Protein AF-0000000084569285 (afdb_homodimer)

InterPro domains:
  IPR000209 Peptidase S8/S53 domain [PF00082] (10-223)
  IPR002884 P domain [PF01483] (284-372)
  IPR002884 P domain [PS51829] (239-378)
  IPR008979 Galactose-binding-like domain superfamily [SSF49785] (231-376)
  IPR023828 Peptidase S8, subtilisin, Ser-active site [PS00138] (161-171)
  IPR034182 Kexin/furin catalytic domain [cd04059] (11-197)
  IPR036852 Peptidase S8/S53 domain superfamily [G3DSA:3.40.50.200] (2-234)
  IPR036852 Peptidase S8/S53 domain superfamily [SSF52743] (7-237)

pLDDT: mean 77.69, std 22.6, range [17.45, 98.81]

Structure (mmCIF, N/CA/C/O backbone):
data_AF-0000000084569285-model_v1
#
loop_
_entity.id
_entity.type
_entity.pdbx_description
1 polymer 'P/Homo B domain-containing protein'
#
loop_
_atom_site.group_PDB
_atom_site.id
_atom_site.type_symbol
_atom_site.label_atom_id
_atom_site.label_alt_id
_atom_site.label_comp_id
_atom_site.label_asym_id
_atom_site.label_entity_id
_atom_site.label_seq_id
_atom_site.pdbx_PDB_ins_code
_atom_site.Cartn_x
_atom_site.Cartn_y
_atom_site.Cartn_z
_atom_site.occupancy
_atom_site.B_iso_or_equiv
_atom_site.auth_seq_id
_atom_site.auth_comp_id
_atom_site.auth_asym_id
_atom_site.auth_atom_id
_atom_site.pdbx_PDB_model_num
ATOM 1 N N . MET A 1 1 ? -30.094 -6.852 -10.93 1 17.45 1 MET A N 1
ATOM 2 C CA . MET A 1 1 ? -29.078 -6.027 -11.594 1 17.45 1 MET A CA 1
ATOM 3 C C . MET A 1 1 ? -27.797 -5.965 -10.773 1 17.45 1 MET A C 1
ATOM 5 O O . MET A 1 1 ? -27.781 -5.363 -9.695 1 17.45 1 MET A O 1
ATOM 9 N N . ALA A 1 2 ? -27.109 -6.949 -10.633 1 23.06 2 ALA A N 1
ATOM 10 C CA . ALA A 1 2 ? -26.031 -7.461 -9.789 1 23.06 2 ALA A CA 1
ATOM 11 C C . ALA A 1 2 ? -24.859 -6.484 -9.75 1 23.06 2 ALA A C 1
ATOM 13 O O . ALA A 1 2 ? -24.359 -6.074 -10.797 1 23.06 2 ALA A O 1
ATOM 14 N N . ILE A 1 3 ? -24.828 -5.578 -8.773 1 24.23 3 ILE A N 1
ATOM 15 C CA . ILE A 1 3 ? -24.016 -4.441 -8.359 1 24.23 3 ILE A CA 1
ATOM 16 C C . ILE A 1 3 ? -22.531 -4.77 -8.555 1 24.23 3 ILE A C 1
ATOM 18 O O . ILE A 1 3 ? -22.141 -5.93 -8.445 1 24.23 3 ILE A O 1
ATOM 22 N N . THR A 1 4 ? -21.828 -3.729 -9 1 27.95 4 THR A N 1
ATOM 23 C CA . THR A 1 4 ? -20.562 -3.246 -9.516 1 27.95 4 THR A CA 1
ATOM 24 C C . THR A 1 4 ? -19.453 -3.449 -8.484 1 27.95 4 THR A C 1
ATOM 26 O O . THR A 1 4 ? -19.562 -3 -7.344 1 27.95 4 THR A O 1
ATOM 29 N N . SER A 1 5 ? -18.938 -4.508 -8.422 1 31.39 5 SER A N 1
ATOM 30 C CA . SER A 1 5 ? -17.703 -4.867 -7.742 1 31.39 5 SER A CA 1
ATOM 31 C C . SER A 1 5 ? -16.719 -3.709 -7.75 1 31.39 5 SER A C 1
ATOM 33 O O . SER A 1 5 ? -16.344 -3.209 -8.812 1 31.39 5 SER A O 1
ATOM 35 N N . GLU A 1 6 ? -17.094 -2.676 -6.887 1 30.89 6 GLU A N 1
ATOM 36 C CA . GLU A 1 6 ? -16.312 -1.453 -6.762 1 30.89 6 GLU A CA 1
ATOM 37 C C . GLU A 1 6 ? -14.828 -1.767 -6.562 1 30.89 6 GLU A C 1
ATOM 39 O O . GLU A 1 6 ? -14.477 -2.621 -5.746 1 30.89 6 GLU A O 1
ATOM 44 N N . ILE A 1 7 ? -14.227 -1.58 -7.648 1 33.78 7 ILE A N 1
ATOM 45 C CA . ILE A 1 7 ? -12.781 -1.676 -7.855 1 33.78 7 ILE A CA 1
ATOM 46 C C . ILE A 1 7 ? -12.07 -0.641 -6.992 1 33.78 7 ILE A C 1
ATOM 48 O O . ILE A 1 7 ? -12.391 0.549 -7.043 1 33.78 7 ILE A O 1
ATOM 52 N N . THR A 1 8 ? -11.797 -0.861 -5.809 1 35.22 8 THR A N 1
ATOM 53 C CA . THR A 1 8 ? -11.023 0.145 -5.094 1 35.22 8 THR A CA 1
ATOM 54 C C . THR A 1 8 ? -9.539 0.014 -5.418 1 35.22 8 THR A C 1
ATOM 56 O O . THR A 1 8 ? -8.984 -1.089 -5.391 1 35.22 8 THR A O 1
ATOM 59 N N . PHE A 1 9 ? -9.055 0.891 -6.434 1 37.53 9 PHE A N 1
ATOM 60 C CA . PHE A 1 9 ? -7.633 0.947 -6.762 1 37.53 9 PHE A CA 1
ATOM 61 C C . PHE A 1 9 ? -6.895 1.891 -5.816 1 37.53 9 PHE A C 1
ATOM 63 O O . PHE A 1 9 ? -7.469 2.873 -5.34 1 37.53 9 PHE A O 1
ATOM 70 N N . THR A 1 10 ? -5.957 1.342 -5.008 1 40.44 10 THR A N 1
ATOM 71 C CA . THR A 1 10 ? -5.055 2.264 -4.324 1 40.44 10 THR A CA 1
ATOM 72 C C . THR A 1 10 ? -3.809 2.523 -5.164 1 40.44 10 THR A C 1
ATOM 74 O O . THR A 1 10 ? -3.199 1.586 -5.688 1 40.44 10 THR A O 1
ATOM 77 N N . GLY A 1 11 ? -3.801 3.484 -6.113 1 39.31 11 GLY A N 1
ATOM 78 C CA . GLY A 1 11 ? -2.594 3.818 -6.855 1 39.31 11 GLY A CA 1
ATOM 79 C C . GLY A 1 11 ? -1.587 4.602 -6.031 1 39.31 11 GLY A C 1
ATOM 80 O O . GLY A 1 11 ? -1.965 5.457 -5.227 1 39.31 11 GLY A O 1
ATOM 81 N N . VAL A 1 12 ? -0.606 3.916 -5.582 1 37.97 12 VAL A N 1
ATOM 82 C CA . VAL A 1 12 ? 0.439 4.699 -4.93 1 37.97 12 VAL A CA 1
ATOM 83 C C . VAL A 1 12 ? 1.372 5.293 -5.98 1 37.97 12 VAL A C 1
ATOM 85 O O . VAL A 1 12 ? 1.866 4.578 -6.855 1 37.97 12 VAL A O 1
ATOM 88 N N . ARG A 1 13 ? 1.151 6.488 -6.469 1 35.88 13 ARG A N 1
ATOM 89 C CA . ARG A 1 13 ? 2.074 7.137 -7.398 1 35.88 13 ARG A CA 1
ATOM 90 C C . ARG A 1 13 ? 3.303 7.664 -6.668 1 35.88 13 ARG A C 1
ATOM 92 O O . ARG A 1 13 ? 3.18 8.367 -5.656 1 35.88 13 ARG A O 1
ATOM 99 N N . MET A 1 14 ? 4.352 6.875 -6.727 1 34.69 14 MET A N 1
ATOM 100 C CA . MET A 1 14 ? 5.539 7.543 -6.211 1 34.69 14 MET A CA 1
ATOM 101 C C . MET A 1 14 ? 6.152 8.461 -7.262 1 34.69 14 MET A C 1
ATOM 103 O O . MET A 1 14 ? 6.457 8.023 -8.375 1 34.69 14 MET A O 1
ATOM 107 N N . LEU A 1 15 ? 5.832 9.609 -7.504 1 33.97 15 LEU A N 1
ATOM 108 C CA . LEU A 1 15 ? 6.391 10.523 -8.492 1 33.97 15 LEU A CA 1
ATOM 109 C C . LEU A 1 15 ? 7.77 11.016 -8.062 1 33.97 15 LEU A C 1
ATOM 111 O O . LEU A 1 15 ? 7.949 11.461 -6.934 1 33.97 15 LEU A O 1
ATOM 115 N N . ASP A 1 16 ? 8.664 10.266 -8.57 1 35 16 ASP A N 1
ATOM 116 C CA . ASP A 1 16 ? 10.031 10.75 -8.438 1 35 16 ASP A CA 1
ATOM 117 C C . ASP A 1 16 ? 10.344 11.797 -9.5 1 35 16 ASP A C 1
ATOM 119 O O . ASP A 1 16 ? 9.836 11.727 -10.617 1 35 16 ASP A O 1
ATOM 123 N N . GLY A 1 17 ? 11 12.969 -9.133 1 37.28 17 GLY A N 1
ATOM 124 C CA . GLY A 1 17 ? 11.609 14.023 -9.922 1 37.28 17 GLY A CA 1
ATOM 125 C C . GLY A 1 17 ? 10.75 15.273 -10.008 1 37.28 17 GLY A C 1
ATOM 126 O O . GLY A 1 17 ? 9.773 15.414 -9.266 1 37.28 17 GLY A O 1
ATOM 127 N N . VAL A 1 18 ? 11.398 16.156 -10.734 1 37.72 18 VAL A N 1
ATOM 128 C CA . VAL A 1 18 ? 10.688 17.391 -11.023 1 37.72 18 VAL A CA 1
ATOM 129 C C . VAL A 1 18 ? 9.414 17.094 -11.805 1 37.72 18 VAL A C 1
ATOM 131 O O . VAL A 1 18 ? 9.469 16.562 -12.914 1 37.72 18 VAL A O 1
ATOM 134 N N . VAL A 1 19 ? 8.578 16.578 -11.109 1 44.62 19 VAL A N 1
ATOM 135 C CA . VAL A 1 19 ? 7.328 16.422 -11.844 1 44.62 19 VAL A CA 1
ATOM 136 C C . VAL A 1 19 ? 6.648 17.781 -12.016 1 44.62 19 VAL A C 1
ATOM 138 O O . VAL A 1 19 ? 6.598 18.578 -11.078 1 44.62 19 VAL A O 1
ATOM 141 N N . ASN A 1 20 ? 6.691 18.125 -13.305 1 49.38 20 ASN A N 1
ATOM 142 C CA . ASN A 1 20 ? 5.922 19.328 -13.578 1 49.38 20 ASN A CA 1
ATOM 143 C C . ASN A 1 20 ? 4.48 19.203 -13.086 1 49.38 20 ASN A C 1
ATOM 145 O O . ASN A 1 20 ? 4.012 18.094 -12.82 1 49.38 20 ASN A O 1
ATOM 149 N N . ASP A 1 21 ? 4.051 20.328 -12.789 1 54.91 21 ASP A N 1
ATOM 150 C CA . ASP A 1 21 ? 2.709 20.469 -12.234 1 54.91 21 ASP A CA 1
ATOM 151 C C . ASP A 1 21 ? 1.708 19.594 -12.992 1 54.91 21 ASP A C 1
ATOM 153 O O . ASP A 1 21 ? 0.856 18.938 -12.383 1 54.91 21 ASP A O 1
ATOM 157 N N . ALA A 1 22 ? 1.933 19.5 -14.297 1 48.84 22 ALA A N 1
ATOM 158 C CA . ALA A 1 22 ? 0.975 18.766 -15.125 1 48.84 22 ALA A CA 1
ATOM 159 C C . ALA A 1 22 ? 1.076 17.266 -14.898 1 48.84 22 ALA A C 1
ATOM 161 O O . ALA A 1 22 ? 0.06 16.562 -14.859 1 48.84 22 ALA A O 1
ATOM 162 N N . VAL A 1 23 ? 2.211 16.828 -14.695 1 49.44 23 VAL A N 1
ATOM 163 C CA . VAL A 1 23 ? 2.438 15.398 -14.484 1 49.44 23 VAL A CA 1
ATOM 164 C C . VAL A 1 23 ? 1.926 14.984 -13.109 1 49.44 23 VAL A C 1
ATOM 166 O O . VAL A 1 23 ? 1.297 13.938 -12.961 1 49.44 23 VAL A O 1
ATOM 169 N N . GLU A 1 24 ? 2.186 15.914 -12.188 1 59.25 24 GLU A N 1
ATOM 170 C CA . GLU A 1 24 ? 1.683 15.672 -10.844 1 59.25 24 GLU A CA 1
ATOM 171 C C . GLU A 1 24 ? 0.159 15.586 -10.828 1 59.25 24 GLU A C 1
ATOM 173 O O . GLU A 1 24 ? -0.409 14.672 -10.227 1 59.25 24 GLU A O 1
ATOM 178 N N . ALA A 1 25 ? -0.345 16.531 -11.578 1 57.34 25 ALA A N 1
ATOM 179 C CA . ALA A 1 25 ? -1.805 16.594 -11.602 1 57.34 25 ALA A CA 1
ATOM 180 C C . ALA A 1 25 ? -2.391 15.344 -12.266 1 57.34 25 ALA A C 1
ATOM 182 O O . ALA A 1 25 ? -3.4 14.805 -11.805 1 57.34 25 ALA A O 1
ATOM 183 N N . LYS A 1 26 ? -1.756 14.953 -13.281 1 55.88 26 LYS A N 1
ATOM 184 C CA . LYS A 1 26 ? -2.227 13.773 -13.992 1 55.88 26 LYS A CA 1
ATOM 185 C C . LYS A 1 26 ? -2.117 12.523 -13.125 1 55.88 26 LYS A C 1
ATOM 187 O O . LYS A 1 26 ? -3.018 11.68 -13.117 1 55.88 26 LYS A O 1
ATOM 192 N N . ALA A 1 27 ? -1.102 12.492 -12.414 1 57.75 27 ALA A N 1
ATOM 193 C CA . ALA A 1 27 ? -0.895 11.352 -11.531 1 57.75 27 ALA A CA 1
ATOM 194 C C . ALA A 1 27 ? -1.934 11.32 -10.414 1 57.75 27 ALA A C 1
ATOM 196 O O . ALA A 1 27 ? -2.445 10.258 -10.062 1 57.75 27 ALA A O 1
ATOM 197 N N . LEU A 1 28 ? -2.213 12.547 -9.977 1 56.16 28 LEU A N 1
ATOM 198 C CA . LEU A 1 28 ? -3.148 12.68 -8.859 1 56.16 28 LEU A CA 1
ATOM 199 C C . LEU A 1 28 ? -4.59 12.562 -9.344 1 56.16 28 LEU A C 1
ATOM 201 O O . LEU A 1 28 ? -5.492 12.266 -8.562 1 56.16 28 LEU A O 1
ATOM 205 N N . GLY A 1 29 ? -4.762 12.844 -10.656 1 52.56 29 GLY A N 1
ATOM 206 C CA . GLY A 1 29 ? -6.105 12.867 -11.211 1 52.56 29 GLY A CA 1
ATOM 207 C C . GLY A 1 29 ? -6.457 11.617 -11.992 1 52.56 29 GLY A C 1
ATOM 208 O O . GLY A 1 29 ? -7.504 11.555 -12.633 1 52.56 29 GLY A O 1
ATOM 209 N N . LEU A 1 30 ? -5.547 10.797 -11.961 1 50.25 30 LEU A N 1
ATOM 210 C CA . LEU A 1 30 ? -5.828 9.602 -12.742 1 50.25 30 LEU A CA 1
ATOM 211 C C . LEU A 1 30 ? -6.996 8.82 -12.148 1 50.25 30 LEU A C 1
ATOM 213 O O . LEU A 1 30 ? -6.918 8.359 -11.008 1 50.25 30 LEU A O 1
ATOM 217 N N . ASN A 1 31 ? -8.031 8.727 -12.852 1 53.72 31 ASN A N 1
ATOM 218 C CA . ASN A 1 31 ? -9.281 7.996 -12.734 1 53.72 31 ASN A CA 1
ATOM 219 C C . ASN A 1 31 ? -9.82 8.023 -11.305 1 53.72 31 ASN A C 1
ATOM 221 O O . ASN A 1 31 ? -9.953 6.98 -10.664 1 53.72 31 ASN A O 1
ATOM 225 N N . PRO A 1 32 ? -10.109 9.281 -10.734 1 56.19 32 PRO A N 1
ATOM 226 C CA . PRO A 1 32 ? -10.562 9.414 -9.352 1 56.19 32 PRO A CA 1
ATOM 227 C C . PRO A 1 32 ? -11.781 8.539 -9.047 1 56.19 32 PRO A C 1
ATOM 229 O O . PRO A 1 32 ? -12.062 8.25 -7.879 1 56.19 32 PRO A O 1
ATOM 232 N N . GLU A 1 33 ? -12.359 8.125 -10.086 1 59.09 33 GLU A N 1
ATOM 233 C CA . GLU A 1 33 ? -13.531 7.281 -9.867 1 59.09 33 GLU A CA 1
ATOM 234 C C . GLU A 1 33 ? -13.125 5.848 -9.531 1 59.09 33 GLU A C 1
ATOM 236 O O . GLU A 1 33 ? -13.922 5.082 -8.984 1 59.09 33 GLU A O 1
ATOM 241 N N . HIS A 1 34 ? -11.852 5.73 -9.703 1 59.81 34 HIS A N 1
ATOM 242 C CA . HIS A 1 34 ? -11.492 4.324 -9.539 1 59.81 34 HIS A CA 1
ATOM 243 C C . HIS A 1 34 ? -10.422 4.152 -8.477 1 59.81 34 HIS A C 1
ATOM 245 O O . HIS A 1 34 ? -10.18 3.037 -8 1 59.81 34 HIS A O 1
ATOM 251 N N . ILE A 1 35 ? -9.852 5.277 -8.016 1 66.25 35 ILE A N 1
ATOM 252 C CA . ILE A 1 35 ? -8.766 5.152 -7.055 1 66.25 35 ILE A CA 1
ATOM 253 C C . ILE A 1 35 ? -9.203 5.703 -5.699 1 66.25 35 ILE A C 1
ATOM 255 O O . ILE A 1 35 ? -9.609 6.859 -5.594 1 66.25 35 ILE A O 1
ATOM 259 N N . ASP A 1 36 ? -9.07 4.812 -4.742 1 77.38 36 ASP A N 1
ATOM 260 C CA . ASP A 1 36 ? -9.516 5.215 -3.414 1 77.38 36 AS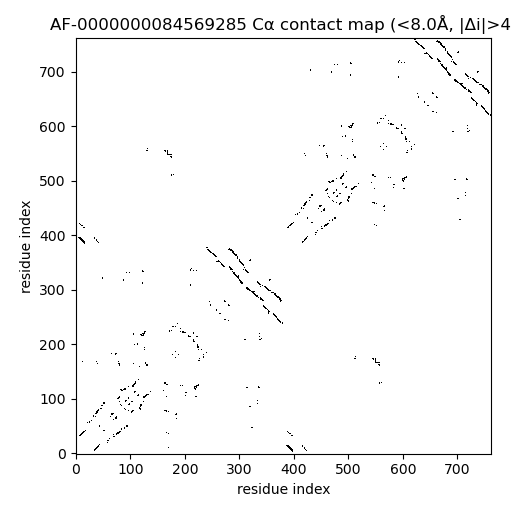P A CA 1
ATOM 261 C C . ASP A 1 36 ? -8.383 5.859 -2.625 1 77.38 36 ASP A C 1
ATOM 263 O O . ASP A 1 36 ? -8.602 6.816 -1.876 1 77.38 36 ASP A O 1
ATOM 267 N N . ILE A 1 37 ? -7.195 5.27 -2.85 1 82.19 37 ILE A N 1
ATOM 268 C CA . ILE A 1 37 ? -6.062 5.719 -2.047 1 82.19 37 ILE A CA 1
ATOM 269 C C . ILE A 1 37 ? -4.871 6.012 -2.953 1 82.19 37 ILE A C 1
ATOM 271 O O . ILE A 1 37 ? -4.516 5.195 -3.809 1 82.19 37 ILE A O 1
ATOM 275 N N . TYR A 1 38 ? -4.371 7.176 -2.766 1 76.38 38 TYR A N 1
ATOM 276 C CA . TYR A 1 38 ? -3.135 7.578 -3.422 1 76.38 38 TYR A CA 1
ATOM 277 C C . TYR A 1 38 ? -1.986 7.652 -2.422 1 76.38 38 TYR A C 1
ATOM 279 O O . TYR A 1 38 ? -2.145 8.188 -1.323 1 76.38 38 TYR A O 1
ATOM 287 N N . SER A 1 39 ? -0.919 6.945 -2.754 1 78.31 39 SER A N 1
ATOM 288 C CA . SER A 1 39 ? 0.273 7.055 -1.92 1 78.31 39 SER A CA 1
ATOM 289 C C . SER A 1 39 ? 1.439 7.652 -2.699 1 78.31 39 SER A C 1
ATOM 291 O O . SER A 1 39 ? 1.689 7.273 -3.844 1 78.31 39 SER A O 1
ATOM 293 N N . ALA A 1 40 ? 2.012 8.633 -2.027 1 69.75 40 ALA A N 1
ATOM 294 C CA . ALA A 1 40 ? 3.123 9.312 -2.691 1 69.75 40 ALA A CA 1
ATOM 295 C C . ALA A 1 40 ? 4.25 9.609 -1.707 1 69.75 40 ALA A C 1
ATOM 297 O O . ALA A 1 40 ? 4.008 9.773 -0.509 1 69.75 40 ALA A O 1
ATOM 298 N N . SER A 1 41 ? 5.484 9.539 -2.266 1 62.19 41 SER A N 1
ATOM 299 C CA . SER A 1 41 ? 6.648 9.875 -1.453 1 62.19 41 SER A CA 1
ATOM 300 C C . SER A 1 41 ? 7.434 11.031 -2.068 1 62.19 41 SER A C 1
ATOM 302 O O . SER A 1 41 ? 8.547 11.336 -1.633 1 62.19 41 SER A O 1
ATOM 304 N N . TRP A 1 42 ? 6.836 11.828 -2.941 1 53.75 42 TRP A N 1
ATOM 305 C CA . TRP A 1 42 ? 7.648 12.852 -3.594 1 53.75 42 TRP A CA 1
ATOM 306 C C . TRP A 1 42 ? 7.469 14.203 -2.916 1 53.75 42 TRP A C 1
ATOM 308 O O . TRP A 1 42 ? 6.504 14.414 -2.182 1 53.75 42 TRP A O 1
ATOM 318 N N . GLY A 1 43 ? 8.438 14.938 -2.828 1 52.5 43 GLY A N 1
ATOM 319 C CA . GLY A 1 43 ? 8.398 16.344 -2.463 1 52.5 43 GLY A CA 1
ATOM 320 C C . GLY A 1 43 ? 9.461 17.172 -3.162 1 52.5 43 GLY A C 1
ATOM 321 O O . GLY A 1 43 ? 10.227 16.656 -3.977 1 52.5 43 GLY A O 1
ATOM 322 N N . PRO A 1 44 ? 9.242 18.422 -3.197 1 45.09 44 PRO A N 1
ATOM 323 C CA . PRO A 1 44 ? 10.305 19.281 -3.729 1 45.09 44 PRO A CA 1
ATOM 324 C C . PRO A 1 44 ? 11.695 18.859 -3.262 1 45.09 44 PRO A C 1
ATOM 326 O O . PRO A 1 44 ? 11.82 18.031 -2.35 1 45.09 44 PRO A O 1
ATOM 329 N N . GLU A 1 45 ? 12.68 19.219 -4.035 1 44.72 45 GLU A N 1
ATOM 330 C CA . GLU A 1 45 ? 14.062 18.906 -3.688 1 44.72 45 GLU A CA 1
ATOM 331 C C . GLU A 1 45 ? 14.328 19.141 -2.203 1 44.72 45 GLU A C 1
ATOM 333 O O . GLU A 1 45 ? 13.945 20.188 -1.662 1 44.72 45 GLU A O 1
ATOM 338 N N . ASP A 1 46 ? 14.633 18.094 -1.543 1 51.28 46 ASP A N 1
ATOM 339 C CA . ASP A 1 46 ? 14.922 18.156 -0.114 1 51.28 46 ASP A CA 1
ATOM 340 C C . ASP A 1 46 ? 16.328 18.688 0.137 1 51.28 46 ASP A C 1
ATOM 342 O O . ASP A 1 46 ? 17.188 17.969 0.641 1 51.28 46 ASP A O 1
ATOM 346 N N . ASP A 1 47 ? 16.578 19.922 -0.36 1 44.72 47 ASP A N 1
ATOM 347 C CA . ASP A 1 47 ? 17.906 20.516 -0.266 1 44.72 47 ASP A CA 1
ATOM 348 C C . ASP A 1 47 ? 18 21.484 0.919 1 44.72 47 ASP A C 1
ATOM 350 O O . ASP A 1 47 ? 19.016 22.172 1.093 1 44.72 47 ASP A O 1
ATOM 354 N N . GLY A 1 48 ? 17.031 21.453 1.718 1 46.06 48 GLY A N 1
ATOM 355 C CA . GLY A 1 48 ? 17.047 22.328 2.881 1 46.06 48 GLY A CA 1
ATOM 356 C C . GLY A 1 48 ? 16.75 23.781 2.543 1 46.06 48 GLY A C 1
ATOM 357 O O . GLY A 1 48 ? 16.703 24.625 3.432 1 46.06 48 GLY A O 1
ATOM 358 N N . LYS A 1 49 ? 16.531 24.156 1.208 1 47.06 49 LYS A N 1
ATOM 359 C CA . LYS A 1 49 ? 16.344 25.547 0.792 1 47.06 49 LYS A CA 1
ATOM 360 C C . LYS A 1 49 ? 15 25.734 0.08 1 47.06 49 LYS A C 1
ATOM 362 O O . LYS A 1 49 ? 14.414 26.812 0.111 1 47.06 49 LYS A O 1
ATOM 367 N N . THR A 1 50 ? 14.617 24.609 -0.451 1 49.16 50 THR A N 1
ATOM 368 C CA . THR A 1 50 ? 13.477 24.719 -1.352 1 49.16 50 THR A CA 1
ATOM 369 C C . THR A 1 50 ? 12.172 24.781 -0.563 1 49.16 50 THR A C 1
ATOM 371 O O . THR A 1 50 ? 11.992 24.062 0.414 1 49.16 50 THR A O 1
ATOM 374 N N . VAL A 1 51 ? 11.422 25.906 -0.788 1 49.16 51 VAL A N 1
ATOM 375 C CA . VAL A 1 51 ? 10.047 26.047 -0.334 1 49.16 51 VAL A CA 1
ATOM 376 C C . VAL A 1 51 ? 9.102 25.984 -1.531 1 49.16 51 VAL A C 1
ATOM 378 O O . VAL A 1 51 ? 9.086 26.891 -2.367 1 49.16 51 VAL A O 1
ATOM 381 N N . ASP A 1 52 ? 8.57 24.766 -1.667 1 56.03 52 ASP A N 1
ATOM 382 C CA . ASP A 1 52 ? 7.707 24.609 -2.834 1 56.03 52 ASP A CA 1
ATOM 383 C C . ASP A 1 52 ? 6.555 23.656 -2.541 1 56.03 52 ASP A C 1
ATOM 385 O O . ASP A 1 52 ? 6.594 22.906 -1.559 1 56.03 52 ASP A O 1
ATOM 389 N N . GLY A 1 53 ? 5.453 23.953 -3.154 1 55.91 53 GLY A N 1
ATOM 390 C CA . GLY A 1 53 ? 4.258 23.125 -3.059 1 55.91 53 GLY A CA 1
ATOM 391 C C . GLY A 1 53 ? 3.615 22.844 -4.406 1 55.91 53 GLY A C 1
ATOM 392 O O . GLY A 1 53 ? 4.195 23.156 -5.449 1 55.91 53 GLY A O 1
ATOM 393 N N . PRO A 1 54 ? 2.49 22.141 -4.23 1 55.19 54 PRO A N 1
ATOM 394 C CA . PRO A 1 54 ? 1.798 21.844 -5.488 1 55.19 54 PRO A CA 1
ATOM 395 C C . PRO A 1 54 ? 1.411 23.094 -6.262 1 55.19 54 PRO A C 1
ATOM 397 O O . PRO A 1 54 ? 0.976 24.094 -5.664 1 55.19 54 PRO A O 1
ATOM 400 N N . GLY A 1 55 ? 1.759 23.016 -7.453 1 61.91 55 GLY A N 1
ATOM 401 C CA . GLY A 1 55 ? 1.261 24.078 -8.32 1 61.91 55 GLY A CA 1
ATOM 402 C C . GLY A 1 55 ? -0.253 24.109 -8.398 1 61.91 55 GLY A C 1
ATOM 403 O O . GLY A 1 55 ? -0.938 23.344 -7.715 1 61.91 55 GLY A O 1
ATOM 404 N N . PRO A 1 56 ? -0.751 25.047 -9.086 1 63.59 56 PRO A N 1
ATOM 405 C CA . PRO A 1 56 ? -2.203 25.219 -9.156 1 63.59 56 PRO A CA 1
ATOM 406 C C . PRO A 1 56 ? -2.926 23.969 -9.664 1 63.59 56 PRO A C 1
ATOM 408 O O . PRO A 1 56 ? -4.012 23.641 -9.188 1 63.59 56 PRO A O 1
ATOM 411 N N . LEU A 1 57 ? -2.338 23.297 -10.617 1 61.91 57 LEU A N 1
ATOM 412 C CA . LEU A 1 57 ? -2.998 22.125 -11.188 1 61.91 57 LEU A CA 1
ATOM 413 C C . LEU A 1 57 ? -3.01 20.984 -10.18 1 61.91 57 LEU A C 1
ATOM 415 O O . LEU A 1 57 ? -4.016 20.281 -10.047 1 61.91 57 LEU A O 1
ATOM 419 N N . ALA A 1 58 ? -1.93 20.828 -9.523 1 67 58 ALA A N 1
ATOM 420 C CA . ALA A 1 58 ? -1.864 19.766 -8.516 1 67 58 ALA A CA 1
ATOM 421 C C . ALA A 1 58 ? -2.82 20.047 -7.359 1 67 58 ALA A C 1
ATOM 423 O O . ALA A 1 58 ? -3.477 19.141 -6.852 1 67 58 ALA A O 1
ATOM 424 N N . ARG A 1 59 ? -2.875 21.297 -7.043 1 71.69 59 ARG A N 1
ATOM 425 C CA . ARG A 1 59 ? -3.787 21.688 -5.973 1 71.69 59 ARG A CA 1
ATOM 426 C C . ARG A 1 59 ? -5.234 21.406 -6.352 1 71.69 59 ARG A C 1
ATOM 428 O O . ARG A 1 59 ? -6.012 20.906 -5.535 1 71.69 59 ARG A O 1
ATOM 435 N N . ARG A 1 60 ? -5.52 21.688 -7.543 1 68.62 60 ARG A N 1
ATOM 436 C CA . ARG A 1 60 ? -6.867 21.422 -8.023 1 68.62 60 ARG A CA 1
ATOM 437 C C . ARG A 1 60 ? -7.148 19.922 -8.031 1 68.62 60 ARG A C 1
ATOM 439 O O . ARG A 1 60 ? -8.266 19.484 -7.738 1 68.62 60 ARG A O 1
ATOM 446 N N . ALA A 1 61 ? -6.207 19.219 -8.391 1 69.62 61 ALA A N 1
ATOM 447 C CA . ALA A 1 61 ? -6.375 17.766 -8.422 1 69.62 61 ALA A CA 1
ATOM 448 C C . ALA A 1 61 ? -6.648 17.219 -7.023 1 69.62 61 ALA A C 1
ATOM 450 O O . ALA A 1 61 ? -7.461 16.312 -6.859 1 69.62 61 ALA A O 1
ATOM 451 N N . PHE A 1 62 ? -5.984 17.797 -6.086 1 74.19 62 PHE A N 1
ATOM 452 C CA . PHE A 1 62 ? -6.25 17.391 -4.707 1 74.19 62 PHE A CA 1
ATOM 453 C C . PHE A 1 62 ? -7.691 17.703 -4.32 1 74.19 62 PHE A C 1
ATOM 455 O O . PHE A 1 62 ? -8.398 16.828 -3.805 1 74.19 62 PHE A O 1
ATOM 462 N N . ILE A 1 63 ? -7.996 18.922 -4.609 1 76.44 63 ILE A N 1
ATOM 463 C CA . ILE A 1 63 ? -9.328 19.375 -4.219 1 76.44 63 ILE A CA 1
ATOM 464 C C . ILE A 1 63 ? -10.383 18.516 -4.914 1 76.44 63 ILE A C 1
ATOM 466 O O . ILE A 1 63 ? -11.336 18.047 -4.273 1 76.44 63 ILE A O 1
ATOM 470 N N . TYR A 1 64 ? -10.188 18.281 -6.133 1 76 64 TYR A N 1
ATOM 471 C CA . TYR A 1 64 ? -11.133 17.438 -6.867 1 76 64 TYR A CA 1
ATOM 472 C C . TYR A 1 64 ? -11.156 16.031 -6.305 1 76 64 TYR A C 1
ATOM 474 O O . TYR A 1 64 ? -12.219 15.422 -6.18 1 76 64 TYR A O 1
ATOM 482 N N . GLY A 1 65 ? -10.07 15.523 -5.977 1 77.56 65 GLY A N 1
ATOM 483 C CA . GLY A 1 65 ? -9.984 14.18 -5.422 1 77.56 65 GLY A CA 1
ATOM 484 C C . GLY A 1 65 ? -10.711 14.039 -4.098 1 77.56 65 GLY A C 1
ATOM 485 O O . GLY A 1 65 ? -11.43 13.062 -3.879 1 77.56 65 GLY A O 1
ATOM 486 N N . VAL A 1 66 ? -10.57 15.016 -3.266 1 79.19 66 VAL A N 1
ATOM 487 C CA . VAL A 1 66 ? -11.141 14.898 -1.93 1 79.19 66 VAL A CA 1
ATOM 488 C C . VAL A 1 66 ? -12.633 15.242 -1.972 1 79.19 66 VAL A C 1
ATOM 490 O O . VAL A 1 66 ? -13.391 14.844 -1.088 1 79.19 66 VAL A O 1
ATOM 493 N N . THR A 1 67 ? -13.016 16 -2.957 1 80.75 67 THR A N 1
ATOM 494 C CA . THR A 1 67 ? -14.422 16.406 -2.996 1 80.75 67 THR A CA 1
ATOM 495 C C . THR A 1 67 ? -15.234 15.453 -3.863 1 80.75 67 THR A C 1
ATOM 497 O O . THR A 1 67 ? -16.406 15.188 -3.576 1 80.75 67 THR A O 1
ATOM 500 N N . SER A 1 68 ? -14.609 14.914 -4.836 1 78.81 68 SER A N 1
ATOM 501 C CA . SER A 1 68 ? -15.391 14.164 -5.809 1 78.81 68 SER A CA 1
ATOM 502 C C . SER A 1 68 ? -14.945 12.703 -5.867 1 78.81 68 SER A C 1
ATOM 504 O O . SER A 1 68 ? -15.672 11.852 -6.383 1 78.81 68 SER A O 1
ATOM 506 N N . GLY A 1 69 ? -13.867 12.539 -5.387 1 80.38 69 GLY A N 1
ATOM 507 C CA . GLY A 1 69 ? -13.383 11.164 -5.41 1 80.38 69 GLY A CA 1
ATOM 508 C C . GLY A 1 69 ? -14.234 10.219 -4.586 1 80.38 69 GLY A C 1
ATOM 509 O O . GLY A 1 69 ? -14.875 10.633 -3.619 1 80.38 69 GLY A O 1
ATOM 510 N N . ARG A 1 70 ? -14.234 8.938 -5.004 1 82.44 70 ARG A N 1
ATOM 511 C CA . ARG A 1 70 ? -14.938 7.871 -4.293 1 82.44 70 ARG A CA 1
ATOM 512 C C . ARG A 1 70 ? -16.406 8.234 -4.074 1 82.44 70 ARG A C 1
ATOM 514 O O . ARG A 1 70 ? -16.922 8.109 -2.961 1 82.44 70 ARG A O 1
ATOM 521 N N . LYS A 1 71 ? -16.953 8.742 -5.094 1 81.69 71 LYS A N 1
ATOM 522 C CA . LYS A 1 71 ? -18.359 9.086 -5.105 1 81.69 71 LYS A CA 1
ATOM 523 C C . LYS A 1 71 ? -18.688 10.117 -4.031 1 81.69 71 LYS A C 1
ATOM 525 O O . LYS A 1 71 ? -19.656 9.961 -3.291 1 81.69 71 LYS A O 1
ATOM 530 N N . GLY A 1 72 ? -17.812 11.07 -3.818 1 86.44 72 GLY A N 1
ATOM 531 C CA . GLY A 1 72 ? -18.062 12.18 -2.914 1 86.44 72 GLY A CA 1
ATOM 532 C C . GLY A 1 72 ? -17.484 11.969 -1.53 1 86.44 72 GLY A C 1
ATOM 533 O O . GLY A 1 72 ? -17.484 12.891 -0.709 1 86.44 72 GLY A O 1
ATOM 534 N N . LYS A 1 73 ? -16.984 10.75 -1.237 1 90.62 73 LYS A N 1
ATOM 535 C CA . LYS A 1 73 ? -16.375 10.469 0.063 1 90.62 73 LYS A CA 1
ATOM 536 C C . LYS A 1 73 ? -14.945 10.992 0.126 1 90.62 73 LYS A C 1
ATOM 538 O O . LYS A 1 73 ? -14.391 11.172 1.213 1 90.62 73 LYS A O 1
ATOM 543 N N . GLY A 1 74 ? -14.391 11.25 -1.095 1 88.62 74 GLY A N 1
ATOM 544 C CA . GLY A 1 74 ? -13.055 11.812 -1.2 1 88.62 74 GLY A CA 1
ATOM 545 C C . GLY A 1 74 ? -11.961 10.758 -1.232 1 88.62 74 GLY A C 1
ATOM 546 O O . GLY A 1 74 ? -11.938 9.852 -0.398 1 88.62 74 GLY A O 1
ATOM 547 N N . SER A 1 75 ? -11.062 10.914 -2.162 1 83.94 75 SER A N 1
ATOM 548 C CA . SER A 1 75 ? -9.891 10.047 -2.23 1 83.94 75 SER A CA 1
ATOM 549 C C . SER A 1 75 ? -8.969 10.266 -1.041 1 83.94 75 SER A C 1
ATOM 551 O O . SER A 1 75 ? -8.906 11.375 -0.495 1 83.94 75 SER A O 1
ATOM 553 N N . ILE A 1 76 ? -8.312 9.195 -0.655 1 88.5 76 ILE A N 1
ATOM 554 C CA . ILE A 1 76 ? -7.34 9.273 0.432 1 88.5 76 ILE A CA 1
ATOM 555 C C . ILE A 1 76 ? -5.945 9.516 -0.139 1 88.5 76 ILE A C 1
ATOM 557 O O . ILE A 1 76 ? -5.449 8.719 -0.942 1 88.5 76 ILE A O 1
ATOM 561 N N . PHE A 1 77 ? -5.379 10.625 0.231 1 84.5 77 PHE A N 1
ATOM 562 C CA . PHE A 1 77 ? -4.027 10.953 -0.208 1 84.5 77 PHE A CA 1
ATOM 563 C C . PHE A 1 77 ? -3.027 10.75 0.925 1 84.5 77 PHE A C 1
ATOM 565 O O . PHE A 1 77 ? -3.061 11.469 1.925 1 84.5 77 PHE A O 1
ATOM 572 N N . VAL A 1 78 ? -2.16 9.734 0.752 1 86.88 78 VAL A N 1
ATOM 573 C CA . VAL A 1 78 ? -1.134 9.445 1.747 1 86.88 78 VAL A CA 1
ATOM 574 C C . VAL A 1 78 ? 0.223 9.938 1.247 1 86.88 78 VAL A C 1
ATOM 576 O O . VAL A 1 78 ? 0.67 9.555 0.164 1 86.88 78 VAL A O 1
ATOM 579 N N . TRP A 1 79 ? 0.823 10.766 2.072 1 82.44 79 TRP A N 1
ATOM 580 C CA . TRP A 1 79 ? 2.094 11.367 1.672 1 82.44 79 TRP A CA 1
ATOM 581 C C . TRP A 1 79 ? 3.164 11.125 2.732 1 82.44 79 TRP A C 1
ATOM 583 O O . TRP A 1 79 ? 2.922 11.336 3.924 1 82.44 79 TRP A O 1
ATOM 593 N N . ALA A 1 80 ? 4.344 10.609 2.229 1 81.25 80 ALA A N 1
ATOM 594 C CA . ALA A 1 80 ? 5.457 10.461 3.16 1 81.25 80 ALA A CA 1
ATOM 595 C C . ALA A 1 80 ? 6.066 11.812 3.51 1 81.25 80 ALA A C 1
ATOM 597 O O . ALA A 1 80 ? 6.215 12.68 2.643 1 81.25 80 ALA A O 1
ATOM 598 N N . SER A 1 81 ? 6.273 11.898 4.801 1 73.5 81 SER A N 1
ATOM 599 C CA . SER A 1 81 ? 6.961 13.117 5.23 1 73.5 81 SER A CA 1
ATOM 600 C C . SER A 1 81 ? 8.414 13.125 4.762 1 73.5 81 SER A C 1
ATOM 602 O O . SER A 1 81 ? 9.031 12.07 4.625 1 73.5 81 SER A O 1
ATOM 604 N N . GLY A 1 82 ? 8.875 14.055 4.137 1 59.84 82 GLY A N 1
ATOM 605 C CA . GLY A 1 82 ? 10.07 14.32 3.344 1 59.84 82 GLY A CA 1
ATOM 606 C C . GLY A 1 82 ? 11.32 13.695 3.93 1 59.84 82 GLY A C 1
ATOM 607 O O . GLY A 1 82 ? 11.391 13.445 5.133 1 59.84 82 GLY A O 1
ATOM 608 N N . ASN A 1 83 ? 12.195 13.102 3.115 1 52.81 83 ASN A N 1
ATOM 609 C CA . ASN A 1 83 ? 13.492 12.484 3.365 1 52.81 83 ASN A CA 1
ATOM 610 C C . ASN A 1 83 ? 14.602 13.531 3.459 1 52.81 83 ASN A C 1
ATOM 612 O O . ASN A 1 83 ? 15.781 13.188 3.395 1 52.81 83 ASN A O 1
ATOM 616 N N . GLY A 1 84 ? 14.289 14.664 3.535 1 46.75 84 GLY A N 1
ATOM 617 C CA . GLY A 1 84 ? 15.344 15.664 3.496 1 46.75 84 GLY A CA 1
ATOM 618 C C . GLY A 1 84 ? 16.016 15.883 4.84 1 46.75 84 GLY A C 1
ATOM 619 O O . GLY A 1 84 ? 16.625 16.922 5.074 1 46.75 84 GLY A O 1
ATOM 620 N N . GLY A 1 85 ? 15.789 15.016 5.723 1 47 85 GLY A N 1
ATOM 621 C CA . GLY A 1 85 ? 16.297 15.195 7.074 1 47 85 GLY A CA 1
ATOM 622 C C . GLY A 1 85 ? 17.812 15.367 7.121 1 47 85 GLY A C 1
ATOM 623 O O . GLY A 1 85 ? 18.328 16.062 8 1 47 85 GLY A O 1
ATOM 624 N N . ARG A 1 86 ? 18.422 14.812 6.07 1 45.97 86 ARG A N 1
ATOM 625 C CA . ARG A 1 86 ? 19.859 14.992 6.062 1 45.97 86 ARG A CA 1
ATOM 626 C C . ARG A 1 86 ? 20.234 16.469 5.949 1 45.97 86 ARG A C 1
ATOM 628 O O . ARG A 1 86 ? 21.281 16.891 6.457 1 45.97 86 ARG A O 1
ATOM 635 N N . HIS A 1 87 ? 19.359 17.172 5.387 1 46.72 87 HIS A N 1
ATOM 636 C CA . HIS A 1 87 ? 19.656 18.578 5.176 1 46.72 87 HIS A CA 1
ATOM 637 C C . HIS A 1 87 ? 18.875 19.453 6.148 1 46.72 87 HIS A C 1
ATOM 639 O O . HIS A 1 87 ? 18.797 20.672 5.969 1 46.72 87 HIS A O 1
ATOM 645 N N . ILE A 1 88 ? 18.406 18.906 7.203 1 48.94 88 ILE A N 1
ATOM 646 C CA . ILE A 1 88 ? 17.609 19.578 8.227 1 48.94 88 ILE A CA 1
ATOM 647 C C . ILE A 1 88 ? 16.5 20.391 7.566 1 48.94 88 ILE A C 1
ATOM 649 O O . ILE A 1 88 ? 16.312 21.578 7.883 1 48.94 88 ILE A O 1
ATOM 653 N N . ASP A 1 89 ? 15.961 19.828 6.59 1 56.28 89 ASP A N 1
ATOM 654 C CA . ASP A 1 89 ? 14.812 20.438 5.922 1 56.28 89 ASP A CA 1
ATOM 655 C C . ASP A 1 89 ? 13.539 20.266 6.746 1 56.28 89 ASP A C 1
ATOM 657 O O . ASP A 1 89 ? 13.523 19.516 7.727 1 56.28 89 ASP A O 1
ATOM 661 N N . SER A 1 90 ? 12.656 21.297 6.625 1 58.72 90 SER A N 1
ATOM 662 C CA . SER A 1 90 ? 11.359 21.219 7.277 1 58.72 90 SER A CA 1
ATOM 663 C C . SER A 1 90 ? 10.258 20.859 6.281 1 58.72 90 SER A C 1
ATOM 665 O O . SER A 1 90 ? 10.062 21.562 5.285 1 58.72 90 SER A O 1
ATOM 667 N N . CYS A 1 91 ? 9.539 19.812 6.617 1 62.94 91 CYS A N 1
ATOM 668 C CA . CYS A 1 91 ? 8.484 19.328 5.73 1 62.94 91 CYS A CA 1
ATOM 669 C C . CYS A 1 91 ? 7.34 20.344 5.652 1 62.94 91 CYS A C 1
ATOM 671 O O . CYS A 1 91 ? 6.484 20.25 4.77 1 62.94 91 CYS A O 1
ATOM 673 N N . ASN A 1 92 ? 7.371 21.297 6.504 1 71.19 92 ASN A N 1
ATOM 674 C CA . ASN A 1 92 ? 6.336 22.312 6.422 1 71.19 92 ASN A CA 1
ATOM 675 C C . ASN A 1 92 ? 6.617 23.312 5.297 1 71.19 92 ASN A C 1
ATOM 677 O O . ASN A 1 92 ? 5.773 24.156 4.984 1 71.19 92 ASN A O 1
ATOM 681 N N . CYS A 1 93 ? 7.742 23.125 4.723 1 61.12 93 CYS A N 1
ATOM 682 C CA . CYS A 1 93 ? 8.062 23.953 3.561 1 61.12 93 CYS A CA 1
ATOM 683 C C . CYS A 1 93 ? 7.762 23.203 2.268 1 61.12 93 CYS A C 1
ATOM 685 O O . CYS A 1 93 ? 8.023 23.719 1.176 1 61.12 93 CYS A O 1
ATOM 687 N N . ASP A 1 94 ? 7.266 22.031 2.531 1 64.62 94 ASP A N 1
ATOM 688 C CA . ASP A 1 94 ? 6.762 21.234 1.422 1 64.62 94 ASP A CA 1
ATOM 689 C C . ASP A 1 94 ? 5.242 21.344 1.306 1 64.62 94 ASP A C 1
ATOM 691 O O . ASP A 1 94 ? 4.512 20.828 2.154 1 64.62 94 ASP A O 1
ATOM 695 N N . GLY A 1 95 ? 4.816 21.922 0.264 1 61.25 95 GLY A N 1
ATOM 696 C CA . GLY A 1 95 ? 3.404 22.203 0.08 1 61.25 95 GLY A CA 1
ATOM 697 C C . GLY A 1 95 ? 2.551 20.969 -0.081 1 61.25 95 GLY A C 1
ATOM 698 O O . GLY A 1 95 ? 1.327 21.031 0.054 1 61.25 95 GLY A O 1
ATOM 699 N N . TYR A 1 96 ? 3.139 19.859 -0.261 1 65.12 96 TYR A N 1
ATOM 700 C CA . TYR A 1 96 ? 2.361 18.641 -0.392 1 65.12 96 TYR A CA 1
ATOM 701 C C . TYR A 1 96 ? 2.006 18.062 0.977 1 65.12 96 TYR A C 1
ATOM 703 O O . TYR A 1 96 ? 0.946 17.453 1.147 1 65.12 96 TYR A O 1
ATOM 711 N N . THR A 1 97 ? 2.857 18.25 1.85 1 67.94 97 THR A N 1
ATOM 712 C CA . THR A 1 97 ? 2.625 17.766 3.207 1 67.94 97 THR A CA 1
ATOM 713 C C . THR A 1 97 ? 1.867 18.797 4.027 1 67.94 97 THR A C 1
ATOM 715 O O . THR A 1 97 ? 1.287 18.484 5.066 1 67.94 97 THR A O 1
ATOM 718 N N . ASN A 1 98 ? 1.901 19.969 3.492 1 76.81 98 ASN A N 1
ATOM 719 C CA . ASN A 1 98 ? 1.218 21.047 4.191 1 76.81 98 ASN A CA 1
ATOM 720 C C . ASN A 1 98 ? -0.202 21.25 3.668 1 76.81 98 ASN A C 1
ATOM 722 O O . ASN A 1 98 ? -0.599 22.359 3.342 1 76.81 98 ASN A O 1
ATOM 726 N N . SER A 1 99 ? -0.805 20.219 3.465 1 82.62 99 SER A N 1
ATOM 727 C CA . SER A 1 99 ? -2.184 20.234 2.984 1 82.62 99 SER A CA 1
ATOM 728 C C . SER A 1 99 ? -3.119 19.531 3.953 1 82.62 99 SER A C 1
ATOM 730 O O . SER A 1 99 ? -2.77 18.469 4.5 1 82.62 99 SER A O 1
ATOM 732 N N . ILE A 1 100 ? -4.305 20.172 4.129 1 89.56 100 ILE A N 1
ATOM 733 C CA . ILE A 1 100 ? -5.27 19.562 5.031 1 89.56 100 ILE A CA 1
ATOM 734 C C . ILE A 1 100 ? -5.812 18.266 4.41 1 89.56 100 ILE A C 1
ATOM 736 O O . ILE A 1 100 ? -6.414 17.438 5.102 1 89.56 100 ILE A O 1
ATOM 740 N N . PHE A 1 101 ? -5.527 18.109 3.104 1 86.88 101 PHE A N 1
ATOM 741 C CA . PHE A 1 101 ? -6.148 17.016 2.357 1 86.88 101 PHE A CA 1
ATOM 742 C C . PHE A 1 101 ? -5.258 15.781 2.369 1 86.88 101 PHE A C 1
ATOM 744 O O . PHE A 1 101 ? -5.691 14.695 1.978 1 86.88 101 PHE A O 1
ATOM 751 N N . THR A 1 102 ? -4.113 15.914 2.855 1 86.19 102 THR A N 1
ATOM 752 C CA . THR A 1 102 ? -3.168 14.805 2.771 1 86.19 102 THR A CA 1
ATOM 753 C C . THR A 1 102 ? -2.9 14.219 4.152 1 86.19 102 THR A C 1
ATOM 755 O O . THR A 1 102 ? -2.836 14.953 5.145 1 86.19 102 THR A O 1
ATOM 758 N N . LEU A 1 103 ? -2.842 12.891 4.102 1 91.5 103 LEU A N 1
ATOM 759 C CA . LEU A 1 103 ? -2.307 12.18 5.262 1 91.5 103 LEU A CA 1
ATOM 760 C C . LEU A 1 103 ? -0.783 12.148 5.223 1 91.5 103 LEU A C 1
ATOM 762 O O . LEU A 1 103 ? -0.195 11.297 4.555 1 91.5 103 LEU A O 1
ATOM 766 N N . SER A 1 104 ? -0.212 13.062 5.941 1 89.88 104 SER A N 1
ATOM 767 C CA . SER A 1 104 ? 1.245 13.102 6.004 1 89.88 104 SER A CA 1
ATOM 768 C C . SER A 1 104 ? 1.785 12.055 6.973 1 89.88 104 SER A C 1
ATOM 770 O O . SER A 1 104 ? 1.483 12.094 8.172 1 89.88 104 SER A O 1
ATOM 772 N N . ILE A 1 105 ? 2.598 11.148 6.445 1 91.38 105 ILE A N 1
ATOM 773 C CA . ILE A 1 105 ? 3.049 10 7.219 1 91.38 105 ILE A CA 1
ATOM 774 C C . ILE A 1 105 ? 4.57 10.031 7.352 1 91.38 105 ILE A C 1
ATOM 776 O O . ILE A 1 105 ? 5.285 10.102 6.348 1 91.38 105 ILE A O 1
ATOM 780 N N . SER A 1 106 ? 4.969 10 8.625 1 91.25 106 SER A N 1
ATOM 781 C CA . SER A 1 106 ? 6.395 9.906 8.922 1 91.25 106 SER A CA 1
ATOM 782 C C . SER A 1 106 ? 6.852 8.453 8.984 1 91.25 106 SER A C 1
ATOM 784 O O . SER A 1 106 ? 6.078 7.539 8.68 1 91.25 106 SER A O 1
ATOM 786 N N . SER A 1 107 ? 8.211 8.32 9.266 1 86.81 107 SER A N 1
ATOM 787 C CA . SER A 1 107 ? 8.805 6.988 9.312 1 86.81 107 SER A CA 1
ATOM 788 C C . SER A 1 107 ? 9.555 6.762 10.617 1 86.81 107 SER A C 1
ATOM 790 O O . SER A 1 107 ? 10.125 7.695 11.18 1 86.81 107 SER A O 1
ATOM 792 N N . ALA A 1 108 ? 9.484 5.504 11.086 1 88.75 108 ALA A N 1
ATOM 793 C CA . ALA A 1 108 ? 10.297 5.051 12.211 1 88.75 108 ALA A CA 1
ATOM 794 C C . ALA A 1 108 ? 11.016 3.744 11.883 1 88.75 108 ALA A C 1
ATOM 796 O O . ALA A 1 108 ? 10.531 2.953 11.07 1 88.75 108 ALA A O 1
ATOM 797 N N . THR A 1 109 ? 12.164 3.627 12.484 1 82.94 109 THR A N 1
ATOM 798 C CA . THR A 1 109 ? 12.812 2.326 12.391 1 82.94 109 THR A CA 1
ATOM 799 C C . THR A 1 109 ? 12.047 1.278 13.195 1 82.94 109 THR A C 1
ATOM 801 O O . THR A 1 109 ? 11.219 1.62 14.039 1 82.94 109 THR A O 1
ATOM 804 N N . GLN A 1 110 ? 12.383 0.052 12.906 1 77.56 110 GLN A N 1
ATOM 805 C CA . GLN A 1 110 ? 11.727 -1.022 13.648 1 77.56 110 GLN A CA 1
ATOM 806 C C . GLN A 1 110 ? 12.047 -0.933 15.141 1 77.56 110 GLN A C 1
ATOM 808 O O . GLN A 1 110 ? 11.266 -1.404 15.969 1 77.56 110 GLN A O 1
ATOM 813 N N . GLY A 1 111 ? 13.125 -0.3 15.5 1 82 111 GLY A N 1
ATOM 814 C CA . GLY A 1 111 ? 13.508 -0.107 16.891 1 82 111 GLY A CA 1
ATOM 815 C C . GLY A 1 111 ? 12.812 1.073 17.547 1 82 111 GLY A C 1
ATOM 816 O O . GLY A 1 111 ? 12.977 1.316 18.734 1 82 111 GLY A O 1
ATOM 817 N N . GLY A 1 112 ? 12.094 1.791 16.734 1 88.44 112 GLY A N 1
ATOM 818 C CA . GLY A 1 112 ? 11.328 2.896 17.281 1 88.44 112 GLY A CA 1
ATOM 819 C C . GLY A 1 112 ? 12.094 4.203 17.312 1 88.44 112 GLY A C 1
ATOM 820 O O . GLY A 1 112 ? 11.836 5.07 18.141 1 88.44 112 GLY A O 1
ATOM 821 N N . PHE A 1 113 ? 12.992 4.293 16.422 1 88.69 113 PHE A N 1
ATOM 822 C CA . PHE A 1 113 ? 13.82 5.492 16.391 1 88.69 113 PHE A CA 1
ATOM 823 C C . PHE A 1 113 ? 13.578 6.293 15.125 1 88.69 113 PHE A C 1
ATOM 825 O O . PHE A 1 113 ? 13.039 5.77 14.148 1 88.69 113 PHE A O 1
ATOM 832 N N . LYS A 1 114 ? 13.961 7.555 15.203 1 87.56 114 LYS A N 1
ATOM 833 C CA . LYS A 1 114 ? 13.922 8.422 14.023 1 87.56 114 LYS A CA 1
ATOM 834 C C . LYS A 1 114 ? 15.016 8.047 13.031 1 87.56 114 LYS A C 1
ATOM 836 O O . LYS A 1 114 ? 16.188 8.008 13.383 1 87.56 114 LYS A O 1
ATOM 841 N N . PRO A 1 115 ? 14.609 7.762 11.859 1 80.19 115 PRO A N 1
ATOM 842 C CA . PRO A 1 115 ? 15.648 7.566 10.852 1 80.19 115 PRO A CA 1
ATOM 843 C C . PRO A 1 115 ? 16.438 8.844 10.555 1 80.19 115 PRO A C 1
ATOM 845 O O . PRO A 1 115 ? 15.914 9.945 10.742 1 80.19 115 PRO A O 1
ATOM 848 N N . TRP A 1 116 ? 17.609 8.789 10.047 1 71.38 116 TRP A N 1
ATOM 849 C CA . TRP A 1 116 ? 18.484 9.93 9.828 1 71.38 116 TRP A CA 1
ATOM 850 C C . TRP A 1 116 ? 17.922 10.859 8.758 1 71.38 116 TRP A C 1
ATOM 852 O O . TRP A 1 116 ? 18.188 12.062 8.773 1 71.38 116 TRP A O 1
ATOM 862 N N . TYR A 1 117 ? 17.141 10.359 7.863 1 69.62 117 TYR A N 1
ATOM 863 C CA . TYR A 1 117 ? 16.688 11.133 6.719 1 69.62 117 TYR A CA 1
ATOM 864 C C . TYR A 1 117 ? 15.375 11.852 7.035 1 69.62 117 TYR A C 1
ATOM 866 O O . TYR A 1 117 ? 14.906 12.68 6.25 1 69.62 117 TYR A O 1
ATOM 874 N N . LEU A 1 118 ? 14.812 11.531 8.125 1 77.75 118 LEU A N 1
ATOM 875 C CA . LEU A 1 118 ? 13.453 11.992 8.414 1 77.75 118 LEU A CA 1
ATOM 876 C C . LEU A 1 118 ? 13.445 13.484 8.727 1 77.75 118 LEU A C 1
ATOM 878 O O . LEU A 1 118 ? 14.305 13.977 9.469 1 77.75 118 LEU A O 1
ATOM 882 N N . GLU A 1 119 ? 12.445 14.164 8.109 1 77.25 119 GLU A N 1
ATOM 883 C CA . GLU A 1 119 ? 12.172 15.562 8.414 1 77.25 119 GLU A CA 1
ATOM 884 C C . GLU A 1 119 ? 11.062 15.695 9.461 1 77.25 119 GLU A C 1
ATOM 886 O O . GLU A 1 119 ? 10.039 15.023 9.367 1 77.25 119 GLU A O 1
ATOM 891 N N . GLU A 1 120 ? 11.367 16.594 10.43 1 84.62 120 GLU A N 1
ATOM 892 C CA . GLU A 1 120 ? 10.375 16.844 11.469 1 84.62 120 GLU A CA 1
ATOM 893 C C . GLU A 1 120 ? 9.438 17.984 11.07 1 84.62 120 GLU A C 1
ATOM 895 O O . GLU A 1 120 ? 9.891 19.031 10.609 1 84.62 120 GLU A O 1
ATOM 900 N N . CYS A 1 121 ? 8.141 17.641 11.195 1 86.31 121 CYS A N 1
ATOM 901 C CA . CYS A 1 121 ? 7.199 18.672 10.805 1 86.31 121 CYS A CA 1
ATOM 902 C C . CYS A 1 121 ? 5.938 18.609 11.656 1 86.31 121 CYS A C 1
ATOM 904 O O . CYS A 1 121 ? 5.543 17.547 12.117 1 86.31 121 CYS A O 1
ATOM 906 N N . SER A 1 122 ? 5.371 19.812 11.781 1 94.5 122 SER A N 1
ATOM 907 C CA . SER A 1 122 ? 4.137 19.906 12.547 1 94.5 122 SER A CA 1
ATOM 908 C C . SER A 1 122 ? 2.945 19.391 11.75 1 94.5 122 SER A C 1
ATOM 910 O O . SER A 1 122 ? 1.859 19.188 12.305 1 94.5 122 SER A O 1
ATOM 912 N N . SER A 1 123 ? 3.172 19.094 10.477 1 92.38 123 SER A N 1
ATOM 913 C CA . SER A 1 123 ? 2.096 18.594 9.625 1 92.38 123 SER A CA 1
ATOM 914 C C . SER A 1 123 ? 2.02 17.078 9.656 1 92.38 123 SER A C 1
ATOM 916 O O . SER A 1 123 ? 1.07 16.484 9.141 1 92.38 123 SER A O 1
ATOM 918 N N . THR A 1 124 ? 2.943 16.422 10.258 1 93.25 124 THR A N 1
ATOM 919 C CA . THR A 1 124 ? 2.961 14.961 10.336 1 93.25 124 THR A CA 1
ATOM 920 C C . THR A 1 124 ? 1.797 14.453 11.18 1 93.25 124 THR A C 1
ATOM 922 O O . THR A 1 124 ? 1.643 14.844 12.336 1 93.25 124 THR A O 1
ATOM 925 N N . LEU A 1 125 ? 1.035 13.586 10.586 1 96.06 125 LEU A N 1
ATOM 926 C CA . LEU A 1 125 ? -0.139 13.086 11.297 1 96.06 125 LEU A CA 1
ATOM 927 C C . LEU A 1 125 ? 0.193 11.812 12.07 1 96.06 125 LEU A C 1
ATOM 929 O O . LEU A 1 125 ? -0.229 11.656 13.211 1 96.06 125 LEU A O 1
ATOM 933 N N . ALA A 1 126 ? 0.877 10.953 11.453 1 96.62 126 ALA A N 1
ATOM 934 C CA . ALA A 1 126 ? 1.217 9.664 12.047 1 96.62 126 ALA A CA 1
ATOM 935 C C . ALA A 1 126 ? 2.48 9.086 11.422 1 96.62 126 ALA A C 1
ATOM 937 O O . ALA A 1 126 ? 3.199 9.781 10.703 1 96.62 126 ALA A O 1
ATOM 938 N N . THR A 1 127 ? 2.803 7.859 11.891 1 94.5 127 THR A N 1
ATOM 939 C CA . THR A 1 127 ? 4.062 7.23 11.508 1 94.5 127 THR A CA 1
ATOM 940 C C . THR A 1 127 ? 3.854 5.754 11.188 1 94.5 127 THR A C 1
ATOM 942 O O . THR A 1 127 ? 3.018 5.094 11.812 1 94.5 127 THR A O 1
ATOM 945 N N . THR A 1 128 ? 4.559 5.309 10.18 1 91.38 128 THR A N 1
ATOM 946 C CA . THR A 1 128 ? 4.711 3.871 9.969 1 91.38 128 THR A CA 1
ATOM 947 C C . THR A 1 128 ? 6.188 3.484 9.953 1 91.38 128 THR A C 1
ATOM 949 O O . THR A 1 128 ? 7.062 4.352 9.961 1 91.38 128 THR A O 1
ATOM 952 N N . TYR A 1 129 ? 6.41 2.162 9.961 1 84.69 129 TYR A N 1
ATOM 953 C CA . TYR A 1 129 ? 7.789 1.682 9.953 1 84.69 129 TYR A CA 1
ATOM 954 C C . TYR A 1 129 ? 8.414 1.848 8.578 1 84.69 129 TYR A C 1
ATOM 956 O O . TYR A 1 129 ? 7.715 1.812 7.559 1 84.69 129 TYR A O 1
ATOM 964 N N . SER A 1 130 ? 9.719 2.135 8.578 1 77.12 130 SER A N 1
ATOM 965 C CA . SER A 1 130 ? 10.555 2.123 7.383 1 77.12 130 SER A CA 1
ATOM 966 C C . SER A 1 130 ? 11.664 1.086 7.492 1 77.12 130 SER A C 1
ATOM 968 O O . SER A 1 130 ? 11.859 0.491 8.555 1 77.12 130 SER A O 1
ATOM 970 N N . SER A 1 131 ? 12.32 0.62 6.309 1 60.72 131 SER A N 1
ATOM 971 C CA . SER A 1 131 ? 13.398 -0.367 6.316 1 60.72 131 SER A CA 1
ATOM 972 C C . SER A 1 131 ? 14.664 0.197 6.953 1 60.72 131 SER A C 1
ATOM 974 O O . SER A 1 131 ? 15.672 -0.496 7.051 1 60.72 131 SER A O 1
ATOM 976 N N . GLY A 1 132 ? 14.969 1.334 7.41 1 53.28 132 GLY A N 1
ATOM 977 C CA . GLY A 1 132 ? 16.219 1.925 7.855 1 53.28 132 GLY A CA 1
ATOM 978 C C . GLY A 1 132 ? 16.953 1.065 8.867 1 53.28 132 GLY A C 1
ATOM 979 O O . GLY A 1 132 ? 16.375 0.608 9.844 1 53.28 132 GLY A O 1
ATOM 980 N N . THR A 1 133 ? 17.922 0.176 8.484 1 44.59 133 THR A N 1
ATOM 981 C CA . THR A 1 133 ? 18.828 -0.591 9.336 1 44.59 133 THR A CA 1
ATOM 982 C C . THR A 1 133 ? 19.469 0.307 10.383 1 44.59 133 THR A C 1
ATOM 984 O O . THR A 1 133 ? 20.047 1.344 10.055 1 44.59 133 THR A O 1
ATOM 987 N N . PRO A 1 134 ? 19.406 0.174 11.578 1 40.84 134 PRO A N 1
ATOM 988 C CA . PRO A 1 134 ? 20.188 0.912 12.57 1 40.84 134 PRO A CA 1
ATOM 989 C C . PRO A 1 134 ? 21.641 1.126 12.141 1 40.84 134 PRO A C 1
ATOM 991 O O . PRO A 1 134 ? 22.219 2.18 12.414 1 40.84 134 PRO A O 1
ATOM 994 N N . GLY A 1 135 ? 22.484 0.084 11.805 1 38.19 135 GLY A N 1
ATOM 995 C CA . GLY A 1 135 ? 23.938 0.115 11.688 1 38.19 135 GLY A CA 1
ATOM 996 C C . GLY A 1 135 ? 24.422 1.014 10.57 1 38.19 135 GLY A C 1
ATOM 997 O O . GLY A 1 135 ? 25.609 1.363 10.516 1 38.19 135 GLY A O 1
ATOM 998 N N . HIS A 1 136 ? 23.938 1.025 9.453 1 38.41 136 HIS A N 1
ATOM 999 C CA . HIS A 1 136 ? 24.453 1.984 8.484 1 38.41 136 HIS A CA 1
ATOM 1000 C C . HIS A 1 136 ? 23.953 3.393 8.773 1 38.41 136 HIS A C 1
ATOM 1002 O O . HIS A 1 136 ? 24.188 4.316 7.992 1 38.41 136 HIS A O 1
ATOM 1008 N N . ASP A 1 137 ? 23.234 3.545 9.68 1 35.28 137 ASP A N 1
ATOM 1009 C CA . ASP A 1 137 ? 22.844 4.879 10.117 1 35.28 137 ASP A CA 1
ATOM 1010 C C . ASP A 1 137 ? 24.031 5.637 10.703 1 35.28 137 ASP A C 1
ATOM 1012 O O . ASP A 1 137 ? 23.859 6.633 11.406 1 35.28 137 ASP A O 1
ATOM 1016 N N . LYS A 1 138 ? 25.328 5.059 10.922 1 30.89 138 LYS A N 1
ATOM 1017 C CA . LYS A 1 138 ? 26.406 5.957 11.312 1 30.89 138 LYS A CA 1
ATOM 1018 C C . LYS A 1 138 ? 26.734 6.957 10.203 1 30.89 138 LYS A C 1
ATOM 1020 O O . LYS A 1 138 ? 26.875 6.574 9.039 1 30.89 138 LYS A O 1
ATOM 1025 N N . SER A 1 139 ? 26.656 8.164 10.492 1 29.95 139 SER A N 1
ATOM 1026 C CA . SER A 1 139 ? 27.344 9.344 9.992 1 29.95 139 SER A CA 1
ATOM 1027 C C . SER A 1 139 ? 28.844 9.102 9.883 1 29.95 139 SER A C 1
ATOM 1029 O O . SER A 1 139 ? 29.625 9.602 10.703 1 29.95 139 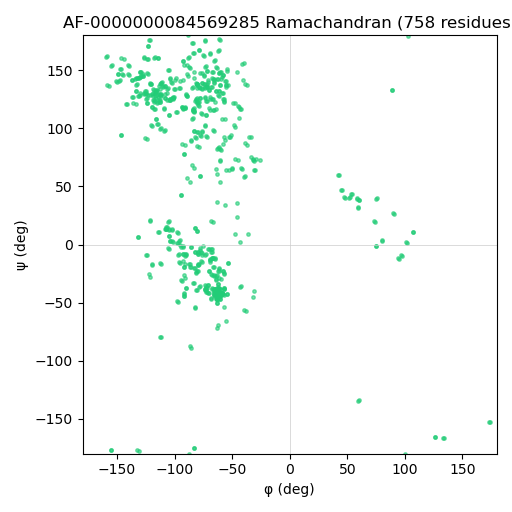SER A O 1
ATOM 1031 N N . VAL A 1 140 ? 29.594 8.031 9.758 1 26.62 140 VAL A N 1
ATOM 1032 C CA . VAL A 1 140 ? 31 8.383 9.656 1 26.62 140 VAL A CA 1
ATOM 1033 C C . VAL A 1 140 ? 31.219 9.344 8.484 1 26.62 140 VAL A C 1
ATOM 1035 O O . VAL A 1 140 ? 31.016 8.969 7.328 1 26.62 140 VAL A O 1
ATOM 1038 N N . ALA A 1 141 ? 31.125 10.547 8.758 1 27.45 141 ALA A N 1
ATOM 1039 C CA . ALA A 1 141 ? 31.844 11.664 8.133 1 27.45 141 ALA A CA 1
ATOM 1040 C C . ALA A 1 141 ? 33.312 11.32 7.922 1 27.45 141 ALA A C 1
ATOM 1042 O O . ALA A 1 141 ? 34.125 12.211 7.719 1 27.45 141 ALA A O 1
ATOM 1043 N N . THR A 1 142 ? 33.969 10.266 8.148 1 26.11 142 THR A N 1
ATOM 1044 C CA . THR A 1 142 ? 35.375 10.586 7.922 1 26.11 142 THR A CA 1
ATOM 1045 C C . THR A 1 142 ? 35.625 10.984 6.465 1 26.11 142 THR A C 1
ATOM 1047 O O . THR A 1 142 ? 35.906 10.133 5.625 1 26.11 142 THR A O 1
ATOM 1050 N N . VAL A 1 143 ? 34.875 11.641 5.688 1 27.36 143 VAL A N 1
ATOM 1051 C CA . VAL A 1 143 ? 35.562 12.109 4.496 1 27.36 143 VAL A CA 1
ATOM 1052 C C . VAL A 1 143 ? 36.656 13.109 4.891 1 27.36 143 VAL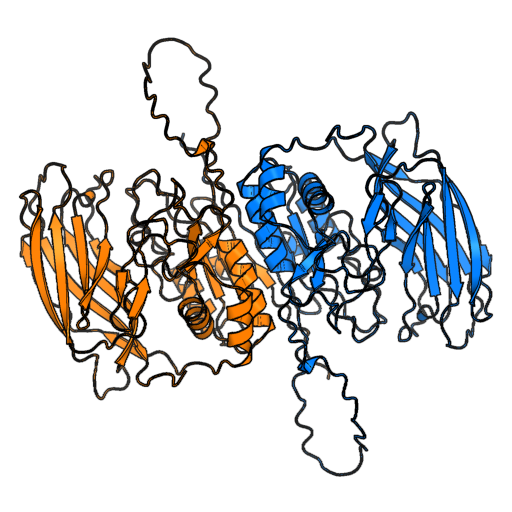 A C 1
ATOM 1054 O O . VAL A 1 143 ? 36.344 14.172 5.434 1 27.36 143 VAL A O 1
ATOM 1057 N N . ASP A 1 144 ? 37.688 12.766 5.594 1 25.31 144 ASP A N 1
ATOM 1058 C CA . ASP A 1 144 ? 38.844 13.57 5.164 1 25.31 144 ASP A CA 1
ATOM 1059 C C . ASP A 1 144 ? 39.094 13.406 3.666 1 25.31 144 ASP A C 1
ATOM 1061 O O . ASP A 1 144 ? 39.688 12.422 3.238 1 25.31 144 ASP A O 1
ATOM 1065 N N . MET A 1 145 ? 38.094 13.234 2.75 1 24.75 145 MET A N 1
ATOM 1066 C CA . MET A 1 145 ? 38.625 13.359 1.388 1 24.75 145 MET A CA 1
ATOM 1067 C C . MET A 1 145 ? 39.281 14.719 1.182 1 24.75 145 MET A C 1
ATOM 1069 O O . MET A 1 145 ? 38.625 15.758 1.339 1 24.75 145 MET A O 1
ATOM 1073 N N . ASP A 1 146 ? 40.469 14.797 1.516 1 24.22 146 ASP A N 1
ATOM 1074 C CA . ASP A 1 146 ? 41.375 15.609 0.713 1 24.22 146 ASP A CA 1
ATOM 1075 C C . ASP A 1 146 ? 41.156 15.375 -0.779 1 24.22 146 ASP A C 1
ATOM 1077 O O . ASP A 1 146 ? 41.062 14.234 -1.229 1 24.22 146 ASP A O 1
ATOM 1081 N N . ALA A 1 147 ? 40.625 16.234 -1.589 1 26.78 147 ALA A N 1
ATOM 1082 C CA . ALA A 1 147 ? 40.594 16.453 -3.033 1 26.78 147 ALA A CA 1
ATOM 1083 C C . ALA A 1 147 ? 41.906 15.969 -3.676 1 26.78 147 ALA A C 1
ATOM 1085 O O . ALA A 1 147 ? 42 15.906 -4.902 1 26.78 147 ALA A O 1
ATOM 1086 N N . ARG A 1 148 ? 42.906 16.188 -3.109 1 28.38 148 ARG A N 1
ATOM 1087 C CA . ARG A 1 148 ? 43.969 16.203 -4.078 1 28.38 148 ARG A CA 1
ATOM 1088 C C . ARG A 1 148 ? 44.125 14.844 -4.758 1 28.38 148 ARG A C 1
ATOM 1090 O O . ARG A 1 148 ? 44.5 14.773 -5.934 1 28.38 148 ARG A O 1
ATOM 1097 N N . LEU A 1 149 ? 44.562 13.766 -4.176 1 24.47 149 LEU A N 1
ATOM 1098 C CA . LEU A 1 149 ? 45.375 12.828 -4.961 1 24.47 149 LEU A CA 1
ATOM 1099 C C . LEU A 1 149 ? 44.469 11.844 -5.703 1 24.47 149 LEU A C 1
ATOM 1101 O O . LEU A 1 149 ? 44.656 11.586 -6.895 1 24.47 149 LEU A O 1
ATOM 1105 N N . ARG A 1 150 ? 43.906 10.531 -5.219 1 26.12 150 ARG A N 1
ATOM 1106 C CA . ARG A 1 150 ? 43.781 9.562 -6.305 1 26.12 150 ARG A CA 1
ATOM 1107 C C . ARG A 1 150 ? 42.5 9.75 -7.09 1 26.12 150 ARG A C 1
ATOM 1109 O O . ARG A 1 150 ? 41.5 10.195 -6.539 1 26.12 150 ARG A O 1
ATOM 1116 N N . PRO A 1 151 ? 42.219 9.617 -8.484 1 25.95 151 PRO A N 1
ATOM 1117 C CA . PRO A 1 151 ? 41.281 9.836 -9.578 1 25.95 151 PRO A CA 1
ATOM 1118 C C . PRO A 1 151 ? 39.938 9.172 -9.328 1 25.95 151 PRO A C 1
ATOM 1120 O O . PRO A 1 151 ? 38.875 9.727 -9.695 1 25.95 151 PRO A O 1
ATOM 1123 N N . ASP A 1 152 ? 39.719 7.789 -9.008 1 24.83 152 ASP A N 1
ATOM 1124 C CA . ASP A 1 152 ? 38.625 6.941 -9.453 1 24.83 152 ASP A CA 1
ATOM 1125 C C . ASP A 1 152 ? 37.438 7.012 -8.484 1 24.83 152 ASP A C 1
ATOM 1127 O O . ASP A 1 152 ? 37.531 6.527 -7.352 1 24.83 152 ASP A O 1
ATOM 1131 N N . HIS A 1 153 ? 36.812 8.062 -8.141 1 27.59 153 HIS A N 1
ATOM 1132 C CA . HIS A 1 153 ? 35.781 8.5 -7.203 1 27.59 153 HIS A CA 1
ATOM 1133 C C . HIS A 1 153 ? 34.531 7.645 -7.332 1 27.59 153 HIS A C 1
ATOM 1135 O O . HIS A 1 153 ? 33.719 7.836 -8.258 1 27.59 153 HIS A O 1
ATOM 1141 N N . ILE A 1 154 ? 34.531 6.312 -7.039 1 27.34 154 ILE A N 1
ATOM 1142 C CA . ILE A 1 154 ? 33.406 5.395 -7.008 1 27.34 154 ILE A CA 1
ATOM 1143 C C . ILE A 1 154 ? 32.25 6.02 -6.227 1 27.34 154 ILE A C 1
ATOM 1145 O O . ILE A 1 154 ? 32.375 6.293 -5.027 1 27.34 154 ILE A O 1
ATOM 1149 N N . CYS A 1 155 ? 31.531 6.984 -6.734 1 27.97 155 CYS A N 1
ATOM 1150 C CA . CYS A 1 155 ? 30.266 7.562 -6.301 1 27.97 155 CYS A CA 1
ATOM 1151 C C . CYS A 1 155 ? 29.375 6.508 -5.656 1 27.97 155 CYS A C 1
ATOM 1153 O O . CYS A 1 155 ? 28.984 5.539 -6.309 1 27.97 155 CYS A O 1
ATOM 1155 N N . THR A 1 156 ? 29.594 6.078 -4.492 1 29.25 156 THR A N 1
ATOM 1156 C CA . THR A 1 156 ? 28.641 5.293 -3.721 1 29.25 156 THR A CA 1
ATOM 1157 C C . THR A 1 156 ? 27.219 5.816 -3.93 1 29.25 156 THR A C 1
ATOM 1159 O O . THR A 1 156 ? 26.984 7.027 -3.916 1 29.25 156 THR A O 1
ATOM 1162 N N . VAL A 1 157 ? 26.453 5.418 -4.906 1 31.94 157 VAL A N 1
ATOM 1163 C CA . VAL A 1 157 ? 25.031 5.641 -5.117 1 31.94 157 VAL A CA 1
ATOM 1164 C C . VAL A 1 157 ? 24.328 5.789 -3.773 1 31.94 157 VAL A C 1
ATOM 1166 O O . VAL A 1 157 ? 24.344 4.867 -2.951 1 31.94 157 VAL A O 1
ATOM 1169 N N . GLU A 1 158 ? 24.484 6.906 -3.074 1 31.58 158 GLU A N 1
ATOM 1170 C CA . GLU A 1 158 ? 23.734 7.328 -1.891 1 31.58 158 GLU A CA 1
ATOM 1171 C C . GLU A 1 158 ? 22.281 6.891 -1.97 1 31.58 158 GLU A C 1
ATOM 1173 O O . GLU A 1 158 ? 21.641 7.055 -3.006 1 31.58 158 GLU A O 1
ATOM 1178 N N . HIS A 1 159 ? 21.891 5.812 -1.483 1 35.88 159 HIS A N 1
ATOM 1179 C CA . HIS A 1 159 ? 20.531 5.324 -1.264 1 35.88 159 HIS A CA 1
ATOM 1180 C C . HIS A 1 159 ? 19.578 6.477 -0.98 1 35.88 159 HIS A C 1
ATOM 1182 O O . HIS A 1 159 ? 19.734 7.207 -0.002 1 35.88 159 HIS A O 1
ATOM 1188 N N . THR A 1 160 ? 19.297 7.395 -1.813 1 38.59 160 THR A N 1
ATOM 1189 C CA . THR A 1 160 ? 18.203 8.344 -1.598 1 38.59 160 THR A CA 1
ATOM 1190 C C . THR A 1 160 ? 16.969 7.633 -1.048 1 38.59 160 THR A C 1
ATOM 1192 O O . THR A 1 160 ? 16.438 6.723 -1.686 1 38.59 160 THR A O 1
ATOM 1195 N N . GLY A 1 161 ? 16.969 7.047 0.205 1 43.91 161 GLY A N 1
ATOM 1196 C CA . GLY A 1 161 ? 16.078 6.238 1.015 1 43.91 161 GLY A CA 1
ATOM 1197 C C . GLY A 1 161 ? 14.625 6.66 0.899 1 43.91 161 GLY A C 1
ATOM 1198 O O . GLY A 1 161 ? 14.164 7.543 1.629 1 43.91 161 GLY A O 1
ATOM 1199 N N . THR A 1 162 ? 13.969 6.695 -0.25 1 49.44 162 THR A N 1
ATOM 1200 C CA . THR A 1 162 ? 12.523 6.895 -0.286 1 49.44 162 THR A CA 1
ATOM 1201 C C . THR A 1 162 ? 11.836 6.016 0.756 1 49.44 162 THR A C 1
ATOM 1203 O O . THR A 1 162 ? 12.094 4.816 0.835 1 49.44 162 THR A O 1
ATOM 1206 N N . SER A 1 163 ? 11.117 6.758 1.726 1 64.19 163 SER A N 1
ATOM 1207 C CA . SER A 1 163 ? 10.484 6.059 2.84 1 64.19 163 SER A CA 1
ATOM 1208 C C . SER A 1 163 ? 9.297 5.227 2.369 1 64.19 163 SER A C 1
ATOM 1210 O O . SER A 1 163 ? 8.539 5.652 1.494 1 64.19 163 SER A O 1
ATOM 1212 N N . ALA A 1 164 ? 9.32 3.941 2.508 1 75.44 164 ALA A N 1
ATOM 1213 C CA . ALA A 1 164 ? 8.188 3.057 2.238 1 75.44 164 ALA A CA 1
ATOM 1214 C C . ALA A 1 164 ? 7.07 3.275 3.25 1 75.44 164 ALA A C 1
ATOM 1216 O O . ALA A 1 164 ? 6.16 2.449 3.367 1 75.44 164 ALA A O 1
ATOM 1217 N N . SER A 1 165 ? 7.113 4.449 3.902 1 82.25 165 SER A N 1
ATOM 1218 C CA . SER A 1 165 ? 6.105 4.695 4.93 1 82.25 165 SER A CA 1
ATOM 1219 C C . SER A 1 165 ? 4.734 4.953 4.309 1 82.25 165 SER A C 1
ATOM 1221 O O . SER A 1 165 ? 3.721 4.465 4.812 1 82.25 165 SER A O 1
ATOM 1223 N N . ALA A 1 166 ? 4.766 5.648 3.193 1 84.06 166 ALA A N 1
ATOM 1224 C CA . ALA A 1 166 ? 3.498 6.023 2.574 1 84.06 166 ALA A CA 1
ATOM 1225 C C . ALA A 1 166 ? 2.773 4.797 2.025 1 84.06 166 ALA A C 1
ATOM 1227 O O . ALA A 1 166 ? 1.591 4.586 2.311 1 84.06 166 ALA A O 1
ATOM 1228 N N . PRO A 1 167 ? 3.418 3.92 1.326 1 81.25 167 PRO A N 1
ATOM 1229 C CA . PRO A 1 167 ? 2.715 2.727 0.848 1 81.25 167 PRO A CA 1
ATOM 1230 C C . PRO A 1 167 ? 2.211 1.843 1.987 1 81.25 167 PRO A C 1
ATOM 1232 O O . PRO A 1 167 ? 1.132 1.253 1.885 1 81.25 167 PRO A O 1
ATOM 1235 N N . LEU A 1 168 ? 2.984 1.698 3.012 1 84.69 168 LEU A N 1
ATOM 1236 C CA . LEU A 1 168 ? 2.514 0.913 4.148 1 84.69 168 LEU A CA 1
ATOM 1237 C C . LEU A 1 168 ? 1.286 1.555 4.781 1 84.69 168 LEU A C 1
ATOM 1239 O O . LEU A 1 168 ? 0.307 0.868 5.086 1 84.69 168 LEU A O 1
ATOM 1243 N N . ALA A 1 169 ? 1.423 2.799 4.918 1 90.06 169 ALA A N 1
ATOM 1244 C CA . ALA A 1 169 ? 0.276 3.525 5.461 1 90.06 169 ALA A CA 1
ATOM 1245 C C . ALA A 1 169 ? -0.944 3.371 4.555 1 90.06 169 ALA A C 1
ATOM 1247 O O . ALA A 1 169 ? -2.066 3.213 5.043 1 90.06 169 ALA A O 1
ATOM 1248 N N . ALA A 1 170 ? -0.704 3.459 3.318 1 86.12 170 ALA A N 1
ATOM 1249 C CA . ALA A 1 170 ? -1.795 3.283 2.363 1 86.12 170 ALA A CA 1
ATOM 1250 C C . ALA A 1 170 ? -2.445 1.912 2.52 1 86.12 170 ALA A C 1
ATOM 1252 O O . ALA A 1 170 ? -3.67 1.785 2.432 1 86.12 170 ALA A O 1
ATOM 1253 N N . GLY A 1 171 ? -1.66 0.924 2.697 1 84.69 171 GLY A N 1
ATOM 1254 C CA . GLY A 1 171 ? -2.188 -0.406 2.957 1 84.69 171 GLY A CA 1
ATOM 1255 C C . GLY A 1 171 ? -3.057 -0.47 4.199 1 84.69 171 GLY A C 1
ATOM 1256 O O . GLY A 1 171 ? -4.109 -1.111 4.195 1 84.69 171 GLY A O 1
ATOM 1257 N N . ILE A 1 172 ? -2.645 0.161 5.219 1 88.12 172 ILE A N 1
ATOM 1258 C CA . ILE A 1 172 ? -3.4 0.194 6.465 1 88.12 172 ILE A CA 1
ATOM 1259 C C . ILE A 1 172 ? -4.715 0.939 6.25 1 88.12 172 ILE A C 1
ATOM 1261 O O . ILE A 1 172 ? -5.766 0.508 6.734 1 88.12 172 ILE A O 1
ATOM 1265 N N . CYS A 1 173 ? -4.633 2.018 5.535 1 90.69 173 CYS A N 1
ATOM 1266 C CA . CYS A 1 173 ? -5.844 2.762 5.211 1 90.69 173 CYS A CA 1
ATOM 1267 C C . CYS A 1 173 ? -6.809 1.907 4.395 1 90.69 173 CYS A C 1
ATOM 1269 O O . CYS A 1 173 ? -8.023 1.991 4.574 1 90.69 173 CYS A O 1
ATOM 1271 N N . ALA A 1 174 ? -6.266 1.144 3.564 1 84.5 174 ALA A N 1
ATOM 1272 C CA . ALA A 1 174 ? -7.098 0.262 2.752 1 84.5 174 ALA A CA 1
ATOM 1273 C C . ALA A 1 174 ? -7.848 -0.741 3.625 1 84.5 174 ALA A C 1
ATOM 1275 O O . ALA A 1 174 ? -9.008 -1.059 3.359 1 84.5 174 ALA A O 1
ATOM 1276 N N . LEU A 1 175 ? -7.207 -1.285 4.629 1 83.94 175 LEU A N 1
ATOM 1277 C CA . LEU A 1 175 ? -7.855 -2.193 5.57 1 83.94 175 LEU A CA 1
ATOM 1278 C C . LEU A 1 175 ? -9.031 -1.511 6.262 1 83.94 175 LEU A C 1
ATOM 1280 O O . LEU A 1 175 ? -10.094 -2.115 6.43 1 83.94 175 LEU A O 1
ATOM 1284 N N . ALA A 1 176 ? -8.797 -0.322 6.602 1 89.81 176 ALA A N 1
ATOM 1285 C CA . ALA A 1 176 ? -9.867 0.425 7.262 1 89.81 176 ALA A CA 1
ATOM 1286 C C . ALA A 1 176 ? -11.039 0.657 6.312 1 89.81 176 ALA A C 1
ATOM 1288 O O . ALA A 1 176 ? -12.195 0.538 6.711 1 89.81 176 ALA A O 1
ATOM 1289 N N . LEU A 1 177 ? -10.75 1.026 5.09 1 86.88 177 LEU A N 1
ATOM 1290 C CA . LEU A 1 177 ? -11.797 1.241 4.098 1 86.88 177 LEU A CA 1
ATOM 1291 C C . LEU A 1 177 ? -12.57 -0.048 3.83 1 86.88 177 LEU A C 1
ATOM 1293 O O . LEU A 1 177 ? -13.773 -0.014 3.57 1 86.88 177 LEU A O 1
ATOM 1297 N N . GLU A 1 178 ? -11.859 -1.117 3.807 1 80.12 178 GLU A N 1
ATOM 1298 C CA . GLU A 1 178 ? -12.516 -2.408 3.641 1 80.12 178 GLU A CA 1
ATOM 1299 C C . GLU A 1 178 ? -13.5 -2.678 4.773 1 80.12 178 GLU A C 1
ATOM 1301 O O . GLU A 1 178 ? -14.594 -3.189 4.547 1 80.12 178 GLU A O 1
ATOM 1306 N N . ALA A 1 179 ? -13.172 -2.309 5.957 1 82.88 179 ALA A N 1
ATOM 1307 C CA . ALA A 1 179 ? -14.008 -2.504 7.137 1 82.88 179 ALA A CA 1
ATOM 1308 C C . ALA A 1 179 ? -15.227 -1.583 7.098 1 82.88 179 ALA A C 1
ATOM 1310 O O . ALA A 1 179 ? -16.297 -1.94 7.594 1 82.88 179 ALA A O 1
ATOM 1311 N N . ASN A 1 180 ? -15.094 -0.428 6.59 1 89.75 180 ASN A N 1
ATOM 1312 C CA . ASN A 1 180 ? -16.156 0.57 6.469 1 89.75 180 ASN A CA 1
ATOM 1313 C C . ASN A 1 180 ? -15.984 1.412 5.207 1 89.75 180 ASN A C 1
ATOM 1315 O O . ASN A 1 180 ? -15.312 2.443 5.227 1 89.75 180 ASN A O 1
ATOM 1319 N N . PRO A 1 181 ? -16.625 1.026 4.156 1 84.06 181 PRO A N 1
ATOM 1320 C CA . PRO A 1 181 ? -16.453 1.698 2.865 1 84.06 181 PRO A CA 1
ATOM 1321 C C . PRO A 1 181 ? -17.062 3.094 2.836 1 84.06 181 PRO A C 1
ATOM 1323 O O . PRO A 1 181 ? -16.844 3.852 1.889 1 84.06 181 PRO A O 1
ATOM 1326 N N . THR A 1 182 ? -17.703 3.453 3.889 1 90.62 182 THR A N 1
ATOM 1327 C CA . THR A 1 182 ? -18.391 4.746 3.893 1 90.62 182 THR A CA 1
ATOM 1328 C C . THR A 1 182 ? -17.469 5.832 4.461 1 90.62 182 THR A C 1
ATOM 1330 O O . THR A 1 182 ? -17.812 7.016 4.422 1 90.62 182 THR A O 1
ATOM 1333 N N . LEU A 1 183 ? -16.328 5.422 4.859 1 93.19 183 LEU A N 1
ATOM 1334 C CA . LEU A 1 183 ? -15.414 6.395 5.449 1 93.19 183 LEU A CA 1
ATOM 1335 C C . LEU A 1 183 ? -15.062 7.488 4.445 1 93.19 183 LEU A C 1
ATOM 1337 O O . LEU A 1 183 ? -14.727 7.195 3.297 1 93.19 183 LEU A O 1
ATOM 1341 N N . THR A 1 184 ? -15.148 8.727 4.879 1 94.44 184 THR A N 1
ATOM 1342 C CA . THR A 1 184 ? -14.633 9.836 4.082 1 94.44 184 THR A CA 1
ATOM 1343 C C . THR A 1 184 ? -13.133 10.023 4.324 1 94.44 184 THR A C 1
ATOM 1345 O O . THR A 1 184 ? -12.562 9.391 5.211 1 94.44 184 THR A O 1
ATOM 1348 N N . TRP A 1 185 ? -12.555 10.945 3.512 1 93.25 185 TRP A N 1
ATOM 1349 C CA . TRP A 1 185 ? -11.141 11.25 3.703 1 93.25 185 TRP A CA 1
ATOM 1350 C C . TRP A 1 185 ? -10.891 11.844 5.086 1 93.25 185 TRP A C 1
ATOM 1352 O O . TRP A 1 185 ? -9.867 11.562 5.715 1 93.25 185 TRP A O 1
ATOM 1362 N N . ARG A 1 186 ? -11.805 12.609 5.629 1 95.75 186 ARG A N 1
ATOM 1363 C CA . ARG A 1 186 ? -11.672 13.195 6.961 1 95.75 186 ARG A CA 1
ATOM 1364 C C . ARG A 1 186 ? -11.828 12.141 8.047 1 95.75 186 ARG A C 1
ATOM 1366 O O . ARG A 1 186 ? -11.125 12.164 9.055 1 95.75 186 ARG A O 1
ATOM 1373 N N . ASP A 1 187 ? -12.812 11.234 7.809 1 96.75 187 ASP A N 1
ATOM 1374 C CA . ASP A 1 187 ? -12.969 10.125 8.742 1 96.75 187 ASP A CA 1
ATOM 1375 C C . ASP A 1 187 ? -11.664 9.359 8.906 1 96.75 187 ASP A C 1
ATOM 1377 O O . ASP A 1 187 ? -11.289 8.992 10.023 1 96.75 187 ASP A O 1
ATOM 1381 N N . MET A 1 188 ? -11.016 9.148 7.77 1 96.62 188 MET A N 1
ATOM 1382 C CA . MET A 1 188 ? -9.75 8.414 7.801 1 96.62 188 MET A CA 1
ATOM 1383 C C . MET A 1 188 ? -8.727 9.133 8.664 1 96.62 188 MET A C 1
ATOM 1385 O O . MET A 1 188 ? -8.016 8.5 9.453 1 96.62 188 MET A O 1
ATOM 1389 N N . GLN A 1 189 ? -8.625 10.406 8.555 1 97.44 189 GLN A N 1
ATOM 1390 C CA . GLN A 1 189 ? -7.688 11.172 9.367 1 97.44 189 GLN A CA 1
ATOM 1391 C C . GLN A 1 189 ? -8.031 11.055 10.852 1 97.44 189 GLN A C 1
ATOM 1393 O O . GLN A 1 189 ? -7.133 10.93 11.695 1 97.44 189 GLN A O 1
ATOM 1398 N N . TYR A 1 190 ? -9.312 11.047 11.188 1 97.44 190 TYR A N 1
ATOM 1399 C CA . TYR A 1 190 ? -9.734 10.859 12.57 1 97.44 190 TYR A CA 1
ATOM 1400 C C . TYR A 1 190 ? -9.32 9.492 13.094 1 97.44 190 TYR A C 1
ATOM 1402 O O . TYR A 1 190 ? -8.789 9.375 14.203 1 97.44 190 TYR A O 1
ATOM 1410 N N . LEU A 1 191 ? -9.594 8.508 12.289 1 97.75 191 LEU A N 1
ATOM 1411 C CA . LEU A 1 191 ? -9.227 7.16 12.703 1 97.75 191 LEU A CA 1
ATOM 1412 C C . LEU A 1 191 ? -7.734 7.062 12.992 1 97.75 191 LEU A C 1
ATOM 1414 O O . LEU A 1 191 ? -7.324 6.457 13.984 1 97.75 191 LEU A O 1
ATOM 1418 N N . VAL A 1 192 ? -6.941 7.652 12.133 1 98.06 192 VAL A N 1
ATOM 1419 C CA . VAL A 1 192 ? -5.488 7.617 12.289 1 98.06 192 VAL A CA 1
ATOM 1420 C C . VAL A 1 192 ? -5.094 8.32 13.586 1 98.06 192 VAL A C 1
ATOM 1422 O O . VAL A 1 192 ? -4.344 7.77 14.398 1 98.06 192 VAL A O 1
ATOM 1425 N N . VAL A 1 193 ? -5.617 9.477 13.852 1 98 193 VAL A N 1
ATOM 1426 C CA . VAL A 1 193 ? -5.27 10.266 15.031 1 98 193 VAL A CA 1
ATOM 1427 C C . VAL A 1 193 ? -5.684 9.523 16.297 1 98 193 VAL A C 1
ATOM 1429 O O . VAL A 1 193 ? -4.926 9.477 17.266 1 98 193 VAL A O 1
ATOM 1432 N N . LEU A 1 194 ? -6.793 8.891 16.281 1 97.44 194 LEU A N 1
ATOM 1433 C CA . LEU A 1 194 ? -7.387 8.336 17.5 1 97.44 194 LEU A CA 1
ATOM 1434 C C . LEU A 1 194 ? -6.773 6.977 17.828 1 97.44 194 LEU A C 1
ATOM 1436 O O . LEU A 1 194 ? -6.82 6.535 18.984 1 97.44 194 LEU A O 1
ATOM 1440 N N . THR A 1 195 ? -6.168 6.344 16.828 1 97.94 195 THR A N 1
ATOM 1441 C CA . THR A 1 195 ? -5.746 4.969 17.062 1 97.94 195 THR A CA 1
ATOM 1442 C C . THR A 1 195 ? -4.227 4.863 17.094 1 97.94 195 THR A C 1
ATOM 1444 O O . THR A 1 195 ? -3.674 3.848 17.516 1 97.94 195 THR A O 1
ATOM 1447 N N . SER A 1 196 ? -3.523 5.879 16.578 1 97.88 196 SER A N 1
ATOM 1448 C CA . SER A 1 196 ? -2.064 5.82 16.562 1 97.88 196 SER A CA 1
ATOM 1449 C C . SER A 1 196 ? -1.501 5.699 17.969 1 97.88 196 SER A C 1
ATOM 1451 O O . SER A 1 196 ? -2.057 6.262 18.922 1 97.88 196 SER A O 1
ATOM 1453 N N . ARG A 1 197 ? -0.321 4.977 18.062 1 97.62 197 ARG A N 1
ATOM 1454 C CA . ARG A 1 197 ? 0.263 4.691 19.375 1 97.62 197 ARG A CA 1
ATOM 1455 C C . ARG A 1 197 ? 1.632 5.348 19.516 1 97.62 197 ARG A C 1
ATOM 1457 O O . ARG A 1 197 ? 2.531 5.102 18.703 1 97.62 197 ARG A O 1
ATOM 1464 N N . SER A 1 198 ? 1.794 6.047 20.594 1 97.62 198 SER A N 1
ATOM 1465 C CA . SER A 1 198 ? 3.08 6.684 20.859 1 97.62 198 SER A CA 1
ATOM 1466 C C . SER A 1 198 ? 4.039 5.727 21.562 1 97.62 198 SER A C 1
ATOM 1468 O O . SER A 1 198 ? 5.258 5.867 21.438 1 97.62 198 SER A O 1
ATOM 1470 N N . THR A 1 199 ? 3.568 4.672 22.172 1 96.81 199 THR A N 1
ATOM 1471 C CA . THR A 1 199 ? 4.32 3.834 23.094 1 96.81 199 THR A CA 1
ATOM 1472 C C . THR A 1 199 ? 5.531 3.211 22.406 1 96.81 199 THR A C 1
ATOM 1474 O O . THR A 1 199 ? 6.648 3.275 22.922 1 96.81 199 THR A O 1
ATOM 1477 N N . PRO A 1 200 ? 5.367 2.727 21.234 1 94.62 200 PRO A N 1
ATOM 1478 C CA . PRO A 1 200 ? 6.523 2.078 20.609 1 94.62 200 PRO A CA 1
ATOM 1479 C C . PRO A 1 200 ? 7.621 3.066 20.234 1 94.62 200 PRO A C 1
ATOM 1481 O O . PRO A 1 200 ? 8.742 2.66 19.922 1 94.62 200 PRO A O 1
ATOM 1484 N N . LEU A 1 201 ? 7.281 4.332 20.234 1 96.38 201 LEU A N 1
ATOM 1485 C CA . LEU A 1 201 ? 8.211 5.32 19.703 1 96.38 201 LEU A CA 1
ATOM 1486 C C . LEU A 1 201 ? 8.703 6.25 20.812 1 96.38 201 LEU A C 1
ATOM 1488 O O . LEU A 1 201 ? 9.383 7.242 20.531 1 96.38 201 LEU A O 1
ATOM 1492 N N . GLU A 1 202 ? 8.438 5.938 22.016 1 95.81 202 GLU A N 1
ATOM 1493 C CA . GLU A 1 202 ? 8.664 6.863 23.109 1 95.81 202 GLU A CA 1
ATOM 1494 C C . GLU A 1 202 ? 10.141 6.895 23.516 1 95.81 202 GLU A C 1
ATOM 1496 O O . GLU A 1 202 ? 10.547 7.73 24.312 1 95.81 202 GLU A O 1
ATOM 1501 N N . LYS A 1 203 ? 10.945 6.016 22.938 1 93.75 203 LYS A N 1
ATOM 1502 C CA . LYS A 1 203 ? 12.383 6.105 23.172 1 93.75 203 LYS A CA 1
ATOM 1503 C C . LYS A 1 203 ? 12.953 7.395 22.578 1 93.75 203 LYS A C 1
ATOM 1505 O O . LYS A 1 203 ? 14 7.871 23.016 1 93.75 203 LYS A O 1
ATOM 1510 N N . GLU A 1 204 ? 12.297 7.852 21.594 1 94 204 GLU A N 1
ATOM 1511 C CA . GLU A 1 204 ? 12.672 9.141 21.031 1 94 204 GLU A CA 1
ATOM 1512 C C . GLU A 1 204 ? 12.109 10.297 21.844 1 94 204 GLU A C 1
ATOM 1514 O O . GLU A 1 204 ? 10.969 10.227 22.312 1 94 204 GLU A O 1
ATOM 1519 N N . ASN A 1 205 ? 12.898 11.234 22.016 1 94.44 205 ASN A N 1
ATOM 1520 C CA . ASN A 1 205 ? 12.453 12.422 22.75 1 94.44 205 ASN A CA 1
ATOM 1521 C C . ASN A 1 205 ? 11.602 13.336 21.859 1 94.44 205 ASN A C 1
ATOM 1523 O O . ASN A 1 205 ? 11.492 13.109 20.656 1 94.44 205 ASN A O 1
ATOM 1527 N N . GLY A 1 206 ? 10.922 14.32 22.516 1 95.12 206 GLY A N 1
ATOM 1528 C CA . GLY A 1 206 ? 10.227 15.344 21.766 1 95.12 206 GLY A CA 1
ATOM 1529 C C . GLY A 1 206 ? 8.719 15.188 21.797 1 95.12 206 GLY A C 1
ATOM 1530 O O . GLY A 1 206 ? 8 15.859 21.047 1 95.12 206 GLY A O 1
ATOM 1531 N N . TRP A 1 207 ? 8.305 14.32 22.656 1 97.5 207 TRP A N 1
ATOM 1532 C CA . TRP A 1 207 ? 6.863 14.172 22.797 1 97.5 207 TRP A CA 1
ATOM 1533 C C . TRP A 1 207 ? 6.285 15.266 23.688 1 97.5 207 TRP A C 1
ATOM 1535 O O . TRP A 1 207 ? 6.887 15.625 24.703 1 97.5 207 TRP A O 1
ATOM 1545 N N . ILE A 1 208 ? 5.148 15.797 23.281 1 97.31 208 ILE A N 1
ATOM 1546 C CA . ILE A 1 208 ? 4.375 16.703 24.125 1 97.31 208 ILE A CA 1
ATOM 1547 C C . ILE A 1 208 ? 2.939 16.188 24.234 1 97.31 208 ILE A C 1
ATOM 1549 O O . ILE A 1 208 ? 2.51 15.336 23.469 1 97.31 208 ILE A O 1
ATOM 1553 N N . THR A 1 209 ? 2.248 16.656 25.234 1 98 209 THR A N 1
ATOM 1554 C CA . THR A 1 209 ? 0.825 16.375 25.422 1 98 209 THR A CA 1
ATOM 1555 C C . THR A 1 209 ? -0.003 17.625 25.094 1 98 209 THR A C 1
ATOM 1557 O O . THR A 1 209 ? 0.236 18.703 25.641 1 98 209 THR A O 1
ATOM 1560 N N . ASN A 1 210 ? -0.94 17.453 24.172 1 98.19 210 ASN A N 1
ATOM 1561 C CA . ASN A 1 210 ? -1.705 18.625 23.781 1 98.19 210 ASN A CA 1
ATOM 1562 C C . ASN A 1 210 ? -2.855 18.906 24.734 1 98.19 210 ASN A C 1
ATOM 1564 O O . ASN A 1 210 ? -2.975 18.234 25.766 1 98.19 210 ASN A O 1
ATOM 1568 N N . GLY A 1 211 ? -3.656 19.875 24.406 1 98.12 211 GLY A N 1
ATOM 1569 C CA . GLY A 1 211 ? -4.68 20.344 25.312 1 98.12 211 GLY A CA 1
ATOM 1570 C C . GLY A 1 211 ? -5.762 19.328 25.594 1 98.12 211 GLY A C 1
ATOM 1571 O O . GLY A 1 211 ? -6.48 19.422 26.594 1 98.12 211 GLY A O 1
ATOM 1572 N N . VAL A 1 212 ? -5.93 18.312 24.766 1 97.38 212 VAL A N 1
ATOM 1573 C CA . VAL A 1 212 ? -6.934 17.281 25 1 97.38 212 VAL A CA 1
ATOM 1574 C C . VAL A 1 212 ? -6.258 15.992 25.438 1 97.38 212 VAL A C 1
ATOM 1576 O O . VAL A 1 212 ? -6.809 14.898 25.281 1 97.38 212 VAL A O 1
ATOM 1579 N N . LYS A 1 213 ? -5.031 16.078 25.812 1 97.62 213 LYS A N 1
ATOM 1580 C CA . LYS A 1 213 ? -4.266 15.047 26.5 1 97.62 213 LYS A CA 1
ATOM 1581 C C . LYS A 1 213 ? -3.859 13.938 25.531 1 97.62 213 LYS A C 1
ATOM 1583 O O . LYS A 1 213 ? -3.9 12.758 25.891 1 97.62 213 LYS A O 1
ATOM 1588 N N . ARG A 1 214 ? -3.494 14.328 24.359 1 97.5 214 ARG A N 1
ATOM 1589 C CA . ARG A 1 214 ? -2.918 13.391 23.406 1 97.5 214 ARG A CA 1
ATOM 1590 C C . ARG A 1 214 ? -1.434 13.672 23.188 1 97.5 214 ARG A C 1
ATOM 1592 O O . ARG A 1 214 ? -1.017 14.828 23.109 1 97.5 214 ARG A O 1
ATOM 1599 N N . LYS A 1 215 ? -0.762 12.617 23.172 1 98 215 LYS A N 1
ATOM 1600 C CA . LYS A 1 215 ? 0.663 12.75 22.875 1 98 215 LYS A CA 1
ATOM 1601 C C . LYS A 1 215 ? 0.897 13.031 21.391 1 98 215 LYS A C 1
ATOM 1603 O O . LYS A 1 215 ? 0.214 12.469 20.531 1 98 215 LYS A O 1
ATOM 1608 N N . ILE A 1 216 ? 1.806 13.922 21.141 1 97.81 216 ILE A N 1
ATOM 1609 C CA . ILE A 1 216 ? 2.117 14.289 19.766 1 97.81 216 ILE A CA 1
ATOM 1610 C C . ILE A 1 216 ? 3.584 14.695 19.656 1 97.81 216 ILE A C 1
ATOM 1612 O O . ILE A 1 216 ? 4.188 15.133 20.641 1 97.81 216 ILE A O 1
ATOM 1616 N N . SER A 1 217 ? 4.242 14.445 18.578 1 96.38 217 SER A N 1
ATOM 1617 C CA . SER A 1 217 ? 5.633 14.82 18.344 1 96.38 217 SER A CA 1
ATOM 1618 C C . SER A 1 217 ? 5.844 15.297 16.906 1 96.38 217 SER A C 1
ATOM 1620 O O . SER A 1 217 ? 5.094 14.914 16.016 1 96.38 217 SER A O 1
ATOM 1622 N N . HIS A 1 218 ? 6.867 16.125 16.734 1 94.88 218 HIS A N 1
ATOM 1623 C CA . HIS A 1 218 ? 7.23 16.578 15.406 1 94.88 218 HIS A CA 1
ATOM 1624 C C . HIS A 1 218 ? 7.832 15.453 14.578 1 94.88 218 HIS A C 1
ATOM 1626 O O . HIS A 1 218 ? 7.793 15.5 13.344 1 94.88 218 HIS A O 1
ATOM 1632 N N . LYS A 1 219 ? 8.328 14.5 15.25 1 93.25 219 LYS A N 1
ATOM 1633 C CA . LYS A 1 219 ? 8.992 13.391 14.578 1 93.25 219 LYS A CA 1
ATOM 1634 C C . LYS A 1 219 ? 7.977 12.383 14.039 1 93.25 219 LYS A C 1
ATOM 1636 O O . LYS A 1 219 ? 8.117 11.891 12.922 1 93.25 219 LYS A O 1
ATOM 1641 N N . PHE A 1 220 ? 6.902 12.164 14.883 1 95.38 220 PHE A N 1
ATOM 1642 C CA . PHE A 1 220 ? 6.125 10.961 14.609 1 95.38 220 PHE A CA 1
ATOM 1643 C C . PHE A 1 220 ? 4.633 11.266 14.578 1 95.38 220 PHE A C 1
ATOM 1645 O O . PHE A 1 220 ? 3.809 10.359 14.477 1 95.38 220 PHE A O 1
ATOM 1652 N N . GLY A 1 221 ? 4.262 12.508 14.664 1 96.75 221 GLY A N 1
ATOM 1653 C CA . GLY A 1 221 ? 2.844 12.812 14.781 1 96.75 221 GLY A CA 1
ATOM 1654 C C . GLY A 1 221 ? 2.207 12.203 16.016 1 96.75 221 GLY A C 1
ATOM 1655 O O . GLY A 1 221 ? 2.734 12.344 17.125 1 96.75 221 GLY A O 1
ATOM 1656 N N . TYR A 1 222 ? 1.065 11.594 15.844 1 98.31 222 TYR A N 1
ATOM 1657 C CA . TYR A 1 222 ? 0.354 11.016 16.984 1 98.31 222 TYR A CA 1
ATOM 1658 C C . TYR A 1 222 ? 0.855 9.609 17.266 1 98.31 222 TYR A C 1
ATOM 1660 O O . TYR A 1 222 ? 0.403 8.961 18.219 1 98.31 222 TYR A O 1
ATOM 1668 N N . GLY A 1 223 ? 1.768 9.102 16.469 1 98 223 GLY A N 1
ATOM 1669 C CA . GLY A 1 223 ? 2.4 7.832 16.781 1 98 223 GLY A CA 1
ATOM 1670 C C . GLY A 1 223 ? 2.312 6.828 15.648 1 98 223 GLY A C 1
ATOM 1671 O O . GLY A 1 223 ? 2.049 7.195 14.5 1 98 223 GLY A O 1
ATOM 1672 N N . LEU A 1 224 ? 2.611 5.602 16.031 1 96.88 224 LEU A N 1
ATOM 1673 C CA . LEU A 1 224 ? 2.619 4.488 15.086 1 96.88 224 LEU A CA 1
ATOM 1674 C C . LEU A 1 224 ? 1.199 4.082 14.711 1 96.88 224 LEU A C 1
ATOM 1676 O O . LEU A 1 224 ? 0.365 3.842 15.586 1 96.88 224 LEU A O 1
ATOM 1680 N N . MET A 1 225 ? 0.978 4.055 13.367 1 96 225 MET A N 1
ATOM 1681 C CA . MET A 1 225 ? -0.337 3.607 12.922 1 96 225 MET A CA 1
ATOM 1682 C C . MET A 1 225 ? -0.612 2.18 13.383 1 96 225 MET A C 1
ATOM 1684 O O . MET A 1 225 ? 0.279 1.329 13.352 1 96 225 MET A O 1
ATOM 1688 N N . ASP A 1 226 ? -1.828 1.977 13.852 1 94.25 226 ASP A N 1
ATOM 1689 C CA . ASP A 1 226 ? -2.27 0.676 14.352 1 94.25 226 ASP A CA 1
ATOM 1690 C C . ASP A 1 226 ? -3.377 0.1 13.469 1 94.25 226 ASP A C 1
ATOM 1692 O O . ASP A 1 226 ? -4.543 0.473 13.609 1 94.25 226 ASP A O 1
ATOM 1696 N N . ALA A 1 227 ? -3.025 -0.872 12.625 1 88.94 227 ALA A N 1
ATOM 1697 C CA . ALA A 1 227 ? -3.957 -1.419 11.641 1 88.94 227 ALA A CA 1
ATOM 1698 C C . ALA A 1 227 ? -5.172 -2.041 12.328 1 88.94 227 ALA A C 1
ATOM 1700 O O . ALA A 1 227 ? -6.312 -1.774 11.938 1 88.94 227 ALA A O 1
ATOM 1701 N N . ALA A 1 228 ? -4.953 -2.848 13.344 1 86.62 228 ALA A N 1
ATOM 1702 C CA . ALA A 1 228 ? -6.051 -3.531 14.031 1 86.62 228 ALA A CA 1
ATOM 1703 C C . ALA A 1 228 ? -6.992 -2.529 14.688 1 86.62 228 ALA A C 1
ATOM 1705 O O . ALA A 1 228 ? -8.219 -2.648 14.57 1 86.62 228 ALA A O 1
ATOM 1706 N N . ALA A 1 229 ? -6.426 -1.59 15.344 1 93.56 229 ALA A N 1
ATOM 1707 C CA . ALA A 1 229 ? -7.246 -0.585 16.016 1 93.56 229 ALA A CA 1
ATOM 1708 C C . ALA A 1 229 ? -8.039 0.24 15.008 1 93.56 229 ALA A C 1
ATOM 1710 O O . ALA A 1 229 ? -9.195 0.591 15.25 1 93.56 229 ALA A O 1
ATOM 1711 N N . MET A 1 230 ? -7.445 0.573 13.906 1 93.94 230 MET A N 1
ATOM 1712 C CA . MET A 1 230 ? -8.125 1.347 12.875 1 93.94 230 MET A CA 1
ATOM 1713 C C . MET A 1 230 ? -9.305 0.566 12.297 1 93.94 230 MET A C 1
ATOM 1715 O O . MET A 1 230 ? -10.375 1.127 12.086 1 93.94 230 MET A O 1
ATOM 1719 N N . VAL A 1 231 ? -9.078 -0.712 12.055 1 88.56 231 VAL A N 1
ATOM 1720 C CA . VAL A 1 231 ? -10.141 -1.552 11.516 1 88.56 231 VAL A CA 1
ATOM 1721 C C . VAL A 1 231 ? -11.281 -1.643 12.523 1 88.56 231 VAL A C 1
ATOM 1723 O O . VAL A 1 231 ? -12.453 -1.464 12.164 1 88.56 231 VAL A O 1
ATOM 1726 N N . ASN A 1 232 ? -10.953 -1.9 13.82 1 91.44 232 ASN A N 1
ATOM 1727 C CA . ASN A 1 232 ? -11.961 -2.02 14.867 1 91.44 232 ASN A CA 1
ATOM 1728 C C . ASN A 1 232 ? -12.773 -0.737 15.008 1 91.44 232 ASN A C 1
ATOM 1730 O O . ASN A 1 232 ? -14.008 -0.781 15.078 1 91.44 232 ASN A O 1
ATOM 1734 N N . LEU A 1 233 ? -12.109 0.325 14.953 1 95.88 233 LEU A N 1
ATOM 1735 C CA . LEU A 1 233 ? -12.812 1.594 15.109 1 95.88 233 LEU A CA 1
ATOM 1736 C C . LEU A 1 233 ? -13.617 1.922 13.852 1 95.88 233 LEU A C 1
ATOM 1738 O O . LEU A 1 233 ? -14.703 2.494 13.938 1 95.88 233 LEU A O 1
ATOM 1742 N N . ALA A 1 234 ? -13.07 1.616 12.688 1 93.44 234 ALA A N 1
ATOM 1743 C CA . ALA A 1 234 ? -13.758 1.86 11.422 1 93.44 234 ALA A CA 1
ATOM 1744 C C . ALA A 1 234 ? -15.109 1.151 11.383 1 93.44 234 ALA A C 1
ATOM 1746 O O . ALA A 1 234 ? -16.094 1.705 10.898 1 93.44 234 ALA A O 1
ATOM 1747 N N . GLU A 1 235 ? -15.156 0.003 11.938 1 91.19 235 GLU A N 1
ATOM 1748 C CA . GLU A 1 235 ? -16.375 -0.787 11.93 1 91.19 235 GLU A CA 1
ATOM 1749 C C . GLU A 1 235 ? -17.484 -0.092 12.711 1 91.19 235 GLU A C 1
ATOM 1751 O O . GLU A 1 235 ? -18.672 -0.239 12.391 1 91.19 235 GLU A O 1
ATOM 1756 N N . LEU A 1 236 ? -17.109 0.653 13.688 1 94.25 236 LEU A N 1
ATOM 1757 C CA . LEU A 1 236 ? -18.094 1.298 14.57 1 94.25 236 LEU A CA 1
ATOM 1758 C C . LEU A 1 236 ? -18.203 2.783 14.25 1 94.25 236 LEU A C 1
ATOM 1760 O O . LEU A 1 236 ? -19.016 3.49 14.852 1 94.25 236 LEU A O 1
ATOM 1764 N N . TRP A 1 237 ? -17.594 3.23 13.234 1 95.06 237 TRP A N 1
ATOM 1765 C CA . TRP A 1 237 ? -17.406 4.66 13.008 1 95.06 237 TRP A CA 1
ATOM 1766 C C . TRP A 1 237 ? -18.625 5.273 12.328 1 95.06 237 TRP A C 1
ATOM 1768 O O . TRP A 1 237 ? -19.203 4.676 11.414 1 95.06 237 TRP A O 1
ATOM 1778 N N . THR A 1 238 ? -18.984 6.406 12.852 1 94.5 238 THR A N 1
ATOM 1779 C CA . THR A 1 238 ? -19.953 7.262 12.18 1 94.5 238 THR A CA 1
ATOM 1780 C C . THR A 1 238 ? -19.266 8.477 11.562 1 94.5 238 THR A C 1
ATOM 1782 O O . THR A 1 238 ? -18.453 9.133 12.219 1 94.5 238 THR A O 1
ATOM 1785 N N . THR A 1 239 ? -19.609 8.75 10.367 1 94.5 239 THR A N 1
ATOM 1786 C CA . THR A 1 239 ? -18.984 9.836 9.617 1 94.5 239 THR A CA 1
ATOM 1787 C C . THR A 1 239 ? -19.062 11.148 10.391 1 94.5 239 THR A C 1
ATOM 1789 O O . THR A 1 239 ? -20.094 11.469 10.977 1 94.5 239 THR A O 1
ATOM 1792 N N . VAL A 1 240 ? -18.016 11.875 10.398 1 94.75 240 VAL A N 1
ATOM 1793 C CA . VAL A 1 240 ? -17.969 13.156 11.102 1 94.75 240 VAL A CA 1
ATOM 1794 C C . VAL A 1 240 ? -18.781 14.188 10.336 1 94.75 240 VAL A C 1
ATOM 1796 O O . VAL A 1 240 ? -18.969 14.078 9.125 1 94.75 240 VAL A O 1
ATOM 1799 N N . PRO A 1 241 ? -19.297 15.172 11.086 1 92.44 241 PRO A N 1
ATOM 1800 C CA . PRO A 1 241 ? -20.031 16.25 10.422 1 92.44 241 PRO A CA 1
ATOM 1801 C C . PRO A 1 241 ? -19.172 17.031 9.438 1 92.44 241 PRO A C 1
ATOM 1803 O O . PRO A 1 241 ? -17.938 16.906 9.453 1 92.44 241 PRO A O 1
ATOM 1806 N N . PRO A 1 242 ? -19.812 17.844 8.602 1 90.69 242 PRO A N 1
ATOM 1807 C CA . PRO A 1 242 ? -19.047 18.641 7.645 1 90.69 242 PRO A CA 1
ATOM 1808 C C . PRO A 1 242 ? -18.016 19.547 8.32 1 90.69 242 PRO A C 1
ATOM 1810 O O . PRO A 1 242 ? -18.266 20.062 9.414 1 90.69 242 PRO A O 1
ATOM 1813 N N . GLN A 1 243 ? -16.984 19.688 7.641 1 94.25 243 GLN A N 1
ATOM 1814 C CA . GLN A 1 243 ? -15.906 20.531 8.141 1 94.25 243 GLN A CA 1
ATOM 1815 C C . GLN A 1 243 ? -16.25 22.016 7.969 1 94.25 243 GLN A C 1
ATOM 1817 O O . GLN A 1 243 ? -16.812 22.406 6.941 1 94.25 243 GLN A O 1
ATOM 1822 N N . HIS A 1 244 ? -15.914 22.797 8.977 1 96.38 244 HIS A N 1
ATOM 1823 C CA . HIS A 1 244 ? -16 24.25 8.906 1 96.38 244 HIS A CA 1
ATOM 1824 C C . HIS A 1 244 ? -14.625 24.875 8.773 1 96.38 244 HIS A C 1
ATOM 1826 O O . HIS A 1 244 ? -13.625 24.297 9.195 1 96.38 244 HIS A O 1
ATOM 1832 N N . ILE A 1 245 ? -14.609 26.016 8.109 1 96.5 245 ILE A N 1
ATOM 1833 C CA . ILE A 1 245 ? -13.398 26.812 7.969 1 96.5 245 ILE A CA 1
ATOM 1834 C C . ILE A 1 245 ? -13.609 28.188 8.586 1 96.5 245 ILE A C 1
ATOM 1836 O O . ILE A 1 245 ? -14.516 28.922 8.195 1 96.5 245 ILE A O 1
ATOM 1840 N N . CYS A 1 246 ? -12.828 28.469 9.578 1 98.19 246 CYS A N 1
ATOM 1841 C CA . CYS A 1 246 ? -12.859 29.781 10.195 1 98.19 246 CYS A CA 1
ATOM 1842 C C . CYS A 1 246 ? -11.547 30.516 9.977 1 98.19 246 CYS A C 1
ATOM 1844 O O . CYS A 1 246 ? -10.484 30.031 10.367 1 98.19 246 CYS A O 1
ATOM 1846 N N . LYS A 1 247 ? -11.609 31.672 9.383 1 97.62 247 LYS A N 1
ATOM 1847 C CA . LYS A 1 247 ? -10.453 32.531 9.219 1 97.62 247 LYS A CA 1
ATOM 1848 C C . LYS A 1 247 ? -10.461 33.656 10.242 1 97.62 247 LYS A C 1
ATOM 1850 O O . LYS A 1 247 ? -11.461 34.375 10.383 1 97.62 247 LYS A O 1
ATOM 1855 N N . SER A 1 248 ? -9.398 33.75 10.898 1 97.12 248 SER A N 1
ATOM 1856 C CA . SER A 1 248 ? -9.281 34.875 11.836 1 97.12 248 SER A CA 1
ATOM 1857 C C . SER A 1 248 ? -9.055 36.188 11.102 1 97.12 248 SER A C 1
ATOM 1859 O O . SER A 1 248 ? -8.992 36.219 9.875 1 97.12 248 SER A O 1
ATOM 1861 N N . GLN A 1 249 ? -9.031 37.219 11.961 1 94.69 249 GLN A N 1
ATOM 1862 C CA . GLN A 1 249 ? -8.594 38.5 11.391 1 94.69 249 GLN A CA 1
ATOM 1863 C C . GLN A 1 249 ? -7.148 38.406 10.906 1 94.69 249 GLN A C 1
ATOM 1865 O O . GLN A 1 249 ? -6.352 37.625 11.445 1 94.69 249 GLN A O 1
ATOM 1870 N N . GLU A 1 250 ? -6.941 39.062 9.82 1 94.88 250 GLU A N 1
ATOM 1871 C CA . GLU A 1 250 ? -5.559 39.219 9.375 1 94.88 250 GLU A CA 1
ATOM 1872 C C . GLU A 1 250 ? -4.898 40.406 10.086 1 94.88 250 GLU A C 1
ATOM 1874 O O . GLU A 1 250 ? -5.34 41.562 9.953 1 94.88 250 GLU A O 1
ATOM 1879 N N . LEU A 1 251 ? -3.91 40.188 10.891 1 94.31 251 LEU A N 1
ATOM 1880 C CA . LEU A 1 251 ? -3.225 41.25 11.617 1 94.31 251 LEU A CA 1
ATOM 1881 C C . LEU A 1 251 ? -2.043 41.781 10.812 1 94.31 251 LEU A C 1
ATOM 1883 O O . LEU A 1 251 ? -1.131 41.031 10.469 1 94.31 251 LEU A O 1
ATOM 1887 N N . LEU A 1 252 ? -2.143 42.969 10.508 1 93.38 252 LEU A N 1
ATOM 1888 C CA . LEU A 1 252 ? -1.012 43.688 9.906 1 93.38 252 LEU A CA 1
ATOM 1889 C C . LEU A 1 252 ? -0.061 44.188 10.977 1 93.38 252 LEU A C 1
ATOM 1891 O O . LEU A 1 252 ? -0.397 45.125 11.711 1 93.38 252 LEU A O 1
ATOM 1895 N N . GLU A 1 253 ? 1.078 43.594 11.07 1 88.31 253 GLU A N 1
ATOM 1896 C CA . GLU A 1 253 ? 1.993 43.906 12.164 1 88.31 253 GLU A CA 1
ATOM 1897 C C . GLU A 1 253 ? 3.066 44.906 11.719 1 88.31 253 GLU A C 1
ATOM 1899 O O . GLU A 1 253 ? 3.244 45.938 12.328 1 88.31 253 GLU A O 1
ATOM 1904 N N . ASP A 1 254 ? 3.725 44.688 10.602 1 92.44 254 ASP A N 1
ATOM 1905 C CA . ASP A 1 254 ? 4.879 45.438 10.117 1 92.44 254 ASP A CA 1
ATOM 1906 C C . ASP A 1 254 ? 5.891 45.688 11.234 1 92.44 254 ASP A C 1
ATOM 1908 O O . ASP A 1 254 ? 6.297 46.812 11.492 1 92.44 254 ASP A O 1
ATOM 1912 N N . LYS A 1 255 ? 6.172 44.688 11.93 1 92.56 255 LYS A N 1
ATOM 1913 C CA . LYS A 1 255 ? 7.082 44.75 13.062 1 92.56 255 LYS A CA 1
ATOM 1914 C C . LYS A 1 255 ? 8.453 44.188 12.711 1 92.56 255 LYS A C 1
ATOM 1916 O O . LYS A 1 255 ? 8.555 43.188 12.023 1 92.56 255 LYS A O 1
ATOM 1921 N N . GLU A 1 256 ? 9.398 44.844 13.18 1 91 256 GLU A N 1
ATOM 1922 C CA . GLU A 1 256 ? 10.773 44.438 12.945 1 91 256 GLU A CA 1
ATOM 1923 C C . GLU A 1 256 ? 11.133 43.25 13.836 1 91 256 GLU A C 1
ATOM 1925 O O . GLU A 1 256 ? 10.766 43.188 15.008 1 91 256 GLU A O 1
ATOM 1930 N N . ILE A 1 257 ? 11.758 42.312 13.156 1 88.5 257 ILE A N 1
ATOM 1931 C CA . ILE A 1 257 ? 12.281 41.188 13.875 1 88.5 257 ILE A CA 1
ATOM 1932 C C . ILE A 1 257 ? 13.711 41.469 14.344 1 88.5 257 ILE A C 1
ATOM 1934 O O . ILE A 1 257 ? 14.57 41.812 13.531 1 88.5 257 ILE A O 1
ATOM 1938 N N . PRO A 1 258 ? 13.977 41.281 15.602 1 84.56 258 PRO A N 1
ATOM 1939 C CA . PRO A 1 258 ? 15.328 41.562 16.094 1 84.56 258 PRO A CA 1
ATOM 1940 C C . PRO A 1 258 ? 16.391 40.688 15.43 1 84.56 258 PRO A C 1
ATOM 1942 O O . PRO A 1 258 ? 16.156 39.531 15.164 1 84.56 258 PRO A O 1
ATOM 1945 N N . PHE A 1 259 ? 17.562 41.25 15.281 1 83.12 259 PHE A N 1
ATOM 1946 C CA . PHE A 1 259 ? 18.641 40.562 14.578 1 83.12 259 PHE A CA 1
ATOM 1947 C C . PHE A 1 259 ? 19.5 39.75 15.547 1 83.12 259 PHE A C 1
ATOM 1949 O O . PHE A 1 259 ? 20.281 38.906 15.133 1 83.12 259 PHE A O 1
ATOM 1956 N N . ASP A 1 260 ? 19.359 40.062 16.844 1 86.19 260 ASP A N 1
ATOM 1957 C CA . ASP A 1 260 ? 20.203 39.375 17.828 1 86.19 260 ASP A CA 1
ATOM 1958 C C . ASP A 1 260 ? 19.859 37.875 17.891 1 86.19 260 ASP A C 1
ATOM 1960 O O . ASP A 1 260 ? 18.688 37.5 17.828 1 86.19 260 ASP A O 1
ATOM 1964 N N . TYR A 1 261 ? 20.906 37.188 18.047 1 87.88 261 TYR A N 1
ATOM 1965 C CA . TYR A 1 261 ? 20.75 35.75 18.219 1 87.88 261 TYR A CA 1
ATOM 1966 C C . TYR A 1 261 ? 19.859 35.438 19.406 1 87.88 261 TYR A C 1
ATOM 1968 O O . TYR A 1 261 ? 20.016 36.031 20.484 1 87.88 261 TYR A O 1
ATOM 1976 N N . ARG A 1 262 ? 18.766 34.625 19.172 1 87.56 262 ARG A N 1
ATOM 1977 C CA . ARG A 1 262 ? 17.844 34.125 20.172 1 87.56 262 ARG A CA 1
ATOM 1978 C C . ARG A 1 262 ? 16.812 35.188 20.562 1 87.56 262 ARG A C 1
ATOM 1980 O O . ARG A 1 262 ? 15.992 34.969 21.453 1 87.56 262 ARG A O 1
ATOM 1987 N N . ALA A 1 263 ? 16.922 36.281 19.875 1 88.94 263 ALA A N 1
ATOM 1988 C CA . ALA A 1 263 ? 15.875 37.281 20.109 1 88.94 263 ALA A CA 1
ATOM 1989 C C . ALA A 1 263 ? 14.531 36.781 19.594 1 88.94 263 ALA A C 1
ATOM 1991 O O . ALA A 1 263 ? 14.469 36.094 18.578 1 88.94 263 ALA A O 1
ATOM 1992 N N . SER A 1 264 ? 13.5 37.125 20.344 1 91 264 SER A N 1
ATOM 1993 C CA . SER A 1 264 ? 12.164 36.625 20.016 1 91 264 SER A CA 1
ATOM 1994 C C . SER A 1 264 ? 11.148 37.75 19.969 1 91 264 SER A C 1
ATOM 1996 O O . SER A 1 264 ? 11.305 38.75 20.672 1 91 264 SER A O 1
ATOM 1998 N N . LEU A 1 265 ? 10.266 37.625 19.094 1 93.5 265 LEU A N 1
ATOM 1999 C CA . LEU A 1 265 ? 9.094 38.5 19.047 1 93.5 265 LEU A CA 1
ATOM 2000 C C . LEU A 1 265 ? 7.824 37.688 19.344 1 93.5 265 LEU A C 1
ATOM 2002 O O . LEU A 1 265 ? 7.652 36.594 18.844 1 93.5 265 LEU A O 1
ATOM 2006 N N . ASP A 1 266 ? 7.012 38.344 20.188 1 96 266 ASP A N 1
ATOM 2007 C CA . ASP A 1 266 ? 5.773 37.688 20.609 1 96 266 ASP A CA 1
ATOM 2008 C C . ASP A 1 266 ? 4.555 38.438 20.062 1 96 266 ASP A C 1
ATOM 2010 O O . ASP A 1 266 ? 4.457 39.656 20.203 1 96 266 ASP A O 1
ATOM 2014 N N . PHE A 1 267 ? 3.725 37.688 19.453 1 96.56 267 PHE A N 1
ATOM 2015 C CA . PHE A 1 267 ? 2.457 38.219 18.969 1 96.56 267 PHE A CA 1
ATOM 2016 C C . PHE A 1 267 ? 1.284 37.438 19.531 1 96.56 267 PHE A C 1
ATOM 2018 O O . PHE A 1 267 ? 1.4 36.219 19.766 1 96.56 267 PHE A O 1
ATOM 2025 N N . TYR A 1 268 ? 0.165 38.125 19.75 1 97.19 268 TYR A N 1
ATOM 2026 C CA . TYR A 1 268 ? -1.021 37.469 20.312 1 97.19 268 TYR A CA 1
ATOM 2027 C C . TYR A 1 268 ? -2.26 37.812 19.5 1 97.19 268 TYR A C 1
ATOM 2029 O O . TYR A 1 268 ? -2.352 38.906 18.906 1 97.19 268 TYR A O 1
ATOM 2037 N N . MET A 1 269 ? -3.078 36.875 19.375 1 97.56 269 MET A N 1
ATOM 2038 C CA . MET A 1 269 ? -4.363 37.062 18.703 1 97.56 269 MET A CA 1
ATOM 2039 C C . MET A 1 269 ? -5.496 36.438 19.516 1 97.56 269 MET A C 1
ATOM 2041 O O . MET A 1 269 ? -5.441 35.25 19.828 1 97.56 269 MET A O 1
ATOM 2045 N N . ASP A 1 270 ? -6.434 37.25 19.875 1 97.62 270 ASP A N 1
ATOM 2046 C CA . ASP A 1 270 ? -7.66 36.719 20.469 1 97.62 270 ASP A CA 1
ATOM 2047 C C . ASP A 1 270 ? -8.648 36.281 19.391 1 97.62 270 ASP A C 1
ATO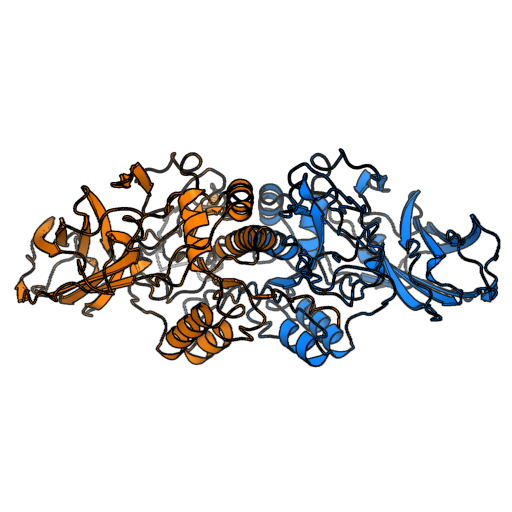M 2049 O O . ASP A 1 270 ? -9.086 37.125 18.578 1 97.62 270 ASP A O 1
ATOM 2053 N N . VAL A 1 271 ? -8.945 35.031 19.359 1 97.44 271 VAL A N 1
ATOM 2054 C CA . VAL A 1 271 ? -9.789 34.469 18.312 1 97.44 271 VAL A CA 1
ATOM 2055 C C . VAL A 1 271 ? -11.117 34 18.906 1 97.44 271 VAL A C 1
ATOM 2057 O O . VAL A 1 271 ? -11.148 33.438 20 1 97.44 271 VAL A O 1
ATOM 2060 N N . ASN A 1 272 ? -12.227 34.25 18.219 1 97.12 272 ASN A N 1
ATOM 2061 C CA . ASN A 1 272 ? -13.539 33.781 18.656 1 97.12 272 ASN A CA 1
ATOM 2062 C C . ASN A 1 272 ? -13.992 32.594 17.828 1 97.12 272 ASN A C 1
ATOM 2064 O O . ASN A 1 272 ? -15.141 32.125 17.969 1 97.12 272 ASN A O 1
ATOM 2068 N N . ALA A 1 273 ? -13.156 32.156 16.938 1 97.12 273 ALA A N 1
ATOM 2069 C CA . ALA A 1 273 ? -13.398 30.953 16.156 1 97.12 273 ALA A CA 1
ATOM 2070 C C . ALA A 1 273 ? -14.688 31.062 15.344 1 97.12 273 ALA A C 1
ATOM 2072 O O . ALA A 1 273 ? -15.438 30.094 15.195 1 97.12 273 ALA A O 1
ATOM 2073 N N . CYS A 1 274 ? -14.984 32.25 14.953 1 97.69 274 CYS A N 1
ATOM 2074 C CA . CYS A 1 274 ? -16.156 32.562 14.148 1 97.69 274 CYS A CA 1
ATOM 2075 C C . CYS A 1 274 ? -17.438 32.125 14.867 1 97.69 274 CYS A C 1
ATOM 2077 O O . CYS A 1 274 ? -18.359 31.641 14.234 1 97.69 274 CYS A O 1
ATOM 2079 N N . ALA A 1 275 ? -17.5 32.312 16.125 1 96.19 275 ALA A N 1
ATOM 2080 C CA . ALA A 1 275 ? -18.641 31.922 16.953 1 96.19 275 ALA A CA 1
ATOM 2081 C C . ALA A 1 275 ? -19.938 32.531 16.422 1 96.19 275 ALA A C 1
ATOM 2083 O O . ALA A 1 275 ? -19.969 33.688 16 1 96.19 275 ALA A O 1
ATOM 2084 N N . ASN A 1 276 ? -21.047 31.672 16.375 1 94.19 276 ASN A N 1
ATOM 2085 C CA . ASN A 1 276 ? -22.406 32.094 16.016 1 94.19 276 ASN A CA 1
ATOM 2086 C C . ASN A 1 276 ? -22.531 32.344 14.516 1 94.19 276 ASN A C 1
ATOM 2088 O O . ASN A 1 276 ? -23.328 33.188 14.094 1 94.19 276 ASN A O 1
ATOM 2092 N N . THR A 1 277 ? -21.672 31.828 13.742 1 95.81 277 THR A N 1
ATOM 2093 C CA . THR A 1 277 ? -21.781 31.875 12.289 1 95.81 277 THR A CA 1
ATOM 2094 C C . THR A 1 277 ? -21.781 30.469 11.695 1 95.81 277 THR A C 1
ATOM 2096 O O . THR A 1 277 ? -21.578 29.5 12.414 1 95.81 277 THR A O 1
ATOM 2099 N N . LEU A 1 278 ? -21.953 30.391 10.398 1 94 278 LEU A N 1
ATOM 2100 C CA . LEU A 1 278 ? -21.953 29.109 9.695 1 94 278 LEU A CA 1
ATOM 2101 C C . LEU A 1 278 ? -20.531 28.547 9.594 1 94 278 LEU A C 1
ATOM 2103 O O . LEU A 1 278 ? -20.344 27.375 9.281 1 94 278 LEU A O 1
ATOM 2107 N N . ASN A 1 279 ? -19.5 29.359 9.977 1 96.31 279 ASN A N 1
ATOM 2108 C CA . ASN A 1 279 ? -18.109 28.953 9.844 1 96.31 279 ASN A CA 1
ATOM 2109 C C . ASN A 1 279 ? -17.484 28.641 11.195 1 96.31 279 ASN A C 1
ATOM 2111 O O . ASN A 1 279 ? -16.266 28.484 11.305 1 96.31 279 ASN A O 1
ATOM 2115 N N . GLU A 1 280 ? -18.297 28.516 12.18 1 97.06 280 GLU A N 1
ATOM 2116 C CA . GLU A 1 280 ? -17.781 28.297 13.531 1 97.06 280 GLU A CA 1
ATOM 2117 C C . GLU A 1 280 ? -17 27 13.625 1 97.06 280 GLU A C 1
ATOM 2119 O O . GLU A 1 280 ? -17.438 25.953 13.148 1 97.06 280 GLU A O 1
ATOM 2124 N N . VAL A 1 281 ? -15.82 27.156 14.148 1 97.81 281 VAL A N 1
ATOM 2125 C CA . VAL A 1 281 ? -15 25.984 14.469 1 97.81 281 VAL A CA 1
ATOM 2126 C C . VAL A 1 281 ? -14.766 25.922 15.977 1 97.81 281 VAL A C 1
ATOM 2128 O O . VAL A 1 281 ? -13.984 26.703 16.531 1 97.81 281 VAL A O 1
ATOM 2131 N N . ARG A 1 282 ? -15.375 25.016 16.609 1 96.19 282 ARG A N 1
ATOM 2132 C CA . ARG A 1 282 ? -15.203 24.859 18.062 1 96.19 282 ARG A CA 1
ATOM 2133 C C . ARG A 1 282 ? -14.07 23.875 18.359 1 96.19 282 ARG A C 1
ATOM 2135 O O . ARG A 1 282 ? -13.266 24.125 19.266 1 96.19 282 ARG A O 1
ATOM 2142 N N . PHE A 1 283 ? -14.031 22.766 17.609 1 96.75 283 PHE A N 1
ATOM 2143 C CA . PHE A 1 283 ? -13.023 21.734 17.812 1 96.75 283 PHE A CA 1
ATOM 2144 C C . PHE A 1 283 ? -12.109 21.625 16.594 1 96.75 283 PHE A C 1
ATOM 2146 O O . PHE A 1 283 ? -12.586 21.453 15.469 1 96.75 283 PHE A O 1
ATOM 2153 N N . LEU A 1 284 ? -10.852 21.578 16.875 1 98.12 284 LEU A N 1
ATOM 2154 C CA . LEU A 1 284 ? -9.859 21.766 15.82 1 98.12 284 LEU A CA 1
ATOM 2155 C C . LEU A 1 284 ? -9.5 20.438 15.18 1 98.12 284 LEU A C 1
ATOM 2157 O O . LEU A 1 284 ? -9.469 19.406 15.852 1 98.12 284 LEU A O 1
ATOM 2161 N N . GLU A 1 285 ? -9.227 20.516 13.906 1 97.62 285 GLU A N 1
ATOM 2162 C CA . GLU A 1 285 ? -8.477 19.516 13.133 1 97.62 285 GLU A CA 1
ATOM 2163 C C . GLU A 1 285 ? -7.137 20.078 12.68 1 97.62 285 GLU A C 1
ATOM 2165 O O . GLU A 1 285 ? -6.133 19.969 13.391 1 97.62 285 GLU A O 1
ATOM 2170 N N . HIS A 1 286 ? -7.156 20.875 11.617 1 97.38 286 HIS A N 1
ATOM 2171 C CA . HIS A 1 286 ? -5.961 21.531 11.109 1 97.38 286 HIS A CA 1
ATOM 2172 C C . HIS A 1 286 ? -5.953 23.016 11.484 1 97.38 286 HIS A C 1
ATOM 2174 O O . HIS A 1 286 ? -7.004 23.656 11.531 1 97.38 286 HIS A O 1
ATOM 2180 N N . VAL A 1 287 ? -4.758 23.422 11.773 1 98.31 287 VAL A N 1
ATOM 2181 C CA . VAL A 1 287 ? -4.559 24.859 11.945 1 98.31 287 VAL A CA 1
ATOM 2182 C C . VAL A 1 287 ? -3.465 25.344 11 1 98.31 287 VAL A C 1
ATOM 2184 O O . VAL A 1 287 ? -2.357 24.812 10.984 1 98.31 287 VAL A O 1
ATOM 2187 N N . GLN A 1 288 ? -3.82 26.312 10.25 1 96.31 288 GLN A N 1
ATOM 2188 C CA . GLN A 1 288 ? -2.822 26.969 9.414 1 96.31 288 GLN A CA 1
ATOM 2189 C C . GLN A 1 288 ? -2.5 28.359 9.93 1 96.31 288 GLN A C 1
ATOM 2191 O O . GLN A 1 288 ? -3.395 29.094 10.367 1 96.31 288 GLN A O 1
ATOM 2196 N N . CYS A 1 289 ? -1.267 28.641 9.938 1 96.81 289 CYS A N 1
ATOM 2197 C CA . CYS A 1 289 ? -0.771 29.984 10.219 1 96.81 289 CYS A CA 1
ATOM 2198 C C . CYS A 1 289 ? -0.154 30.609 8.969 1 96.81 289 CYS A C 1
ATOM 2200 O O . CYS A 1 289 ? 1.002 30.344 8.641 1 96.81 289 CYS A O 1
ATOM 2202 N N . LYS A 1 290 ? -0.928 31.422 8.375 1 94.69 290 LYS A N 1
ATOM 2203 C CA . LYS A 1 290 ? -0.474 32.125 7.168 1 94.69 290 LYS A CA 1
ATOM 2204 C C . LYS A 1 290 ? 0.377 33.312 7.52 1 94.69 290 LYS A C 1
ATOM 2206 O O . LYS A 1 290 ? -0.072 34.219 8.242 1 94.69 290 LYS A O 1
ATOM 2211 N N . ILE A 1 291 ? 1.616 33.375 6.941 1 94.44 291 ILE A N 1
ATOM 2212 C CA . ILE A 1 291 ? 2.564 34.375 7.379 1 94.44 291 ILE A CA 1
ATOM 2213 C C . ILE A 1 291 ? 3.205 35.062 6.164 1 94.44 291 ILE A C 1
ATOM 2215 O O . ILE A 1 291 ? 3.564 34.375 5.195 1 94.44 291 ILE A O 1
ATOM 2219 N N . SER A 1 292 ? 3.26 36.312 6.156 1 93.5 292 SER A N 1
ATOM 2220 C CA . SER A 1 292 ? 4.129 37.094 5.285 1 93.5 292 SER A CA 1
ATOM 2221 C C . SER A 1 292 ? 5.254 37.75 6.074 1 93.5 292 SER A C 1
ATOM 2223 O O . SER A 1 292 ? 4.996 38.562 6.969 1 93.5 292 SER A O 1
ATOM 2225 N N . LEU A 1 293 ? 6.426 37.344 5.73 1 92.19 293 LEU A N 1
ATOM 2226 C CA . LEU A 1 293 ? 7.582 37.75 6.531 1 92.19 293 LEU A CA 1
ATOM 2227 C C . LEU A 1 293 ? 8.836 37.812 5.668 1 92.19 293 LEU A C 1
ATOM 2229 O O . LEU A 1 293 ? 9.039 37 4.781 1 92.19 293 LEU A O 1
ATOM 2233 N N . ARG A 1 294 ? 9.617 38.844 5.965 1 89.81 294 ARG A N 1
ATOM 2234 C CA . ARG A 1 294 ? 10.93 38.969 5.352 1 89.81 294 ARG A CA 1
ATOM 2235 C C . ARG A 1 294 ? 12.039 38.875 6.398 1 89.81 294 ARG A C 1
ATOM 2237 O O . ARG A 1 294 ? 11.953 39.469 7.461 1 89.81 294 ARG A O 1
ATOM 2244 N N . PHE A 1 295 ? 12.953 38 6.176 1 88.19 295 PHE A N 1
ATOM 2245 C CA . PHE A 1 295 ? 14.109 37.812 7.043 1 88.19 295 PHE A CA 1
ATOM 2246 C C . PHE A 1 295 ? 15.25 37.156 6.281 1 88.19 295 PHE A C 1
ATOM 2248 O O . PHE A 1 295 ? 15.031 36.188 5.543 1 88.19 295 PHE A O 1
ATOM 2255 N N . PHE A 1 296 ? 16.484 37.719 6.516 1 84.56 296 PHE A N 1
ATOM 2256 C CA . PHE A 1 296 ? 17.641 37.125 5.84 1 84.56 296 PHE A CA 1
ATOM 2257 C C . PHE A 1 296 ? 18.766 36.844 6.836 1 84.56 296 PHE A C 1
ATOM 2259 O O . PHE A 1 296 ? 19.219 37.75 7.543 1 84.56 296 PHE A O 1
ATOM 2266 N N . PRO A 1 297 ? 19.203 35.594 6.695 1 87.19 297 PRO A N 1
ATOM 2267 C CA . PRO A 1 297 ? 18.719 34.406 5.973 1 87.19 297 PRO A CA 1
ATOM 2268 C C . PRO A 1 297 ? 17.469 33.812 6.602 1 87.19 297 PRO A C 1
ATOM 2270 O O . PRO A 1 297 ? 17.375 33.688 7.828 1 87.19 297 PRO A O 1
ATOM 2273 N N . ARG A 1 298 ? 16.594 33.375 5.824 1 84.69 298 ARG A N 1
ATOM 2274 C CA . ARG A 1 298 ? 15.32 32.812 6.254 1 84.69 298 ARG A CA 1
ATOM 2275 C C . ARG A 1 298 ? 15.539 31.578 7.113 1 84.69 298 ARG A C 1
ATOM 2277 O O . ARG A 1 298 ? 14.75 31.297 8.016 1 84.69 298 ARG A O 1
ATOM 2284 N N . GLY A 1 299 ? 16.609 30.922 6.852 1 86.38 299 GLY A N 1
ATOM 2285 C CA . GLY A 1 299 ? 16.922 29.672 7.527 1 86.38 299 GLY A CA 1
ATOM 2286 C C . GLY A 1 299 ? 17.172 29.844 9.016 1 86.38 299 GLY A C 1
ATOM 2287 O O . GLY A 1 299 ? 17.172 28.859 9.766 1 86.38 299 GLY A O 1
ATOM 2288 N N . ASN A 1 300 ? 17.328 31.094 9.508 1 88.38 300 ASN A N 1
ATOM 2289 C CA . ASN A 1 300 ? 17.562 31.359 10.93 1 88.38 300 ASN A CA 1
ATOM 2290 C C . ASN A 1 300 ? 16.266 31.297 11.734 1 88.38 300 ASN A C 1
ATOM 2292 O O . ASN A 1 300 ? 16.297 31.172 12.961 1 88.38 300 ASN A O 1
ATOM 2296 N N . LEU A 1 301 ? 15.219 31.359 11.062 1 89.62 301 LEU A N 1
ATOM 2297 C CA . LEU A 1 301 ? 13.953 31.594 11.742 1 89.62 301 LEU A CA 1
ATOM 2298 C C . LEU A 1 301 ? 13.414 30.312 12.359 1 89.62 301 LEU A C 1
ATOM 2300 O O . LEU A 1 301 ? 13.492 29.25 11.742 1 89.62 301 LEU A O 1
ATOM 2304 N N . ARG A 1 302 ? 12.969 30.484 13.477 1 92.69 302 ARG A N 1
ATOM 2305 C CA . ARG A 1 302 ? 12.078 29.516 14.125 1 92.69 302 ARG A CA 1
ATOM 2306 C C . ARG A 1 302 ? 10.727 30.156 14.453 1 92.69 302 ARG A C 1
ATOM 2308 O O . ARG A 1 302 ? 10.68 31.266 14.984 1 92.69 302 ARG A O 1
ATOM 2315 N N . ILE A 1 303 ? 9.719 29.516 14.078 1 95 303 ILE A N 1
ATOM 2316 C CA . ILE A 1 303 ? 8.383 30.047 14.328 1 95 303 ILE A CA 1
ATOM 2317 C C . ILE A 1 303 ? 7.57 29.047 15.156 1 95 303 ILE A C 1
ATOM 2319 O O . ILE A 1 303 ? 7.484 27.875 14.805 1 95 303 ILE A O 1
ATOM 2323 N N . ILE A 1 304 ? 6.965 29.547 16.266 1 97.44 304 ILE A N 1
ATOM 2324 C CA . ILE A 1 304 ? 6.211 28.703 17.188 1 97.44 304 ILE A CA 1
ATOM 2325 C C . ILE A 1 304 ? 4.801 29.266 17.359 1 97.44 304 ILE A C 1
ATOM 2327 O O . ILE A 1 304 ? 4.621 30.469 17.531 1 97.44 304 ILE A O 1
ATOM 2331 N N . LEU A 1 305 ? 3.859 28.391 17.25 1 98.44 305 LEU A N 1
ATOM 2332 C CA . LEU A 1 305 ? 2.465 28.719 17.516 1 98.44 305 LEU A CA 1
ATOM 2333 C C . LEU A 1 305 ? 1.957 27.984 18.75 1 98.44 305 LEU A C 1
ATOM 2335 O O . LEU A 1 305 ? 2.133 26.781 18.875 1 98.44 305 LEU A O 1
ATOM 2339 N N . THR A 1 306 ? 1.346 28.688 19.688 1 98.81 306 THR A N 1
ATOM 2340 C CA . THR A 1 306 ? 0.807 28.109 20.906 1 98.81 306 THR A CA 1
ATOM 2341 C C . THR A 1 306 ? -0.703 28.312 20.984 1 98.81 306 THR A C 1
ATOM 2343 O O . THR A 1 306 ? -1.188 29.438 20.797 1 98.81 306 THR A O 1
ATOM 2346 N N . SER A 1 307 ? -1.403 27.281 21.297 1 98.75 307 SER A N 1
ATOM 2347 C CA . SER A 1 307 ? -2.861 27.312 21.344 1 98.75 307 SER A CA 1
ATOM 2348 C C . SER A 1 307 ? -3.344 27.859 22.688 1 98.75 307 SER A C 1
ATOM 2350 O O . SER A 1 307 ? -2.572 27.938 23.656 1 98.75 307 SER A O 1
ATOM 2352 N N . PRO A 1 308 ? -4.672 28.234 22.734 1 98.62 308 PRO A N 1
ATOM 2353 C CA . PRO A 1 308 ? -5.25 28.688 24 1 98.62 308 PRO A CA 1
ATOM 2354 C C . PRO A 1 308 ? -5.211 27.609 25.078 1 98.62 308 PRO A C 1
ATOM 2356 O O . PRO A 1 308 ? -5.273 27.922 26.281 1 98.62 308 PRO A O 1
ATOM 2359 N N . MET A 1 309 ? -5.078 26.391 24.688 1 98.38 309 MET A N 1
ATOM 2360 C CA . MET A 1 309 ? -5.094 25.297 25.656 1 98.38 309 MET A CA 1
ATOM 2361 C C . MET A 1 309 ? -3.674 24.906 26.047 1 98.38 309 MET A C 1
ATOM 2363 O O . MET A 1 309 ? -3.475 23.906 26.75 1 98.38 309 MET A O 1
ATOM 2367 N N . GLY A 1 310 ? -2.715 25.625 25.531 1 98.19 310 GLY A N 1
ATOM 2368 C CA . GLY A 1 310 ? -1.364 25.516 26.047 1 98.19 310 GLY A CA 1
ATOM 2369 C C . GLY A 1 310 ? -0.455 24.656 25.188 1 98.19 310 GLY A C 1
ATOM 2370 O O . GLY A 1 310 ? 0.72 24.469 25.516 1 98.19 310 GLY A O 1
ATOM 2371 N N . THR A 1 311 ? -0.874 24.141 24.109 1 98.62 311 THR A N 1
ATOM 2372 C CA . THR A 1 311 ? -0.048 23.328 23.219 1 98.62 311 THR A CA 1
ATOM 2373 C C . THR A 1 311 ? 0.84 24.203 22.344 1 98.62 311 THR A C 1
ATOM 2375 O O . THR A 1 311 ? 0.346 25.094 21.641 1 98.62 311 THR A O 1
ATOM 2378 N N . SER A 1 312 ? 2.143 23.984 22.422 1 98.31 312 SER A N 1
ATOM 2379 C CA . SER A 1 312 ? 3.098 24.719 21.594 1 98.31 312 SER A CA 1
ATOM 2380 C C . SER A 1 312 ? 3.572 23.859 20.422 1 98.31 312 SER A C 1
ATOM 2382 O O . SER A 1 312 ? 4.055 22.734 20.625 1 98.31 312 SER A O 1
ATOM 2384 N N . SER A 1 313 ? 3.438 24.375 19.25 1 98 313 SER A N 1
ATOM 2385 C CA . SER A 1 313 ? 3.854 23.688 18.031 1 98 313 SER A CA 1
ATOM 2386 C C . SER A 1 313 ? 4.84 24.516 17.219 1 98 313 SER A C 1
ATOM 2388 O O . SER A 1 313 ? 4.531 25.656 16.844 1 98 313 SER A O 1
ATOM 2390 N N . THR A 1 314 ? 6.027 23.969 16.969 1 96.12 314 THR A N 1
ATOM 2391 C CA . THR A 1 314 ? 6.969 24.641 16.078 1 96.12 314 THR A CA 1
ATOM 2392 C C . THR A 1 314 ? 6.562 24.438 14.617 1 96.12 314 THR A C 1
ATOM 2394 O O . THR A 1 314 ? 6.656 23.312 14.094 1 96.12 314 THR A O 1
ATOM 2397 N N . ILE A 1 315 ? 6.176 25.469 13.984 1 94.88 315 ILE A N 1
ATOM 2398 C CA . ILE A 1 315 ? 5.648 25.328 12.625 1 94.88 315 ILE A CA 1
ATOM 2399 C C . ILE A 1 315 ? 6.758 25.594 11.609 1 94.88 315 ILE A C 1
ATOM 2401 O O . ILE A 1 315 ? 6.609 25.281 10.43 1 94.88 315 ILE A O 1
ATOM 2405 N N . LEU A 1 316 ? 7.836 26.172 12.031 1 90.94 316 LEU A N 1
ATOM 2406 C CA . LEU A 1 316 ? 9.047 26.297 11.219 1 90.94 316 LEU A CA 1
ATOM 2407 C C . LEU A 1 316 ? 10.297 26.125 12.078 1 90.94 316 LEU A C 1
ATOM 2409 O O . LEU A 1 316 ? 10.5 26.859 13.039 1 90.94 316 LEU A O 1
ATOM 2413 N N . PHE A 1 317 ? 11.055 25.141 11.68 1 88.31 317 PHE A N 1
ATOM 2414 C CA . PHE A 1 317 ? 12.367 24.984 12.297 1 88.31 317 PHE A CA 1
ATOM 2415 C C . PHE A 1 317 ? 13.438 25.703 11.492 1 88.31 317 PHE A C 1
ATOM 2417 O O . PHE A 1 317 ? 13.273 25.922 10.289 1 88.31 317 PHE A O 1
ATOM 2424 N N . GLU A 1 318 ? 14.445 25.969 12.203 1 86.88 318 GLU A N 1
ATOM 2425 C CA . GLU A 1 318 ? 15.586 26.547 11.5 1 86.88 318 GLU A CA 1
ATOM 2426 C C . GLU A 1 318 ? 16.094 25.625 10.406 1 86.88 318 GLU A C 1
ATOM 2428 O O . GLU A 1 318 ? 16.094 24.406 10.562 1 86.88 318 GLU A O 1
ATOM 2433 N N . ARG A 1 319 ? 16.5 26.188 9.391 1 82.19 319 ARG A N 1
ATOM 2434 C CA . ARG A 1 319 ? 17.125 25.484 8.266 1 82.19 319 ARG A CA 1
ATOM 2435 C C . ARG A 1 319 ? 18.484 26.094 7.941 1 82.19 319 ARG A C 1
ATOM 2437 O O . ARG A 1 319 ? 18.594 26.938 7.055 1 82.19 319 ARG A O 1
ATOM 2444 N N . PRO A 1 320 ? 19.453 25.594 8.508 1 74.81 320 PRO A N 1
ATOM 2445 C CA . PRO A 1 320 ? 20.766 26.219 8.414 1 74.81 320 PRO A CA 1
ATOM 2446 C C . PRO A 1 320 ? 21.25 26.359 6.977 1 74.81 320 PRO A C 1
ATOM 2448 O O . PRO A 1 320 ? 22.047 27.266 6.676 1 74.81 320 PRO A O 1
ATOM 2451 N N . ARG A 1 321 ? 20.734 25.562 6.098 1 73.88 321 ARG A N 1
ATOM 2452 C CA . ARG A 1 321 ? 21.234 25.609 4.727 1 73.88 321 ARG A CA 1
ATOM 2453 C C . ARG A 1 321 ? 20.391 26.531 3.863 1 73.88 321 ARG A C 1
ATOM 2455 O O . ARG A 1 321 ? 20.703 26.766 2.699 1 73.88 321 ARG A O 1
ATOM 2462 N N . ASP A 1 322 ? 19.422 27.062 4.395 1 73.94 322 ASP A N 1
ATOM 2463 C CA . ASP A 1 322 ? 18.562 27.984 3.668 1 73.94 322 ASP A CA 1
ATOM 2464 C C . ASP A 1 322 ? 19.109 29.406 3.701 1 73.94 322 ASP A C 1
ATOM 2466 O O . ASP A 1 322 ? 18.766 30.188 4.586 1 73.94 322 ASP A O 1
ATOM 2470 N N . VAL A 1 323 ? 19.922 29.656 2.711 1 69.31 323 VAL A N 1
ATOM 2471 C CA . VAL A 1 323 ? 20.531 30.984 2.637 1 69.31 323 VAL A CA 1
ATOM 2472 C C . VAL A 1 323 ? 19.891 31.781 1.502 1 69.31 323 VAL A C 1
ATOM 2474 O O . VAL A 1 323 ? 20.422 32.812 1.079 1 69.31 323 VAL A O 1
ATOM 2477 N N . ILE A 1 324 ? 18.797 31.203 1.075 1 67.5 324 ILE A N 1
ATOM 2478 C CA . ILE A 1 324 ? 18.125 31.875 -0.036 1 67.5 324 ILE A CA 1
ATOM 2479 C C . ILE A 1 324 ? 17.469 33.156 0.455 1 67.5 324 ILE A C 1
ATOM 2481 O O . ILE A 1 324 ? 16.891 33.188 1.547 1 67.5 324 ILE A O 1
ATOM 2485 N N . SER A 1 325 ? 17.672 34.094 -0.405 1 66.69 325 SER A N 1
ATOM 2486 C CA . SER A 1 325 ? 17.078 35.375 -0.12 1 66.69 325 SER A CA 1
ATOM 2487 C C . SER A 1 325 ? 15.633 35.438 -0.589 1 66.69 325 SER A C 1
ATOM 2489 O O . SER A 1 325 ? 15.336 36.031 -1.641 1 66.69 325 SER A O 1
ATOM 2491 N N . SER A 1 326 ? 14.797 34.719 0.02 1 74 326 SER A N 1
ATOM 2492 C CA . SER A 1 326 ? 13.383 34.75 -0.33 1 74 326 SER A CA 1
ATOM 2493 C C . SER A 1 326 ? 12.516 34.969 0.908 1 74 326 SER A C 1
ATOM 2495 O O . SER A 1 326 ? 12.945 34.688 2.027 1 74 326 SER A O 1
ATOM 2497 N N . ASN A 1 327 ? 11.414 35.625 0.663 1 82.5 327 ASN A N 1
ATOM 2498 C CA . ASN A 1 327 ? 10.445 35.906 1.714 1 82.5 327 ASN A CA 1
ATOM 2499 C C . ASN A 1 327 ? 9.383 34.812 1.798 1 82.5 327 ASN A C 1
ATOM 2501 O O . ASN A 1 327 ? 9.227 34.031 0.864 1 82.5 327 ASN A O 1
ATOM 2505 N N . PHE A 1 328 ? 8.859 34.75 2.992 1 87.12 328 PHE A N 1
ATOM 2506 C CA . PHE A 1 328 ? 7.574 34.062 3.057 1 87.12 328 PHE A CA 1
ATOM 2507 C C . PHE A 1 328 ? 6.441 35 2.66 1 87.12 328 PHE A C 1
ATOM 2509 O O . PHE A 1 328 ? 6.324 36.094 3.203 1 87.12 328 PHE A O 1
ATOM 2516 N N . ASP A 1 329 ? 5.715 34.594 1.69 1 88.5 329 ASP A N 1
ATOM 2517 C CA . ASP A 1 329 ? 4.57 35.375 1.23 1 88.5 329 ASP A CA 1
ATOM 2518 C C . ASP A 1 329 ? 3.275 34.594 1.359 1 88.5 329 ASP A C 1
ATOM 2520 O O . ASP A 1 329 ? 2.982 33.719 0.524 1 88.5 329 ASP A O 1
ATOM 2524 N N . ASP A 1 330 ? 2.555 34.938 2.387 1 90.31 330 ASP A N 1
ATOM 2525 C CA . ASP A 1 330 ? 1.291 34.281 2.682 1 90.31 330 ASP A CA 1
ATOM 2526 C C . ASP A 1 330 ? 1.468 32.75 2.719 1 90.31 330 ASP A C 1
ATOM 2528 O O . ASP A 1 330 ? 0.669 32 2.137 1 90.31 330 ASP A O 1
ATOM 2532 N N . TRP A 1 331 ? 2.547 32.344 3.293 1 88.75 331 TRP A N 1
ATOM 2533 C CA . TRP A 1 331 ? 2.791 30.891 3.396 1 88.75 331 TRP A CA 1
ATOM 2534 C C . TRP A 1 331 ? 1.963 30.281 4.52 1 88.75 331 TRP A C 1
ATOM 2536 O O . TRP A 1 331 ? 2.029 30.734 5.668 1 88.75 331 TRP A O 1
ATOM 2546 N N . PRO A 1 332 ? 1.213 29.266 4.203 1 91.12 332 PRO A N 1
ATOM 2547 C CA . PRO A 1 332 ? 0.299 28.672 5.188 1 91.12 332 PRO A CA 1
ATOM 2548 C C . PRO A 1 332 ? 0.928 27.516 5.965 1 91.12 332 PRO A C 1
ATOM 2550 O O . PRO A 1 332 ? 0.573 26.359 5.742 1 91.12 332 PRO A O 1
ATOM 2553 N N . PHE A 1 333 ? 1.755 27.875 6.918 1 92.56 333 PHE A N 1
ATOM 2554 C CA . PHE A 1 333 ? 2.283 26.812 7.773 1 92.56 333 PHE A CA 1
ATOM 2555 C C . PHE A 1 333 ? 1.15 26.016 8.406 1 92.56 333 PHE A C 1
ATOM 2557 O O . PHE A 1 333 ? 0.131 26.578 8.805 1 92.56 333 PHE A O 1
ATOM 2564 N N . LEU A 1 334 ? 1.379 24.703 8.477 1 94.38 334 LEU A N 1
ATOM 2565 C CA . LEU A 1 334 ? 0.306 23.844 8.945 1 94.38 334 LEU A CA 1
ATOM 2566 C C . LEU A 1 334 ? 0.744 23.062 10.18 1 94.38 334 LEU A C 1
ATOM 2568 O O . LEU A 1 334 ? 1.879 22.578 10.25 1 94.38 334 LEU A O 1
ATOM 2572 N N . SER A 1 335 ? -0.213 22.969 11.156 1 97.06 335 SER A N 1
ATOM 2573 C CA . SER A 1 335 ? 0.003 22.078 12.297 1 97.06 335 SER A CA 1
ATOM 2574 C C . SER A 1 335 ? -1.229 21.219 12.578 1 97.06 335 SER A C 1
ATOM 2576 O O . SER A 1 335 ? -2.359 21.703 12.5 1 97.06 335 SER A O 1
ATOM 2578 N N . VAL A 1 336 ? -0.953 19.984 12.859 1 97.62 336 VAL A N 1
ATOM 2579 C CA . VAL A 1 336 ? -2.008 19.078 13.289 1 97.62 336 VAL A CA 1
ATOM 2580 C C . VAL A 1 336 ? -1.896 18.828 14.797 1 97.62 336 VAL A C 1
ATOM 2582 O O . VAL A 1 336 ? -2.594 17.969 15.344 1 97.62 336 VAL A O 1
ATOM 2585 N N . HIS A 1 337 ? -1.114 19.609 15.484 1 98.38 337 HIS A N 1
ATOM 2586 C CA . HIS A 1 337 ? -0.808 19.359 16.891 1 98.38 337 HIS A CA 1
ATOM 2587 C C . HIS A 1 337 ? -1.97 19.766 17.797 1 98.38 337 HIS A C 1
ATOM 2589 O O . HIS A 1 337 ? -2.041 19.344 18.953 1 98.38 337 HIS A O 1
ATOM 2595 N N . PHE A 1 338 ? -2.855 20.484 17.281 1 98.56 338 PHE A N 1
ATOM 2596 C CA . PHE A 1 338 ? -3.93 21.062 18.078 1 98.56 338 PHE A CA 1
ATOM 2597 C C . PHE A 1 338 ? -5.223 20.266 17.891 1 98.56 338 PHE A C 1
ATOM 2599 O O . PHE A 1 338 ? -6.297 20.734 18.281 1 98.56 338 PHE A O 1
ATOM 2606 N N . TRP A 1 339 ? -5.109 19.125 17.297 1 98.19 339 TRP A N 1
ATOM 2607 C CA . TRP A 1 339 ? -6.277 18.344 16.922 1 98.19 339 TRP A CA 1
ATOM 2608 C C . TRP A 1 339 ? -7.16 18.047 18.125 1 98.19 339 TRP A C 1
ATOM 2610 O O . TRP A 1 339 ? -6.691 17.516 19.141 1 98.19 339 TRP A O 1
ATOM 2620 N N . GLY A 1 340 ? -8.414 18.438 18.078 1 96.94 340 GLY A N 1
ATOM 2621 C CA . GLY A 1 340 ? -9.375 18.172 19.141 1 96.94 340 GLY A CA 1
ATOM 2622 C C . GLY A 1 340 ? -9.492 19.312 20.125 1 96.94 340 GLY A C 1
ATOM 2623 O O . GLY A 1 340 ? -10.43 19.344 20.938 1 96.94 340 GLY A O 1
ATOM 2624 N N . GLU A 1 341 ? -8.602 20.25 20.094 1 97.88 341 GLU A N 1
ATOM 2625 C CA . GLU A 1 341 ? -8.656 21.375 21.031 1 97.88 341 GLU A CA 1
ATOM 2626 C C . GLU A 1 341 ? -9.75 22.359 20.641 1 97.88 341 GLU A C 1
ATOM 2628 O O . GLU A 1 341 ? -10.234 22.359 19.5 1 97.88 341 GLU A O 1
ATOM 2633 N N . LYS A 1 342 ? -10.055 23.172 21.641 1 97.62 342 LYS A N 1
ATOM 2634 C CA . LYS A 1 342 ? -10.945 24.297 21.344 1 97.62 342 LYS A CA 1
ATOM 2635 C C . LYS A 1 342 ? -10.195 25.438 20.672 1 97.62 342 LYS A C 1
ATOM 2637 O O . LYS A 1 342 ? -9.094 25.797 21.109 1 97.62 342 LYS A O 1
ATOM 2642 N N . ALA A 1 343 ? -10.773 25.969 19.688 1 97.94 343 ALA A N 1
ATOM 2643 C CA . ALA A 1 343 ? -10.109 27 18.875 1 97.94 343 ALA A CA 1
ATOM 2644 C C . ALA A 1 343 ? -10.141 28.344 19.578 1 97.94 343 ALA A C 1
ATOM 2646 O O . ALA A 1 343 ? -9.203 29.141 19.453 1 97.94 343 ALA A O 1
ATOM 2647 N N . GLU A 1 344 ? -11.242 28.609 20.281 1 98.06 344 GLU A N 1
ATOM 2648 C CA . GLU A 1 344 ? -11.469 29.922 20.875 1 98.06 344 GLU A CA 1
ATOM 2649 C C . GLU A 1 344 ? -10.453 30.219 21.969 1 98.06 344 GLU A C 1
ATOM 2651 O O . GLU A 1 344 ? -10.109 29.344 22.766 1 98.06 344 GLU A O 1
ATOM 2656 N N . GLY A 1 345 ? -9.992 31.469 21.969 1 98.38 345 GLY A N 1
ATOM 2657 C CA . GLY A 1 345 ? -9.07 31.906 23 1 98.38 345 GLY A CA 1
ATOM 2658 C C . GLY A 1 345 ? -7.883 32.688 22.453 1 98.38 345 GLY A C 1
ATOM 2659 O O . GLY A 1 345 ? -7.918 33.156 21.312 1 98.38 345 GLY A O 1
ATOM 2660 N N . ARG A 1 346 ? -6.891 32.875 23.281 1 98.44 346 ARG A N 1
ATOM 2661 C CA . ARG A 1 346 ? -5.719 33.656 22.891 1 98.44 346 ARG A CA 1
ATOM 2662 C C . ARG A 1 346 ? -4.629 32.75 22.312 1 98.44 346 ARG A C 1
ATOM 2664 O O . ARG A 1 346 ? -4.133 31.859 22.984 1 98.44 346 ARG A O 1
ATOM 2671 N N . TRP A 1 347 ? -4.324 32.969 21.062 1 98.69 347 TRP A N 1
ATOM 2672 C CA . TRP A 1 347 ? -3.23 32.312 20.375 1 98.69 347 TRP A CA 1
ATOM 2673 C C . TRP A 1 347 ? -1.949 33.125 20.438 1 98.69 347 TRP A C 1
ATOM 2675 O O . TRP A 1 347 ? -1.995 34.344 20.438 1 98.69 347 TRP A O 1
ATOM 2685 N N . HIS A 1 348 ? -0.878 32.469 20.594 1 98.62 348 HIS A N 1
ATOM 2686 C CA . HIS A 1 348 ? 0.433 33.062 20.75 1 98.62 348 HIS A CA 1
ATOM 2687 C C . HIS A 1 348 ? 1.372 32.656 19.625 1 98.62 348 HIS A C 1
ATOM 2689 O O . HIS A 1 348 ? 1.607 31.484 19.406 1 98.62 348 HIS A O 1
ATOM 2695 N N . LEU A 1 349 ? 1.834 33.625 18.812 1 98.12 349 LEU A N 1
ATOM 2696 C CA . LEU A 1 349 ? 2.83 33.438 17.766 1 98.12 349 LEU A CA 1
ATOM 2697 C C . LEU A 1 349 ? 4.188 33.969 18.188 1 98.12 349 LEU A C 1
ATOM 2699 O O . LEU A 1 349 ? 4.301 35.156 18.562 1 98.12 349 LEU A O 1
ATOM 2703 N N . GLN A 1 350 ? 5.152 33.156 18.125 1 97.19 350 GLN A N 1
ATOM 2704 C CA . GLN A 1 350 ? 6.516 33.562 18.453 1 97.19 350 GLN A CA 1
ATOM 2705 C C . GLN A 1 350 ? 7.441 33.406 17.25 1 97.19 350 GLN A C 1
ATOM 2707 O O . GLN A 1 350 ? 7.469 32.344 16.625 1 97.19 350 GLN A O 1
ATOM 2712 N N . ILE A 1 351 ? 8.156 34.438 16.906 1 95.44 351 ILE A N 1
ATOM 2713 C CA . ILE A 1 351 ? 9.18 34.406 15.875 1 95.44 351 ILE A CA 1
ATOM 2714 C C . ILE A 1 351 ? 10.555 34.625 16.5 1 95.44 351 ILE A C 1
ATOM 2716 O O . ILE A 1 351 ? 10.797 35.625 17.172 1 95.44 351 ILE A O 1
ATOM 2720 N N . ILE A 1 352 ? 11.43 33.688 16.25 1 93.5 352 ILE A N 1
ATOM 2721 C CA . ILE A 1 352 ? 12.727 33.656 16.922 1 93.5 352 ILE A CA 1
ATOM 2722 C C . ILE A 1 352 ? 13.844 33.625 15.883 1 93.5 352 ILE A C 1
ATOM 2724 O O . ILE A 1 352 ? 13.766 32.844 14.922 1 93.5 352 ILE A O 1
ATOM 2728 N N . ASN A 1 353 ? 14.789 34.469 16 1 91.75 353 ASN A N 1
ATOM 2729 C CA . ASN A 1 353 ? 16.031 34.25 15.266 1 91.75 353 ASN A CA 1
ATOM 2730 C C . ASN A 1 353 ? 16.922 33.188 15.938 1 91.75 353 ASN A C 1
ATOM 2732 O O . ASN A 1 353 ? 17.781 33.531 16.75 1 91.75 353 ASN A O 1
ATOM 2736 N N . ALA A 1 354 ? 16.766 32.031 15.477 1 89.12 354 ALA A N 1
ATOM 2737 C CA . ALA A 1 354 ? 17.375 30.922 16.188 1 89.12 354 ALA A CA 1
ATOM 2738 C C . ALA A 1 354 ? 18.609 30.406 15.438 1 89.12 354 ALA A C 1
ATOM 2740 O O . ALA A 1 354 ? 19.266 29.469 15.891 1 89.12 354 ALA A O 1
ATOM 2741 N N . GLY A 1 355 ? 18.875 30.953 14.344 1 86.75 355 GLY A N 1
ATOM 2742 C CA . GLY A 1 355 ? 20.047 30.547 13.578 1 86.75 355 GLY A CA 1
ATOM 2743 C C . GLY A 1 355 ? 21.312 31.297 13.961 1 86.75 355 GLY A C 1
ATOM 2744 O O . GLY A 1 355 ? 21.234 32.375 14.516 1 86.75 355 GLY A O 1
ATOM 2745 N N . VAL A 1 356 ? 22.469 30.688 13.578 1 82.06 356 VAL A N 1
ATOM 2746 C CA . VAL A 1 356 ? 23.75 31.25 13.992 1 82.06 356 VAL A CA 1
ATOM 2747 C C . VAL A 1 356 ? 24.312 32.125 12.875 1 82.06 356 VAL A C 1
ATOM 2749 O O . VAL A 1 356 ? 25.281 32.875 13.078 1 82.06 356 VAL A O 1
ATOM 2752 N N . ARG A 1 357 ? 23.641 32.031 11.766 1 83.88 357 ARG A N 1
ATOM 2753 C CA . ARG A 1 357 ? 24.172 32.812 10.656 1 83.88 357 ARG A CA 1
ATOM 2754 C C . ARG A 1 357 ? 23.922 34.312 10.883 1 83.88 357 ARG A C 1
ATOM 2756 O O . ARG A 1 357 ? 22.922 34.688 11.484 1 83.88 357 ARG A O 1
ATOM 2763 N N . HIS A 1 358 ? 24.875 35.031 10.32 1 84.06 358 HIS A N 1
ATOM 2764 C CA . HIS A 1 358 ? 24.781 36.469 10.469 1 84.06 358 HIS A CA 1
ATOM 2765 C C . HIS A 1 358 ? 23.594 37.031 9.703 1 84.06 358 HIS A C 1
ATOM 2767 O O . HIS A 1 358 ? 23.359 36.656 8.555 1 84.06 358 HIS A O 1
ATOM 2773 N N . VAL A 1 359 ? 22.922 37.906 10.398 1 82.5 359 VAL A N 1
ATOM 2774 C CA . VAL A 1 359 ? 21.766 38.531 9.797 1 82.5 359 VAL A CA 1
ATOM 2775 C C . VAL A 1 359 ? 22.203 39.844 9.117 1 82.5 359 VAL A C 1
ATOM 2777 O O . VAL A 1 359 ? 22.734 40.75 9.766 1 82.5 359 VAL A O 1
ATOM 2780 N N . SER A 1 360 ? 22.047 39.938 7.848 1 76.44 360 SER A N 1
ATOM 2781 C CA . SER A 1 360 ? 22.531 41.062 7.078 1 76.44 360 SER A CA 1
ATOM 2782 C C . SER A 1 360 ? 21.469 42.156 6.953 1 76.44 360 SER A C 1
ATOM 2784 O O . SER A 1 360 ? 21.781 43.312 6.715 1 76.44 360 SER A O 1
ATOM 2786 N N . GLN A 1 361 ? 20.219 41.719 7 1 77.88 361 GLN A N 1
ATOM 2787 C CA . GLN A 1 361 ? 19.125 42.656 6.855 1 77.88 361 GLN A CA 1
ATOM 2788 C C . GLN A 1 361 ? 18.078 42.469 7.953 1 77.88 361 GLN A C 1
ATOM 2790 O O . GLN A 1 361 ? 17.812 41.344 8.359 1 77.88 361 GLN A O 1
ATOM 2795 N N . ILE A 1 362 ? 17.562 43.594 8.344 1 79 362 ILE A N 1
ATOM 2796 C CA . ILE A 1 362 ? 16.531 43.531 9.359 1 79 362 ILE A CA 1
ATOM 2797 C C . ILE A 1 362 ? 15.305 42.781 8.805 1 79 362 ILE A C 1
ATOM 2799 O O . ILE A 1 362 ? 14.852 43.094 7.695 1 79 362 ILE A O 1
ATOM 2803 N N . GLY A 1 363 ? 14.789 41.875 9.516 1 88.62 363 GLY A N 1
ATOM 2804 C CA . GLY A 1 363 ? 13.586 41.156 9.141 1 88.62 363 GLY A CA 1
ATOM 2805 C C . GLY A 1 363 ? 12.312 41.844 9.586 1 88.62 363 GLY A C 1
ATOM 2806 O O . GLY A 1 363 ? 12.336 42.688 10.484 1 88.62 363 GLY A O 1
ATOM 2807 N N . VAL A 1 364 ? 11.258 41.594 8.852 1 92.56 364 VAL A N 1
ATOM 2808 C CA . VAL A 1 364 ? 9.969 42.219 9.164 1 92.56 364 VAL A CA 1
ATOM 2809 C C . VAL A 1 364 ? 8.859 41.188 9.047 1 92.56 364 VAL A C 1
ATOM 2811 O O . VAL A 1 364 ? 8.773 40.469 8.047 1 92.56 364 VAL A O 1
ATOM 2814 N N . LEU A 1 365 ? 8.086 41.094 10.125 1 94.88 365 LEU A N 1
ATOM 2815 C CA . LEU A 1 365 ? 6.805 40.406 9.992 1 94.88 365 LEU A CA 1
ATOM 2816 C C . LEU A 1 365 ? 5.742 41.344 9.438 1 94.88 365 LEU A C 1
ATOM 2818 O O . LEU A 1 365 ? 5.352 42.312 10.102 1 94.88 365 LEU A O 1
ATOM 2822 N N . LYS A 1 366 ? 5.277 41.094 8.305 1 95.06 366 LYS A N 1
ATOM 2823 C CA . LYS A 1 366 ? 4.297 41.969 7.672 1 95.06 366 LYS A CA 1
ATOM 2824 C C . LYS A 1 366 ? 2.889 41.656 8.18 1 95.06 366 LYS A C 1
ATOM 2826 O O . LYS A 1 366 ? 2.207 42.562 8.688 1 95.06 366 LYS A O 1
ATOM 2831 N N . LYS A 1 367 ? 2.525 40.5 8.094 1 96.38 367 LYS A N 1
ATOM 2832 C CA . LYS A 1 367 ? 1.179 40.125 8.516 1 96.38 367 LYS A CA 1
ATOM 2833 C C . LYS A 1 367 ? 1.095 38.625 8.812 1 96.38 367 LYS A C 1
ATOM 2835 O O . LYS A 1 367 ? 1.953 37.844 8.383 1 96.38 367 LYS A O 1
ATOM 2840 N N . TRP A 1 368 ? 0.028 38.25 9.547 1 97.19 368 TRP A N 1
ATOM 2841 C CA . TRP A 1 368 ? -0.261 36.844 9.805 1 97.19 368 TRP A CA 1
ATOM 2842 C C . TRP A 1 368 ? -1.745 36.625 10.086 1 97.19 368 TRP A C 1
ATOM 2844 O O . TRP A 1 368 ? -2.465 37.594 10.391 1 97.19 368 TRP A O 1
ATOM 2854 N N . GLN A 1 369 ? -2.197 35.438 9.805 1 97.81 369 GLN A N 1
ATOM 2855 C CA . GLN A 1 369 ? -3.59 35.031 9.945 1 97.81 369 GLN A CA 1
ATOM 2856 C C . GLN A 1 369 ? -3.693 33.562 10.312 1 97.81 369 GLN A C 1
ATOM 2858 O O . GLN A 1 369 ? -2.889 32.75 9.852 1 97.81 369 GLN A O 1
ATOM 2863 N N . LEU A 1 370 ? -4.645 33.312 11.172 1 98.5 370 LEU A N 1
ATOM 2864 C CA . LEU A 1 370 ? -4.91 31.906 11.508 1 98.5 370 LEU A CA 1
ATOM 2865 C C . LEU A 1 370 ? -6.129 31.391 10.75 1 98.5 370 LEU A C 1
ATOM 2867 O O . LEU A 1 370 ? -7.121 32.094 10.609 1 98.5 370 LEU A O 1
ATOM 2871 N N . ILE A 1 371 ? -5.977 30.234 10.195 1 97.62 371 ILE A N 1
ATOM 2872 C CA . ILE A 1 371 ? -7.086 29.531 9.555 1 97.62 371 ILE A CA 1
ATOM 2873 C C . ILE A 1 371 ? -7.348 28.219 10.289 1 97.62 371 ILE A C 1
ATOM 2875 O O . ILE A 1 371 ? -6.453 27.375 10.414 1 97.62 371 ILE A O 1
ATOM 2879 N N . PHE A 1 372 ? -8.617 28.062 10.758 1 98.31 372 PHE A N 1
ATOM 2880 C CA . PHE A 1 372 ? -9.008 26.891 11.531 1 98.31 372 PHE A CA 1
ATOM 2881 C C . PHE A 1 372 ? -9.906 25.984 10.719 1 98.31 372 PHE A C 1
ATOM 2883 O O . PHE A 1 372 ? -10.844 26.438 10.062 1 98.31 372 PHE A O 1
ATOM 2890 N N . TYR A 1 373 ? -9.547 24.766 10.711 1 97.5 373 TYR A N 1
ATOM 2891 C CA . TYR A 1 373 ? -10.383 23.719 10.141 1 97.5 373 TYR A CA 1
ATOM 2892 C C . TYR A 1 373 ? -10.906 22.781 11.234 1 97.5 373 TYR A C 1
ATOM 2894 O O . TYR A 1 373 ? -10.141 22.328 12.086 1 97.5 373 TYR A O 1
ATOM 2902 N N . GLY A 1 374 ? -12.188 22.562 11.266 1 97.31 374 GLY A N 1
ATOM 2903 C CA . GLY A 1 374 ? -12.719 21.672 12.289 1 97.31 374 GLY A CA 1
ATOM 2904 C C . GLY A 1 374 ? -14.234 21.625 12.305 1 97.31 374 GLY A C 1
ATOM 2905 O O . GLY A 1 374 ? -14.875 21.703 11.25 1 97.31 374 GLY A O 1
ATOM 2906 N N . MET A 1 375 ? -14.68 21.312 13.539 1 95.06 375 MET A N 1
ATOM 2907 C CA . MET A 1 375 ? -16.125 21.109 13.656 1 95.06 375 MET A CA 1
ATOM 2908 C C . MET A 1 375 ? -16.719 22.047 14.695 1 95.06 375 MET A C 1
ATOM 2910 O O . MET A 1 375 ? -16.016 22.562 15.555 1 95.06 375 MET A O 1
ATOM 2914 N N . SER A 1 376 ? -18.094 22.188 14.5 1 91.25 376 SER A N 1
ATOM 2915 C CA . SER A 1 376 ? -18.812 23.016 15.453 1 91.25 376 SER A CA 1
ATOM 2916 C C . SER A 1 376 ? -19.359 22.188 16.609 1 91.25 376 SER A C 1
ATOM 2918 O O . SER A 1 376 ? -19.719 22.734 17.656 1 91.25 376 SER A O 1
ATOM 2920 N N . TYR A 1 377 ? -19.469 20.938 16.406 1 81.75 377 TYR A N 1
ATOM 2921 C CA . TYR A 1 377 ? -19.953 20.094 17.484 1 81.75 377 TYR A CA 1
ATOM 2922 C C . TYR A 1 377 ? -19.078 18.844 17.641 1 81.75 377 TYR A C 1
ATOM 2924 O O . TYR A 1 377 ? -18.406 18.438 16.688 1 81.75 377 TYR A O 1
ATOM 2932 N N . PHE A 1 378 ? -18.984 18.562 18.953 1 65.25 378 PHE A N 1
ATOM 2933 C CA . PHE A 1 378 ? -18.078 17.453 19.266 1 65.25 378 PHE A CA 1
ATOM 2934 C C . PHE A 1 378 ? -18.656 16.125 18.797 1 65.25 378 PHE A C 1
ATOM 2936 O O . PHE A 1 378 ? -19.875 15.906 18.891 1 65.25 378 PHE A O 1
ATOM 2943 N N . LEU A 1 379 ? -17.641 15.484 18.141 1 61.38 379 LEU A N 1
ATOM 2944 C CA . LEU A 1 379 ? -18.016 14.109 17.828 1 61.38 379 LEU A CA 1
ATOM 2945 C C . LEU A 1 379 ? -18.156 13.289 19.109 1 61.38 379 LEU A C 1
ATOM 2947 O O . LEU A 1 379 ? -17.312 13.391 20.016 1 61.38 379 LEU A O 1
ATOM 2951 N N . ARG A 1 380 ? -19.344 13.031 19.719 1 51.06 380 ARG A N 1
ATOM 2952 C CA . ARG A 1 380 ? -19.438 12.109 20.844 1 51.06 380 ARG A CA 1
ATOM 2953 C C . ARG A 1 380 ? -18.75 10.789 20.547 1 51.06 380 ARG A C 1
ATOM 2955 O O . ARG A 1 380 ? -19.234 10.008 19.719 1 51.06 380 ARG A O 1
ATOM 2962 N N . LEU A 1 381 ? -17.438 10.812 20.375 1 45.88 381 LEU A N 1
ATOM 2963 C CA . LEU A 1 381 ? -16.859 9.484 20.234 1 45.88 381 LEU A CA 1
ATOM 2964 C C . LEU A 1 381 ? -16.859 8.75 21.578 1 45.88 381 LEU A C 1
ATOM 2966 O O . LEU A 1 381 ? -16.719 9.367 22.625 1 45.88 381 LEU A O 1
ATOM 2970 N N . MET B 1 1 ? 26.703 16.312 -11.133 1 17.61 1 MET B N 1
ATOM 2971 C CA . MET B 1 1 ? 25.359 16.547 -11.664 1 17.61 1 MET B CA 1
ATOM 2972 C C . MET B 1 1 ? 24.328 15.672 -10.938 1 17.61 1 MET B C 1
ATOM 2974 O O . MET B 1 1 ? 24.328 14.453 -11.094 1 17.61 1 MET B O 1
ATOM 2978 N N . ALA B 1 2 ? 24.062 15.836 -9.75 1 22.97 2 ALA B N 1
ATOM 2979 C CA . ALA B 1 2 ? 23.531 15.133 -8.594 1 22.97 2 ALA B CA 1
ATOM 2980 C C . ALA B 1 2 ? 22.141 14.562 -8.891 1 22.97 2 ALA B C 1
ATOM 2982 O O . ALA B 1 2 ? 21.281 15.258 -9.438 1 22.97 2 ALA B O 1
ATOM 2983 N N . ILE B 1 3 ? 22.031 13.203 -9.039 1 23.75 3 ILE B N 1
ATOM 2984 C CA . ILE B 1 3 ? 21.109 12.148 -9.422 1 23.75 3 ILE B CA 1
ATOM 2985 C C . ILE B 1 3 ? 19.75 12.383 -8.75 1 23.75 3 ILE B C 1
ATOM 2987 O O . ILE B 1 3 ? 19.688 13 -7.684 1 23.75 3 ILE B O 1
ATOM 2991 N N . THR B 1 4 ? 18.781 11.945 -9.516 1 27.81 4 THR B N 1
ATOM 2992 C CA . THR B 1 4 ? 17.344 11.859 -9.781 1 27.81 4 THR B CA 1
ATOM 2993 C C . THR B 1 4 ? 16.641 11.102 -8.656 1 27.81 4 THR B C 1
ATOM 2995 O O . THR B 1 4 ? 17 9.969 -8.336 1 27.81 4 THR B O 1
ATOM 2998 N N . SER B 1 5 ? 16.375 11.711 -7.691 1 31.34 5 SER B N 1
ATOM 2999 C CA . SER B 1 5 ? 15.453 11.289 -6.637 1 31.34 5 SER B CA 1
ATOM 3000 C C . SER B 1 5 ? 14.336 10.414 -7.191 1 31.34 5 SER B C 1
ATOM 3002 O O . SER B 1 5 ? 13.594 10.836 -8.086 1 31.34 5 SER B O 1
ATOM 3004 N N . GLU B 1 6 ? 14.797 9.141 -7.547 1 30.67 6 GLU B N 1
ATOM 3005 C CA . GLU B 1 6 ? 13.906 8.141 -8.133 1 30.67 6 GLU B CA 1
ATOM 3006 C C . GLU B 1 6 ? 12.609 8.023 -7.344 1 30.67 6 GLU B C 1
ATOM 3008 O O . GLU B 1 6 ? 12.625 7.922 -6.117 1 30.67 6 GLU B O 1
ATOM 3013 N N . ILE B 1 7 ? 11.703 8.656 -7.953 1 33.62 7 ILE B N 1
ATOM 3014 C CA . ILE B 1 7 ? 10.297 8.703 -7.578 1 33.62 7 ILE B CA 1
ATOM 3015 C C . ILE B 1 7 ? 9.711 7.293 -7.613 1 33.62 7 ILE B C 1
ATOM 3017 O O . ILE B 1 7 ? 9.812 6.594 -8.625 1 33.62 7 ILE B O 1
ATOM 3021 N N . THR B 1 8 ? 9.836 6.508 -6.684 1 34.94 8 THR B N 1
ATOM 3022 C CA . THR B 1 8 ? 9.164 5.219 -6.785 1 34.94 8 THR B CA 1
ATOM 3023 C C . THR B 1 8 ? 7.684 5.352 -6.426 1 34.94 8 THR B C 1
ATOM 3025 O O . THR B 1 8 ? 7.336 5.973 -5.418 1 34.94 8 THR B O 1
ATOM 3028 N N . PHE B 1 9 ? 6.797 5.504 -7.527 1 37.72 9 PHE B N 1
ATOM 3029 C CA . PHE B 1 9 ? 5.352 5.516 -7.336 1 37.72 9 PHE B CA 1
ATOM 3030 C C . PHE B 1 9 ? 4.805 4.098 -7.258 1 37.72 9 PHE B C 1
ATOM 3032 O O . PHE B 1 9 ? 5.344 3.18 -7.883 1 37.72 9 PHE B O 1
ATOM 3039 N N . THR B 1 10 ? 4.207 3.73 -6.098 1 40.25 10 THR B N 1
ATOM 3040 C CA . THR B 1 10 ? 3.447 2.488 -6.133 1 40.25 10 THR B CA 1
ATOM 3041 C C . THR B 1 10 ? 1.978 2.762 -6.441 1 40.25 10 THR B C 1
ATOM 3043 O O . THR B 1 10 ? 1.368 3.652 -5.844 1 40.25 10 THR B O 1
ATOM 3046 N N . GLY B 1 11 ? 1.554 2.859 -7.723 1 40 11 GLY B N 1
ATOM 3047 C CA . GLY B 1 11 ? 0.144 3.012 -8.047 1 40 11 GLY B CA 1
ATOM 3048 C C . GLY B 1 11 ? -0.652 1.733 -7.863 1 40 11 GLY B C 1
ATOM 3049 O O . GLY B 1 11 ? -0.153 0.64 -8.141 1 40 11 GLY B O 1
ATOM 3050 N N . VAL B 1 12 ? -1.356 1.688 -6.801 1 38.31 12 VAL B N 1
ATOM 3051 C CA . VAL B 1 12 ? -2.236 0.529 -6.707 1 38.31 12 VAL B CA 1
ATOM 3052 C C . VAL B 1 12 ? -3.518 0.787 -7.496 1 38.31 12 VAL B C 1
ATOM 3054 O O . VAL B 1 12 ? -4.168 1.82 -7.32 1 38.31 12 VAL B O 1
ATOM 3057 N N . ARG B 1 13 ? -3.617 0.415 -8.758 1 36.59 13 ARG B N 1
ATOM 3058 C CA . ARG B 1 13 ? -4.859 0.545 -9.516 1 36.59 13 ARG B CA 1
ATOM 3059 C C . ARG B 1 13 ? -5.859 -0.536 -9.117 1 36.59 13 ARG B C 1
ATOM 3061 O O . ARG B 1 13 ? -5.52 -1.721 -9.086 1 36.59 13 ARG B O 1
ATOM 3068 N N . MET B 1 14 ? -6.754 -0.122 -8.219 1 34.88 14 MET B N 1
ATOM 3069 C CA . MET B 1 14 ? -7.812 -1.116 -8.055 1 34.88 14 MET B CA 1
ATOM 3070 C C . MET B 1 14 ? -8.82 -1.033 -9.195 1 34.88 14 MET B C 1
ATOM 3072 O O . MET B 1 14 ? -9.383 0.031 -9.453 1 34.88 14 MET B O 1
ATOM 3076 N N . LEU B 1 15 ? -8.734 -1.562 -10.305 1 34.25 15 LEU B N 1
ATOM 3077 C CA . LEU B 1 15 ? -9.688 -1.514 -11.406 1 34.25 15 LEU B CA 1
ATOM 3078 C C . LEU B 1 15 ? -10.922 -2.348 -11.094 1 34.25 15 LEU B C 1
ATOM 3080 O O . LEU B 1 15 ? -10.812 -3.506 -10.688 1 34.25 15 LEU B O 1
ATOM 3084 N N . ASP B 1 16 ? -11.812 -1.624 -10.555 1 35.19 16 ASP B N 1
ATOM 3085 C CA . ASP B 1 16 ? -13.141 -2.219 -10.422 1 35.19 16 ASP B CA 1
ATOM 3086 C C . ASP B 1 16 ? -13.891 -2.193 -11.75 1 35.19 16 ASP B C 1
ATOM 3088 O O . ASP B 1 16 ? -13.719 -1.274 -12.555 1 35.19 16 ASP B O 1
ATOM 3092 N N . GLY B 1 17 ? -14.578 -3.352 -12.156 1 37.22 17 GLY B N 1
ATOM 3093 C CA . GLY B 1 17 ? -15.523 -3.561 -13.242 1 37.22 17 GLY B CA 1
ATOM 3094 C C . GLY B 1 17 ? -14.898 -4.203 -14.461 1 37.22 17 GLY B C 1
ATOM 3095 O O . GLY B 1 17 ? -13.773 -4.711 -14.398 1 37.22 17 GLY B O 1
ATOM 3096 N N . VAL B 1 18 ? -15.828 -4.34 -15.367 1 37.59 18 VAL B N 1
ATOM 3097 C CA . VAL B 1 18 ? -15.391 -4.848 -16.656 1 37.59 18 VAL B CA 1
ATOM 3098 C C . VAL B 1 18 ? -14.367 -3.895 -17.266 1 37.59 18 VAL B C 1
ATOM 3100 O O . VAL B 1 18 ? -14.68 -2.732 -17.547 1 37.59 18 VAL B O 1
ATOM 3103 N N . VAL B 1 19 ? -13.312 -3.963 -16.688 1 44.28 19 VAL B N 1
ATOM 3104 C CA . VAL B 1 19 ? -12.328 -3.139 -17.375 1 44.28 19 VAL B CA 1
ATOM 3105 C C . VAL B 1 19 ? -11.906 -3.816 -18.688 1 44.28 19 VAL B C 1
ATOM 3107 O O . VAL B 1 19 ? -11.672 -5.027 -18.703 1 44.28 19 VAL B O 1
ATOM 3110 N N . ASN B 1 20 ? -12.359 -3.113 -19.688 1 49.25 20 ASN B N 1
ATOM 3111 C CA . ASN B 1 20 ? -11.867 -3.592 -20.969 1 49.25 20 ASN B CA 1
ATOM 3112 C C . ASN B 1 20 ? -10.344 -3.672 -21 1 49.25 20 ASN B C 1
ATOM 3114 O O . ASN B 1 20 ? -9.672 -3.076 -20.141 1 49.25 20 ASN B O 1
ATOM 3118 N N . ASP B 1 21 ? -9.984 -4.586 -21.75 1 54.72 21 ASP B N 1
ATOM 3119 C CA . ASP B 1 21 ? -8.57 -4.91 -21.906 1 54.72 21 ASP B CA 1
ATOM 3120 C C . ASP B 1 21 ? -7.727 -3.641 -22.016 1 54.72 21 ASP B C 1
ATOM 3122 O O . ASP B 1 21 ? -6.652 -3.545 -21.406 1 54.72 21 ASP B O 1
ATOM 3126 N N . ALA B 1 22 ? -8.305 -2.65 -22.656 1 48.62 22 ALA B N 1
ATOM 3127 C CA . ALA B 1 22 ? -7.543 -1.43 -22.906 1 48.62 22 ALA B CA 1
ATOM 3128 C C . ALA B 1 22 ? -7.375 -0.615 -21.641 1 48.62 22 ALA B C 1
ATOM 3130 O O . ALA B 1 22 ? -6.305 -0.051 -21.391 1 48.62 22 ALA B O 1
ATOM 3131 N N . VAL B 1 23 ? -8.328 -0.641 -20.859 1 49.12 23 VAL B N 1
ATOM 3132 C CA . VAL B 1 23 ? -8.289 0.122 -19.609 1 49.12 23 VAL B CA 1
ATOM 3133 C C . VAL B 1 23 ? -7.352 -0.554 -18.625 1 49.12 23 VAL B C 1
ATOM 3135 O O . VAL B 1 23 ? -6.574 0.117 -17.938 1 49.12 23 VAL B O 1
ATOM 3138 N N . GLU B 1 24 ? -7.449 -1.872 -18.672 1 59.22 24 GLU B N 1
ATOM 3139 C CA . GLU B 1 24 ? -6.547 -2.645 -17.812 1 59.22 24 GLU B CA 1
ATOM 3140 C C . GLU B 1 24 ? -5.09 -2.389 -18.188 1 59.22 24 GLU B C 1
ATOM 3142 O O . GLU B 1 24 ? -4.254 -2.15 -17.312 1 59.22 24 GLU B O 1
ATOM 3147 N N . ALA B 1 25 ? -4.957 -2.393 -19.484 1 57.53 25 ALA B N 1
ATOM 3148 C CA . ALA B 1 25 ? -3.59 -2.213 -19.969 1 57.53 25 ALA B CA 1
ATOM 3149 C C . ALA B 1 25 ? -3.062 -0.824 -19.625 1 57.53 25 ALA B C 1
ATOM 3151 O O . ALA B 1 25 ? -1.899 -0.671 -19.25 1 57.53 25 ALA B O 1
ATOM 3152 N N . LYS B 1 26 ? -3.912 0.093 -19.766 1 55.66 26 LYS B N 1
ATOM 3153 C CA . LYS B 1 26 ? -3.518 1.465 -19.469 1 55.66 26 LYS B CA 1
ATOM 3154 C C . LYS B 1 26 ? -3.199 1.63 -17.984 1 55.66 26 LYS B C 1
ATOM 3156 O O . LYS B 1 26 ? -2.232 2.303 -17.609 1 55.66 26 LYS B O 1
ATOM 3161 N N . ALA B 1 27 ? -3.949 0.985 -17.234 1 57.69 27 ALA B N 1
ATOM 3162 C CA . ALA B 1 27 ? -3.732 1.061 -15.797 1 57.69 27 ALA B CA 1
ATOM 3163 C C . ALA B 1 27 ? -2.418 0.393 -15.398 1 57.69 27 ALA B C 1
ATOM 3165 O O . ALA B 1 27 ? -1.686 0.902 -14.547 1 57.69 27 ALA B O 1
ATOM 3166 N N . LEU B 1 28 ? -2.189 -0.706 -16.125 1 56.09 28 LEU B N 1
ATOM 3167 C CA . LEU B 1 28 ? -0.997 -1.49 -15.82 1 56.09 28 LEU B CA 1
ATOM 3168 C C . LEU B 1 28 ? 0.242 -0.86 -16.453 1 56.09 28 LEU B C 1
ATOM 3170 O O . LEU B 1 28 ? 1.365 -1.123 -16.016 1 56.09 28 LEU B O 1
ATOM 3174 N N . GLY B 1 29 ? -0.016 -0.056 -17.5 1 52.81 29 GLY B N 1
ATOM 3175 C CA . GLY B 1 29 ? 1.089 0.515 -18.25 1 52.81 29 GLY B CA 1
ATOM 3176 C C . GLY B 1 29 ? 1.365 1.964 -17.906 1 52.81 29 GLY B C 1
ATOM 3177 O O . GLY B 1 29 ? 2.174 2.623 -18.562 1 52.81 29 GLY B O 1
ATOM 3178 N N . LEU B 1 30 ? 0.633 2.361 -17 1 50.19 30 LEU B N 1
ATOM 3179 C CA . LEU B 1 30 ? 0.833 3.77 -16.672 1 50.19 30 LEU B CA 1
ATOM 3180 C C . LEU B 1 30 ? 2.215 3.998 -16.078 1 50.19 30 LEU B C 1
ATOM 3182 O O . LEU B 1 30 ? 2.537 3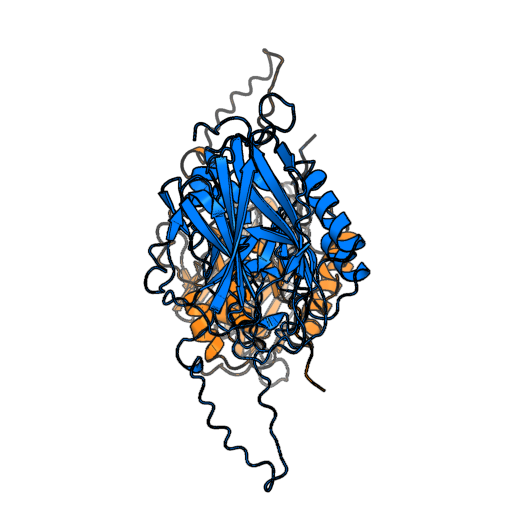.439 -15.023 1 50.19 30 LEU B O 1
ATOM 3186 N N . ASN B 1 31 ? 2.992 4.707 -16.719 1 53.91 31 ASN B N 1
ATOM 3187 C CA . ASN B 1 31 ? 4.309 5.281 -16.453 1 53.91 31 ASN B CA 1
ATOM 3188 C C . ASN B 1 31 ? 5.23 4.273 -15.766 1 53.91 31 ASN B C 1
ATOM 3190 O O . ASN B 1 31 ? 5.676 4.504 -14.641 1 53.91 31 ASN B O 1
ATOM 3194 N N . PRO B 1 32 ? 5.508 3.066 -16.438 1 56.62 32 PRO B N 1
ATOM 3195 C CA . PRO B 1 32 ? 6.332 2.021 -15.828 1 56.62 32 PRO B CA 1
ATOM 3196 C C . PRO B 1 32 ? 7.688 2.541 -15.352 1 56.62 32 PRO B C 1
ATOM 3198 O O . PRO B 1 32 ? 8.336 1.908 -14.516 1 56.62 32 PRO B O 1
ATOM 3201 N N . GLU B 1 33 ? 7.992 3.658 -15.844 1 59.34 33 GLU B N 1
ATOM 3202 C CA . GLU B 1 33 ? 9.273 4.215 -15.43 1 59.34 33 GLU B CA 1
ATOM 3203 C C . GLU B 1 33 ? 9.18 4.855 -14.055 1 59.34 33 GLU B C 1
ATOM 3205 O O . GLU B 1 33 ? 10.195 5.07 -13.391 1 59.34 33 GLU B O 1
ATOM 3210 N N . HIS B 1 34 ? 7.949 4.883 -13.695 1 60 34 HIS B N 1
ATOM 3211 C CA . HIS B 1 34 ? 7.844 5.641 -12.453 1 60 34 HIS B CA 1
ATOM 3212 C C . HIS B 1 34 ? 7.16 4.82 -11.359 1 60 34 HIS B C 1
ATOM 3214 O O . HIS B 1 34 ? 7.219 5.18 -10.188 1 60 34 HIS B O 1
ATOM 3220 N N . ILE B 1 35 ? 6.613 3.668 -11.75 1 66.44 35 ILE B N 1
ATOM 3221 C CA . ILE B 1 35 ? 5.879 2.891 -10.766 1 66.44 35 ILE B CA 1
ATOM 3222 C C . ILE B 1 35 ? 6.617 1.584 -10.477 1 66.44 35 ILE B C 1
ATOM 3224 O O . ILE B 1 35 ? 6.883 0.802 -11.398 1 66.44 35 ILE B O 1
ATOM 3228 N N . ASP B 1 36 ? 6.898 1.455 -9.203 1 77.44 36 ASP B N 1
ATOM 3229 C CA . ASP B 1 36 ? 7.656 0.265 -8.828 1 77.44 36 ASP B CA 1
ATOM 3230 C C . ASP B 1 36 ? 6.723 -0.896 -8.492 1 77.44 36 ASP B C 1
ATOM 3232 O O . ASP B 1 36 ? 7.02 -2.051 -8.812 1 77.44 36 ASP B O 1
ATOM 3236 N N . ILE B 1 37 ? 5.605 -0.503 -7.848 1 82.12 37 ILE B N 1
ATOM 3237 C CA . ILE B 1 37 ? 4.707 -1.545 -7.363 1 82.12 37 ILE B CA 1
ATOM 3238 C C . ILE B 1 37 ? 3.273 -1.226 -7.781 1 82.12 37 ILE B C 1
ATOM 3240 O O . ILE B 1 37 ? 2.801 -0.103 -7.59 1 82.12 37 ILE B O 1
ATOM 3244 N N . TYR B 1 38 ? 2.699 -2.199 -8.383 1 76.38 38 TYR B N 1
ATOM 3245 C CA . TYR B 1 38 ? 1.28 -2.146 -8.719 1 76.38 38 TYR B CA 1
ATOM 3246 C C . TYR B 1 38 ? 0.474 -3.088 -7.828 1 76.38 38 TYR B C 1
ATOM 3248 O O . TYR B 1 38 ? 0.87 -4.234 -7.609 1 76.38 38 TYR B O 1
ATOM 3256 N N . SER B 1 39 ? -0.539 -2.523 -7.191 1 78.12 39 SER B N 1
ATOM 3257 C CA . SER B 1 39 ? -1.438 -3.373 -6.418 1 78.12 39 SER B CA 1
ATOM 3258 C C . SER B 1 39 ? -2.85 -3.354 -6.992 1 78.12 39 SER B C 1
ATOM 3260 O O . SER B 1 39 ? -3.371 -2.289 -7.336 1 78.12 39 SER B O 1
ATOM 3262 N N . ALA B 1 40 ? -3.334 -4.559 -7.125 1 69.88 40 ALA B N 1
ATOM 3263 C CA . ALA B 1 40 ? -4.672 -4.664 -7.703 1 69.88 40 ALA B CA 1
ATOM 3264 C C . ALA B 1 40 ? -5.488 -5.746 -7.004 1 69.88 40 ALA B C 1
ATOM 3266 O O . ALA B 1 40 ? -4.93 -6.703 -6.465 1 69.88 40 ALA B O 1
ATOM 3267 N N . SER B 1 41 ? -6.805 -5.461 -6.934 1 61.97 41 SER B N 1
ATOM 3268 C CA . SER B 1 41 ? -7.711 -6.445 -6.352 1 61.97 41 SER B CA 1
ATOM 3269 C C . SER B 1 41 ? -8.789 -6.859 -7.352 1 61.97 41 SER B C 1
ATOM 3271 O O . SER B 1 41 ? -9.75 -7.539 -6.988 1 61.97 41 SER B O 1
ATOM 3273 N N . TRP B 1 42 ? -8.578 -6.668 -8.648 1 53.62 42 TRP B N 1
ATOM 3274 C CA . TRP B 1 42 ? -9.68 -6.957 -9.562 1 53.62 42 TRP B CA 1
ATOM 3275 C C . TRP B 1 42 ? -9.508 -8.328 -10.203 1 53.62 42 TRP B C 1
ATOM 3277 O O . TRP B 1 42 ? -8.406 -8.891 -10.195 1 53.62 42 TRP B O 1
ATOM 3287 N N . GLY B 1 43 ? -10.492 -9.016 -10.383 1 52.59 43 GLY B N 1
ATOM 3288 C CA . GLY B 1 43 ? -10.539 -10.211 -11.219 1 52.59 43 GLY B CA 1
ATOM 3289 C C . GLY B 1 43 ? -11.859 -10.375 -11.953 1 52.59 43 GLY B C 1
ATOM 3290 O O . GLY B 1 43 ? -12.75 -9.531 -11.836 1 52.59 43 GLY B O 1
ATOM 3291 N N . PRO B 1 44 ? -11.82 -11.133 -12.984 1 45.19 44 PRO B N 1
ATOM 3292 C CA . PRO B 1 44 ? -13.094 -11.445 -13.641 1 45.19 44 PRO B CA 1
ATOM 3293 C C . PRO B 1 44 ? -14.227 -11.695 -12.641 1 45.19 44 PRO B C 1
ATOM 3295 O O . PRO B 1 44 ? -13.969 -11.852 -11.445 1 45.19 44 PRO B O 1
ATOM 3298 N N . GLU B 1 45 ? -15.43 -11.5 -13.102 1 44.56 45 GLU B N 1
ATOM 3299 C CA . GLU B 1 45 ? -16.609 -11.727 -12.258 1 44.56 45 GLU B CA 1
ATOM 3300 C C . GLU B 1 45 ? -16.453 -13.023 -11.461 1 44.56 45 GLU B C 1
ATOM 3302 O O . GLU B 1 45 ? -16.094 -14.062 -12.016 1 44.56 45 GLU B O 1
ATOM 3307 N N . ASP B 1 46 ? -16.406 -12.859 -10.18 1 51.03 46 ASP B N 1
ATOM 3308 C CA . ASP B 1 46 ? -16.266 -14 -9.281 1 51.03 46 ASP B CA 1
ATOM 3309 C C . ASP B 1 46 ? -17.609 -14.727 -9.117 1 51.03 46 ASP B C 1
ATOM 3311 O O . ASP B 1 46 ? -18.188 -14.727 -8.023 1 51.03 46 ASP B O 1
ATOM 3315 N N . ASP B 1 47 ? -18.156 -15.203 -10.258 1 44.62 47 ASP B N 1
ATOM 3316 C CA . ASP B 1 47 ? -19.469 -15.852 -10.258 1 44.62 47 ASP B CA 1
ATOM 3317 C C . ASP B 1 47 ? -19.328 -17.375 -10.211 1 44.62 47 ASP B C 1
ATOM 3319 O O . ASP B 1 47 ? -20.328 -18.094 -10.32 1 44.62 47 ASP B O 1
ATOM 3323 N N . GLY B 1 48 ? -18.172 -17.812 -9.984 1 46.19 48 GLY B N 1
ATOM 3324 C CA . GLY B 1 48 ? -17.969 -19.25 -9.922 1 46.19 48 GLY B CA 1
ATOM 3325 C C . GLY B 1 48 ? -17.984 -19.922 -11.281 1 46.19 48 GLY B C 1
ATOM 3326 O O . GLY B 1 48 ? -17.828 -21.141 -11.383 1 46.19 48 GLY B O 1
ATOM 3327 N N . LYS B 1 49 ? -18.203 -19.141 -12.422 1 47.34 49 LYS B N 1
ATOM 3328 C CA . LYS B 1 49 ? -18.344 -19.703 -13.758 1 47.34 49 LYS B CA 1
ATOM 3329 C C . LYS B 1 49 ? -17.297 -19.141 -14.719 1 47.34 49 LYS B C 1
ATOM 3331 O O . LYS B 1 49 ? -16.875 -19.812 -15.656 1 47.34 49 LYS B O 1
ATOM 3336 N N . THR B 1 50 ? -16.938 -17.938 -14.328 1 48.75 50 THR B N 1
ATOM 3337 C CA . THR B 1 50 ? -16.141 -17.203 -15.297 1 48.75 50 THR B CA 1
ATOM 3338 C C . THR B 1 50 ? -14.68 -17.656 -15.242 1 48.75 50 THR B C 1
ATOM 3340 O O . THR B 1 50 ? -14.133 -17.875 -14.164 1 48.75 50 THR B O 1
ATOM 3343 N N . VAL B 1 51 ? -14.195 -18.125 -16.422 1 48.56 51 VAL B N 1
ATOM 3344 C CA . VAL B 1 51 ? -12.773 -18.375 -16.656 1 48.56 51 VAL B CA 1
ATOM 3345 C C . VAL B 1 51 ? -12.219 -17.328 -17.625 1 48.56 51 VAL B C 1
ATOM 3347 O O . VAL B 1 51 ? -12.578 -17.312 -18.812 1 48.56 51 VAL B O 1
ATOM 3350 N N . ASP B 1 52 ? -11.609 -16.344 -16.969 1 55.88 52 ASP B N 1
ATOM 3351 C CA . ASP B 1 52 ? -11.109 -15.273 -17.812 1 55.88 52 ASP B CA 1
ATOM 3352 C C . ASP B 1 52 ? -9.805 -14.695 -17.266 1 55.88 52 ASP B C 1
ATOM 3354 O O . ASP B 1 52 ? -9.453 -14.93 -16.109 1 55.88 52 ASP B O 1
ATOM 3358 N N . GLY B 1 53 ? -8.969 -14.312 -18.172 1 55.75 53 GLY B N 1
ATOM 3359 C CA . GLY B 1 53 ? -7.699 -13.672 -17.859 1 55.75 53 GLY B CA 1
ATOM 3360 C C . GLY B 1 53 ? -7.449 -12.406 -18.656 1 55.75 53 GLY B C 1
ATOM 3361 O O . GLY B 1 53 ? -8.344 -11.914 -19.344 1 55.75 53 GLY B O 1
ATOM 3362 N N . PRO B 1 54 ? -6.234 -11.906 -18.344 1 54.91 54 PRO B N 1
ATOM 3363 C CA . PRO B 1 54 ? -5.91 -10.68 -19.078 1 54.91 54 PRO B CA 1
ATOM 3364 C C . PRO B 1 54 ? -5.941 -10.883 -20.594 1 54.91 54 PRO B C 1
ATOM 3366 O O . PRO B 1 54 ? -5.484 -11.914 -21.094 1 54.91 54 PRO B O 1
ATOM 3369 N N . GLY B 1 55 ? -6.617 -10 -21.156 1 61.47 55 GLY B N 1
ATOM 3370 C CA . GLY B 1 55 ? -6.543 -9.984 -22.609 1 61.47 55 GLY B CA 1
ATOM 3371 C C . GLY B 1 55 ? -5.137 -9.75 -23.125 1 61.47 55 GLY B C 1
ATOM 3372 O O . GLY B 1 55 ? -4.188 -9.648 -22.344 1 61.47 55 GLY B O 1
ATOM 3373 N N . PRO B 1 56 ? -4.984 -9.805 -24.375 1 63.09 56 PRO B N 1
ATOM 3374 C CA . PRO B 1 56 ? -3.652 -9.68 -24.969 1 63.09 56 PRO B CA 1
ATOM 3375 C C . PRO B 1 56 ? -2.951 -8.383 -24.578 1 63.09 56 PRO B C 1
ATOM 3377 O O . PRO B 1 56 ? -1.737 -8.375 -24.359 1 63.09 56 PRO B O 1
ATOM 3380 N N . LEU B 1 57 ? -3.703 -7.32 -24.484 1 61.56 57 LEU B N 1
ATOM 3381 C CA . LEU B 1 57 ? -3.086 -6.039 -24.156 1 61.56 57 LEU B CA 1
ATOM 3382 C C . LEU B 1 57 ? -2.629 -6.016 -22.703 1 61.56 57 LEU B C 1
ATOM 3384 O O . LEU B 1 57 ? -1.542 -5.52 -22.406 1 61.56 57 LEU B O 1
ATOM 3388 N N . ALA B 1 58 ? -3.439 -6.543 -21.875 1 66.88 58 ALA B N 1
ATOM 3389 C CA . ALA B 1 58 ? -3.064 -6.594 -20.469 1 66.88 58 ALA B CA 1
ATOM 3390 C C . ALA B 1 58 ? -1.862 -7.508 -20.25 1 66.88 58 ALA B C 1
ATOM 3392 O O . ALA B 1 58 ? -0.969 -7.195 -19.469 1 66.88 58 ALA B O 1
ATOM 3393 N N . ARG B 1 59 ? -1.887 -8.562 -20.984 1 71.25 59 ARG B N 1
ATOM 3394 C CA . ARG B 1 59 ? -0.762 -9.484 -20.891 1 71.25 59 ARG B CA 1
ATOM 3395 C C . ARG B 1 59 ? 0.537 -8.82 -21.328 1 71.25 59 ARG B C 1
ATOM 3397 O O . ARG B 1 59 ? 1.575 -8.984 -20.688 1 71.25 59 ARG B O 1
ATOM 3404 N N . ARG B 1 60 ? 0.422 -8.094 -22.359 1 68.38 60 ARG B N 1
ATOM 3405 C CA . ARG B 1 60 ? 1.595 -7.375 -22.844 1 68.38 60 ARG B CA 1
ATOM 3406 C C . ARG B 1 60 ? 2.059 -6.34 -21.812 1 68.38 60 ARG B C 1
ATOM 3408 O O . ARG B 1 60 ? 3.262 -6.125 -21.641 1 68.38 60 ARG B O 1
ATOM 3415 N N . ALA B 1 61 ? 1.15 -5.742 -21.25 1 69.62 61 ALA B N 1
ATOM 3416 C CA . ALA B 1 61 ? 1.494 -4.734 -20.25 1 69.62 61 ALA B CA 1
ATOM 3417 C C . ALA B 1 61 ? 2.236 -5.367 -19.062 1 69.62 61 ALA B C 1
ATOM 3419 O O . ALA B 1 61 ? 3.176 -4.773 -18.531 1 69.62 61 ALA B O 1
ATOM 3420 N N . PHE B 1 62 ? 1.802 -6.527 -18.734 1 74.06 62 PHE B N 1
ATOM 3421 C CA . PHE B 1 62 ? 2.508 -7.242 -17.672 1 74.06 62 PHE B CA 1
ATOM 3422 C C . PHE B 1 62 ? 3.943 -7.543 -18.094 1 74.06 62 PHE B C 1
ATOM 3424 O O . PHE B 1 62 ? 4.883 -7.262 -17.344 1 74.06 62 PHE B O 1
ATOM 3431 N N . ILE B 1 63 ? 4 -8.086 -19.25 1 76 63 ILE B N 1
ATOM 3432 C CA . ILE B 1 63 ? 5.312 -8.492 -19.734 1 76 63 ILE B CA 1
ATOM 3433 C C . ILE B 1 63 ? 6.227 -7.273 -19.828 1 76 63 ILE B C 1
ATOM 3435 O O . ILE B 1 63 ? 7.371 -7.309 -19.375 1 76 63 ILE B O 1
ATOM 3439 N N . TYR B 1 64 ? 5.711 -6.238 -20.344 1 75.94 64 TYR B N 1
ATOM 3440 C CA . TYR B 1 64 ? 6.5 -5.016 -20.438 1 75.94 64 TYR B CA 1
ATOM 3441 C C . TYR B 1 64 ? 6.875 -4.492 -19.062 1 75.94 64 TYR B C 1
ATOM 3443 O O . TYR B 1 64 ? 8 -4.039 -18.844 1 75.94 64 TYR B O 1
ATOM 3451 N N . GLY B 1 65 ? 6.008 -4.551 -18.172 1 77.38 65 GLY B N 1
ATOM 3452 C CA . GLY B 1 65 ? 6.27 -4.086 -16.828 1 77.38 65 GLY B CA 1
ATOM 3453 C C . GLY B 1 65 ? 7.363 -4.875 -16.125 1 77.38 65 GLY B C 1
ATOM 3454 O O . GLY B 1 65 ? 8.242 -4.293 -15.477 1 77.38 65 GLY B O 1
ATOM 3455 N N . VAL B 1 66 ? 7.34 -6.148 -16.297 1 78.94 66 VAL B N 1
ATOM 3456 C CA . VAL B 1 66 ? 8.289 -6.984 -15.57 1 78.94 66 VAL B CA 1
ATOM 3457 C C . VAL B 1 66 ? 9.641 -6.98 -16.281 1 78.94 66 VAL B C 1
ATOM 3459 O O . VAL B 1 66 ? 10.672 -7.273 -15.672 1 78.94 66 VAL B O 1
ATOM 3462 N N . THR B 1 67 ? 9.625 -6.711 -17.547 1 80.56 67 THR B N 1
ATOM 3463 C CA . THR B 1 67 ? 10.883 -6.766 -18.281 1 80.56 67 THR B CA 1
ATOM 3464 C C . THR B 1 67 ? 11.531 -5.387 -18.344 1 80.56 67 THR B C 1
ATOM 3466 O O . THR B 1 67 ? 12.758 -5.27 -18.312 1 80.56 67 THR B O 1
ATOM 3469 N N . SER B 1 68 ? 10.719 -4.398 -18.359 1 78.75 68 SER B N 1
ATOM 3470 C CA . SER B 1 68 ? 11.289 -3.078 -18.625 1 78.75 68 SER B CA 1
ATOM 3471 C C . SER B 1 68 ? 11.047 -2.131 -17.453 1 78.75 68 SER B C 1
ATOM 3473 O O . SER B 1 68 ? 11.703 -1.091 -17.344 1 78.75 68 SER B O 1
ATOM 3475 N N . GLY B 1 69 ? 10.188 -2.527 -16.719 1 80.38 69 GLY B N 1
ATOM 3476 C CA . GLY B 1 69 ? 9.906 -1.669 -15.586 1 80.38 69 GLY B CA 1
ATOM 3477 C C . GLY B 1 69 ? 11.078 -1.542 -14.633 1 80.38 69 GLY B C 1
ATOM 3478 O O . GLY B 1 69 ? 11.914 -2.445 -14.539 1 80.38 69 GLY B O 1
ATOM 3479 N N . ARG B 1 70 ? 11.125 -0.376 -13.922 1 82.56 70 ARG B N 1
ATOM 3480 C CA . ARG B 1 70 ? 12.148 -0.109 -12.906 1 82.56 70 ARG B CA 1
ATOM 3481 C C . ARG B 1 70 ? 13.547 -0.312 -13.477 1 82.56 70 ARG B C 1
ATOM 3483 O O . ARG B 1 70 ? 14.375 -0.985 -12.867 1 82.56 70 ARG B O 1
ATOM 3490 N N . LYS B 1 71 ? 13.703 0.182 -14.625 1 81.88 71 LYS B N 1
ATOM 3491 C CA . LYS B 1 71 ? 14.992 0.16 -15.305 1 81.88 71 LYS B CA 1
ATOM 3492 C C . LYS B 1 71 ? 15.477 -1.271 -15.516 1 81.88 71 LYS B C 1
ATOM 3494 O O . LYS B 1 71 ? 16.641 -1.583 -15.242 1 81.88 71 LYS B O 1
ATOM 3499 N N . GLY B 1 72 ? 14.57 -2.18 -15.836 1 86.5 72 GLY B N 1
ATOM 3500 C CA . GLY B 1 72 ? 14.938 -3.541 -16.188 1 86.5 72 GLY B CA 1
ATOM 3501 C C . GLY B 1 72 ? 14.82 -4.512 -15.031 1 86.5 72 GLY B C 1
ATOM 3502 O O . GLY B 1 72 ? 14.93 -5.727 -15.219 1 86.5 72 GLY B O 1
ATOM 3503 N N . LYS B 1 73 ? 14.602 -3.988 -13.797 1 90.62 73 LYS B N 1
ATOM 3504 C CA . LYS B 1 73 ? 14.445 -4.852 -12.633 1 90.62 73 LYS B CA 1
ATOM 3505 C C . LYS B 1 73 ? 13.031 -5.434 -12.562 1 90.62 73 LYS B C 1
ATOM 3507 O O . LYS B 1 73 ? 12.805 -6.434 -11.875 1 90.62 73 LYS B O 1
ATOM 3512 N N . GLY B 1 74 ? 12.117 -4.773 -13.32 1 88.62 74 GLY B N 1
ATOM 3513 C CA . GLY B 1 74 ? 10.742 -5.25 -13.414 1 88.62 74 GLY B CA 1
ATOM 3514 C C . GLY B 1 74 ? 9.844 -4.68 -12.336 1 88.62 74 GLY B C 1
ATOM 3515 O O . GLY B 1 74 ? 10.188 -4.695 -11.156 1 88.62 74 GLY B O 1
ATOM 3516 N N . SER B 1 75 ? 8.703 -4.215 -12.742 1 83.94 75 SER B N 1
ATOM 3517 C CA . SER B 1 75 ? 7.691 -3.746 -11.797 1 83.94 75 SER B CA 1
ATOM 3518 C C . SER B 1 75 ? 7.133 -4.898 -10.969 1 83.94 75 SER B C 1
ATOM 3520 O O . SER B 1 75 ? 7.082 -6.039 -11.438 1 83.94 75 SER B O 1
ATOM 3522 N N . ILE B 1 76 ? 6.766 -4.562 -9.766 1 88.5 76 ILE B N 1
ATOM 3523 C CA . ILE B 1 76 ? 6.156 -5.547 -8.875 1 88.5 76 ILE B CA 1
ATOM 3524 C C . ILE B 1 76 ? 4.637 -5.473 -8.984 1 88.5 76 ILE B C 1
ATOM 3526 O O . ILE B 1 76 ? 4.039 -4.422 -8.742 1 88.5 76 ILE B O 1
ATOM 3530 N N . PHE B 1 77 ? 4.059 -6.559 -9.414 1 84.5 77 PHE B N 1
ATOM 3531 C CA . PHE B 1 77 ? 2.605 -6.629 -9.523 1 84.5 77 PHE B CA 1
ATOM 3532 C C . PHE B 1 77 ? 2.018 -7.469 -8.398 1 84.5 77 PHE B C 1
ATOM 3534 O O . PHE B 1 77 ? 2.246 -8.68 -8.336 1 84.5 77 PHE B O 1
ATOM 3541 N N . VAL B 1 78 ? 1.285 -6.789 -7.492 1 86.81 78 VAL B N 1
ATOM 3542 C CA . VAL B 1 78 ? 0.645 -7.473 -6.371 1 86.81 78 VAL B CA 1
ATOM 3543 C C . VAL B 1 78 ? -0.853 -7.609 -6.637 1 86.81 78 VAL B C 1
ATOM 3545 O O . VAL B 1 78 ? -1.542 -6.613 -6.875 1 86.81 78 VAL B O 1
ATOM 3548 N N . TRP B 1 79 ? -1.289 -8.852 -6.574 1 82.31 79 TRP B N 1
ATOM 3549 C CA . TRP B 1 79 ? -2.689 -9.117 -6.883 1 82.31 79 TRP B CA 1
ATOM 3550 C C . TRP B 1 79 ? -3.361 -9.891 -5.754 1 82.31 79 TRP B C 1
ATOM 3552 O O . TRP B 1 79 ? -2.811 -10.875 -5.258 1 82.31 79 TRP B O 1
ATOM 3562 N N . ALA B 1 80 ? -4.555 -9.336 -5.34 1 81.25 80 ALA B N 1
ATOM 3563 C CA . ALA B 1 80 ? -5.316 -10.078 -4.336 1 81.25 80 ALA B CA 1
ATOM 3564 C C . ALA B 1 80 ? -5.965 -11.312 -4.949 1 81.25 80 ALA B C 1
ATOM 3566 O O . ALA B 1 80 ? -6.477 -11.266 -6.07 1 81.25 80 ALA B O 1
ATOM 3567 N N . SER B 1 81 ? -5.797 -12.344 -4.16 1 73.5 81 SER B N 1
ATOM 3568 C CA . SER B 1 81 ? -6.48 -13.562 -4.594 1 73.5 81 SER B CA 1
ATOM 3569 C C . SER B 1 81 ? -7.996 -13.422 -4.461 1 73.5 81 SER B C 1
ATOM 3571 O O . SER B 1 81 ? -8.484 -12.703 -3.584 1 73.5 81 SER B O 1
ATOM 3573 N N . GLY B 1 82 ? -8.734 -13.617 -5.426 1 59.69 82 GLY B N 1
ATOM 3574 C CA . GLY B 1 82 ? -10.133 -13.367 -5.75 1 59.69 82 GLY B CA 1
ATOM 3575 C C . GLY B 1 82 ? -11.062 -13.562 -4.566 1 59.69 82 GLY B C 1
ATOM 3576 O O . GLY B 1 82 ? -10.742 -14.297 -3.631 1 59.69 82 GLY B O 1
ATOM 3577 N N . ASN B 1 83 ? -12.039 -12.68 -4.352 1 52.62 83 ASN B N 1
ATOM 3578 C CA . ASN B 1 83 ? -13.109 -12.641 -3.361 1 52.62 83 ASN B CA 1
ATOM 3579 C C . ASN B 1 83 ? -14.273 -13.539 -3.758 1 52.62 83 ASN B C 1
ATOM 3581 O O . ASN B 1 83 ? -15.367 -13.422 -3.205 1 52.62 83 ASN B O 1
ATOM 3585 N N . GLY B 1 84 ? -14.125 -14.305 -4.652 1 46.84 84 GLY B N 1
ATOM 3586 C CA . GLY B 1 84 ? -15.273 -15.07 -5.105 1 46.84 84 GLY B CA 1
ATOM 3587 C C . GLY B 1 84 ? -15.539 -16.297 -4.25 1 46.84 84 GLY B C 1
ATOM 3588 O O . GLY B 1 84 ? -16.188 -17.25 -4.703 1 46.84 84 GLY B O 1
ATOM 3589 N N . GLY B 1 85 ? -14.945 -16.359 -3.131 1 46.66 85 GLY B N 1
ATOM 3590 C CA . GLY B 1 85 ? -15.07 -17.547 -2.297 1 46.66 85 GLY B CA 1
ATOM 3591 C C . GLY B 1 85 ? -16.5 -17.891 -1.959 1 46.66 85 GLY B C 1
ATOM 3592 O O . GLY B 1 85 ? -16.844 -19.062 -1.78 1 46.66 85 GLY B O 1
ATOM 3593 N N . ARG B 1 86 ? -17.312 -16.828 -2.016 1 45.72 86 ARG B N 1
ATOM 3594 C CA . ARG B 1 86 ? -18.703 -17.141 -1.729 1 45.72 86 ARG B CA 1
ATOM 3595 C C . ARG B 1 86 ? -19.297 -18.078 -2.781 1 45.72 86 ARG B C 1
ATOM 3597 O O . ARG B 1 86 ? -20.188 -18.859 -2.486 1 45.72 86 ARG B O 1
ATOM 3604 N N . HIS B 1 87 ? -18.734 -17.984 -3.912 1 46.31 87 HIS B N 1
ATOM 3605 C CA . HIS B 1 87 ? -19.266 -18.812 -5 1 46.31 87 HIS B CA 1
ATOM 3606 C C . HIS B 1 87 ? -18.359 -20 -5.289 1 46.31 87 HIS B C 1
ATOM 3608 O O . HIS B 1 87 ? -18.5 -20.656 -6.32 1 46.31 87 HIS B O 1
ATOM 3614 N N . ILE B 1 88 ? -17.531 -20.375 -4.375 1 48.44 88 ILE B N 1
ATOM 3615 C CA . ILE B 1 88 ? -16.578 -21.469 -4.488 1 48.44 88 ILE B CA 1
ATOM 3616 C C . ILE B 1 88 ? -15.836 -21.375 -5.816 1 48.44 88 ILE B C 1
ATOM 3618 O O . ILE B 1 88 ? -15.734 -22.359 -6.551 1 48.44 88 ILE B O 1
ATOM 3622 N N . ASP B 1 89 ? -15.508 -20.203 -6.133 1 55.91 89 ASP B N 1
ATOM 3623 C CA . ASP B 1 89 ? -14.703 -19.953 -7.328 1 55.91 89 ASP B CA 1
ATOM 3624 C C . ASP B 1 89 ? -13.234 -20.281 -7.07 1 55.91 89 ASP B C 1
ATOM 3626 O O . ASP B 1 89 ? -12.836 -20.516 -5.93 1 55.91 89 ASP B O 1
ATOM 3630 N N . SER B 1 90 ? -12.562 -20.75 -8.156 1 57.69 90 SER B N 1
ATOM 3631 C CA . SER B 1 90 ? -11.125 -21 -8.086 1 57.69 90 SER B CA 1
ATOM 3632 C C . SER B 1 90 ? -10.336 -19.875 -8.742 1 57.69 90 SER B C 1
ATOM 3634 O O . SER B 1 90 ? -10.539 -19.562 -9.922 1 57.69 90 SER B O 1
ATOM 3636 N N . CYS B 1 91 ? -9.43 -19.328 -7.969 1 62.56 91 CYS B N 1
ATOM 3637 C CA . CYS B 1 91 ? -8.625 -18.203 -8.461 1 62.56 91 CYS B CA 1
ATOM 3638 C C . CYS B 1 91 ? -7.703 -18.656 -9.586 1 62.56 91 CYS B C 1
ATOM 3640 O O . CYS B 1 91 ? -7.145 -17.828 -10.305 1 62.56 91 CYS B O 1
ATOM 3642 N N . ASN B 1 92 ? -7.598 -19.922 -9.766 1 71.19 92 ASN B N 1
ATOM 3643 C CA . ASN B 1 92 ? -6.785 -20.406 -10.875 1 71.19 92 ASN B CA 1
ATOM 3644 C C . ASN B 1 92 ? -7.52 -20.266 -12.203 1 71.19 92 ASN B C 1
ATOM 3646 O O . ASN B 1 92 ? -6.93 -20.484 -13.266 1 71.19 92 ASN B O 1
ATOM 3650 N N . CYS B 1 93 ? -8.727 -19.891 -12.086 1 60.16 93 CYS B N 1
ATOM 3651 C CA . CYS B 1 93 ? -9.477 -19.609 -13.305 1 60.16 93 CYS B CA 1
ATOM 3652 C C . CYS B 1 93 ? -9.477 -18.125 -13.633 1 60.16 93 CYS B C 1
ATOM 3654 O O . CYS B 1 93 ? -10.109 -17.688 -14.594 1 60.16 93 CYS B O 1
ATOM 3656 N N . ASP B 1 94 ? -8.781 -17.484 -12.742 1 64.12 94 ASP B N 1
ATOM 3657 C CA . ASP B 1 94 ? -8.516 -16.062 -12.977 1 64.12 94 ASP B CA 1
ATOM 3658 C C . ASP B 1 94 ? -7.129 -15.852 -13.578 1 64.12 94 ASP B C 1
ATOM 3660 O O . ASP B 1 94 ? -6.117 -16.047 -12.898 1 64.12 94 ASP B O 1
ATOM 3664 N N . GLY B 1 95 ? -7.105 -15.406 -14.766 1 60.72 95 GLY B N 1
ATOM 3665 C CA . GLY B 1 95 ? -5.867 -15.281 -15.516 1 60.72 95 GLY B CA 1
ATOM 3666 C C . GLY B 1 95 ? -4.934 -14.227 -14.945 1 60.72 95 GLY B C 1
ATOM 3667 O O . GLY B 1 95 ? -3.742 -14.211 -15.266 1 60.72 95 GLY B O 1
ATOM 3668 N N . TYR B 1 96 ? -5.395 -13.438 -14.07 1 64.75 96 TYR B N 1
ATOM 3669 C CA . TYR B 1 96 ? -4.527 -12.43 -13.477 1 64.75 96 TYR B CA 1
ATOM 3670 C C . TYR B 1 96 ? -3.713 -13.016 -12.328 1 64.75 96 TYR B C 1
ATOM 3672 O O . TYR B 1 96 ? -2.578 -12.594 -12.086 1 64.75 96 TYR B O 1
ATOM 3680 N N . THR B 1 97 ? -4.289 -13.891 -11.68 1 67.25 97 THR B N 1
ATOM 3681 C CA . THR B 1 97 ? -3.605 -14.547 -10.57 1 67.25 97 THR B CA 1
ATOM 3682 C C . THR B 1 97 ? -2.785 -15.734 -11.062 1 67.25 97 THR B C 1
ATOM 3684 O O . THR B 1 97 ? -1.884 -16.203 -10.367 1 67.25 97 THR B O 1
ATOM 3687 N N . ASN B 1 98 ? -3.133 -16.109 -12.234 1 76.62 98 ASN B N 1
ATOM 3688 C CA . ASN B 1 98 ? -2.424 -17.25 -12.812 1 76.62 98 ASN B CA 1
ATOM 3689 C C . ASN B 1 98 ? -1.26 -16.797 -13.688 1 76.62 98 ASN B C 1
ATOM 3691 O O . ASN B 1 98 ? -1.136 -17.219 -14.836 1 76.62 98 ASN B O 1
ATOM 3695 N N . SER B 1 99 ? -0.614 -15.891 -13.219 1 82.31 99 SER B N 1
ATOM 3696 C CA . SER B 1 99 ? 0.545 -15.359 -13.922 1 82.31 99 SER B CA 1
ATOM 3697 C C . SER B 1 99 ? 1.811 -15.477 -13.086 1 82.31 99 SER B C 1
ATOM 3699 O O . SER B 1 99 ? 1.782 -15.242 -11.875 1 82.31 99 SER B O 1
ATOM 3701 N N . ILE B 1 100 ? 2.902 -15.875 -13.812 1 89.5 100 ILE B N 1
ATOM 3702 C CA . ILE B 1 100 ? 4.164 -16 -13.086 1 89.5 100 ILE B CA 1
ATOM 3703 C C . ILE B 1 100 ? 4.668 -14.625 -12.672 1 89.5 100 ILE B C 1
ATOM 3705 O O . ILE B 1 100 ? 5.555 -14.516 -11.82 1 89.5 100 ILE B O 1
ATOM 3709 N N . PHE B 1 101 ? 4.039 -13.586 -13.258 1 86.81 101 PHE B N 1
ATOM 3710 C CA . PHE B 1 101 ? 4.551 -12.234 -13.086 1 86.81 101 PHE B CA 1
ATOM 3711 C C . PHE B 1 101 ? 3.881 -11.547 -11.898 1 86.81 101 PHE B C 1
ATOM 3713 O O . PHE B 1 101 ? 4.324 -10.484 -11.461 1 86.81 101 PHE B O 1
ATOM 3720 N N . THR B 1 102 ? 2.922 -12.156 -11.367 1 86.12 102 THR B N 1
ATOM 3721 C CA . THR B 1 102 ? 2.148 -11.492 -10.328 1 86.12 102 THR B CA 1
ATOM 3722 C C . THR B 1 102 ? 2.379 -12.164 -8.977 1 86.12 102 THR B C 1
ATOM 3724 O O . THR B 1 102 ? 2.516 -13.383 -8.898 1 86.12 102 THR B O 1
ATOM 3727 N N . LEU B 1 103 ? 2.486 -11.25 -8 1 91.5 103 LEU B N 1
ATOM 3728 C CA . LEU B 1 103 ? 2.418 -11.719 -6.621 1 91.5 103 LEU B CA 1
ATOM 3729 C C . LEU B 1 103 ? 0.97 -11.867 -6.172 1 91.5 103 LEU B C 1
ATOM 3731 O O . LEU B 1 103 ? 0.33 -10.891 -5.781 1 91.5 103 LEU B O 1
ATOM 3735 N N . SER B 1 104 ? 0.507 -13.078 -6.246 1 89.75 104 SER B N 1
ATOM 3736 C CA . SER B 1 104 ? -0.858 -13.352 -5.809 1 89.75 104 SER B CA 1
ATOM 3737 C C . SER B 1 104 ? -0.941 -13.453 -4.289 1 89.75 104 SER B C 1
ATOM 3739 O O . SER B 1 104 ? -0.308 -14.32 -3.684 1 89.75 104 SER B O 1
ATOM 3741 N N . ILE B 1 105 ? -1.739 -12.57 -3.697 1 91.31 105 ILE B N 1
ATOM 3742 C CA . ILE B 1 105 ? -1.781 -12.445 -2.244 1 91.31 105 ILE B CA 1
ATOM 3743 C C . ILE B 1 105 ? -3.186 -12.773 -1.739 1 91.31 105 ILE B C 1
ATOM 3745 O O . ILE B 1 105 ? -4.164 -12.172 -2.186 1 91.31 105 ILE B O 1
ATOM 3749 N N . SER B 1 106 ? -3.189 -13.75 -0.831 1 91.19 106 SER B N 1
ATOM 3750 C CA . SER B 1 106 ? -4.438 -14.102 -0.158 1 91.19 106 SER B CA 1
ATOM 3751 C C . SER B 1 106 ? -4.652 -13.25 1.087 1 91.19 106 SER B C 1
ATOM 3753 O O . SER B 1 106 ? -3.883 -12.328 1.354 1 91.19 106 SER B O 1
ATOM 3755 N N . SER B 1 107 ? -5.836 -13.562 1.758 1 86.88 107 SER B N 1
ATOM 3756 C CA . SER B 1 107 ? -6.199 -12.797 2.947 1 86.88 107 SER B CA 1
ATOM 3757 C C . SER B 1 107 ? -6.504 -13.711 4.125 1 86.88 107 SER B C 1
ATOM 3759 O O . SER B 1 107 ? -7.016 -14.82 3.938 1 86.88 107 SER B O 1
ATOM 3761 N N . ALA B 1 108 ? -6.129 -13.219 5.316 1 88.69 108 ALA B N 1
ATOM 3762 C CA . ALA B 1 108 ? -6.512 -13.859 6.57 1 88.69 108 ALA B CA 1
ATOM 3763 C C . ALA B 1 108 ? -7.105 -12.852 7.547 1 88.69 108 ALA B C 1
ATOM 3765 O O . ALA B 1 108 ? -6.773 -11.664 7.504 1 88.69 108 ALA B O 1
ATOM 3766 N N . THR B 1 109 ? -8 -13.383 8.328 1 82.88 109 THR B N 1
ATOM 3767 C CA . THR B 1 109 ? -8.469 -12.547 9.43 1 82.88 109 THR B CA 1
ATOM 3768 C C . THR B 1 109 ? -7.363 -12.352 10.469 1 82.88 109 THR B C 1
ATOM 3770 O O . THR B 1 109 ? -6.383 -13.094 10.484 1 82.88 109 THR B O 1
ATOM 3773 N N . GLN B 1 110 ? -7.598 -11.367 11.289 1 77.44 110 GLN B N 1
ATOM 3774 C CA . GLN B 1 110 ? -6.617 -11.125 12.344 1 77.44 110 GLN B CA 1
ATOM 3775 C C . GLN B 1 110 ? -6.496 -12.328 13.273 1 77.44 110 GLN B C 1
ATOM 3777 O O . GLN B 1 110 ? -5.453 -12.531 13.898 1 77.44 110 GLN B O 1
ATOM 3782 N N . GLY B 1 111 ? -7.5 -13.156 13.344 1 82 111 GLY B N 1
ATOM 3783 C CA . GLY B 1 111 ? -7.48 -14.367 14.156 1 82 111 GLY B CA 1
ATOM 3784 C C . GLY B 1 111 ? -6.793 -15.531 13.477 1 82 111 GLY B C 1
ATOM 3785 O O . GLY B 1 111 ? -6.637 -16.594 14.07 1 82 111 GLY B O 1
ATOM 3786 N N . GLY B 1 112 ? -6.445 -15.312 12.234 1 88.44 112 GLY B N 1
ATOM 3787 C CA . GLY B 1 112 ? -5.703 -16.344 11.531 1 88.44 112 GLY B CA 1
ATOM 3788 C C . GLY B 1 112 ? -6.602 -17.312 10.797 1 88.44 112 GLY B C 1
ATOM 3789 O O . GLY B 1 112 ? -6.223 -18.469 10.578 1 88.44 112 GLY B O 1
ATOM 3790 N N . PHE B 1 113 ? -7.727 -16.844 10.453 1 88.69 113 PHE B N 1
ATOM 3791 C CA . PHE B 1 113 ? -8.68 -17.734 9.797 1 88.69 113 PHE B CA 1
ATOM 3792 C C . PHE B 1 113 ? -8.93 -17.281 8.359 1 88.69 113 PHE B C 1
ATOM 3794 O O . PHE B 1 113 ? -8.641 -16.141 8 1 88.69 113 PHE B O 1
ATOM 3801 N N . LYS B 1 114 ? -9.438 -18.219 7.586 1 87.5 114 LYS B N 1
ATOM 3802 C CA . LYS B 1 114 ? -9.859 -17.906 6.223 1 87.5 114 LYS B CA 1
ATOM 3803 C C . LYS B 1 114 ? -11.141 -17.078 6.219 1 87.5 114 LYS B C 1
ATOM 3805 O O . LYS B 1 114 ? -12.141 -17.469 6.812 1 87.5 114 LYS B O 1
ATOM 3810 N N . PRO B 1 115 ? -11.062 -15.961 5.605 1 80.06 115 PRO B N 1
ATOM 3811 C CA . PRO B 1 115 ? -12.32 -15.234 5.445 1 80.06 115 PRO B CA 1
ATOM 3812 C C . PRO B 1 115 ? -13.32 -15.961 4.555 1 80.06 115 PRO B C 1
ATOM 3814 O O . PRO B 1 115 ? -12.922 -16.75 3.693 1 80.06 115 PRO B O 1
ATOM 3817 N N . TRP B 1 116 ? -14.555 -15.703 4.625 1 71.25 116 TRP B N 1
ATOM 3818 C CA . TRP B 1 116 ? -15.617 -16.422 3.914 1 71.25 116 TRP B CA 1
ATOM 3819 C C . TRP B 1 116 ? -15.523 -16.156 2.412 1 71.25 116 TRP B C 1
ATOM 3821 O O . TRP B 1 116 ? -15.938 -17 1.608 1 71.25 116 TRP B O 1
ATOM 3831 N N . TYR B 1 117 ? -14.977 -15.07 2.01 1 69.5 117 TYR B N 1
ATOM 3832 C CA . TYR B 1 117 ? -14.984 -14.672 0.605 1 69.5 117 TYR B CA 1
ATOM 3833 C C . TYR B 1 117 ? -13.75 -15.203 -0.117 1 69.5 117 TYR B C 1
ATOM 3835 O O . TYR B 1 117 ? -13.648 -15.094 -1.341 1 69.5 117 TYR B O 1
ATOM 3843 N N . LEU B 1 118 ? -12.859 -15.711 0.617 1 77.62 118 LEU B N 1
ATOM 3844 C CA . LEU B 1 118 ? -11.555 -16.047 0.056 1 77.62 118 LEU B CA 1
ATOM 3845 C C . LEU B 1 118 ? -11.656 -17.266 -0.861 1 77.62 118 LEU B C 1
ATOM 3847 O O . LEU B 1 118 ? -12.312 -18.25 -0.522 1 77.62 118 LEU B O 1
ATOM 3851 N N . GLU B 1 119 ? -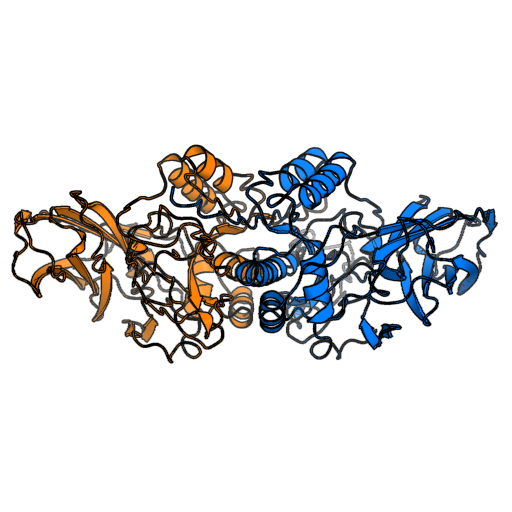10.977 -17.109 -2.031 1 77.12 119 GLU B N 1
ATOM 3852 C CA . GLU B 1 119 ? -10.82 -18.234 -2.963 1 77.12 119 GLU B CA 1
ATOM 3853 C C . GLU B 1 119 ? -9.484 -18.938 -2.75 1 77.12 119 GLU B C 1
ATOM 3855 O O . GLU B 1 119 ? -8.445 -18.281 -2.621 1 77.12 119 GLU B O 1
ATOM 3860 N N . GLU B 1 120 ? -9.617 -20.297 -2.738 1 84.56 120 GLU B N 1
ATOM 3861 C CA . GLU B 1 120 ? -8.406 -21.094 -2.594 1 84.56 120 GLU B CA 1
ATOM 3862 C C . GLU B 1 120 ? -7.793 -21.422 -3.953 1 84.56 120 GLU B C 1
ATOM 3864 O O . GLU B 1 120 ? -8.5 -21.828 -4.879 1 84.56 120 GLU B O 1
ATOM 3869 N N . CYS B 1 121 ? -6.48 -21.125 -3.998 1 86.19 121 CYS B N 1
ATOM 3870 C CA . CYS B 1 121 ? -5.844 -21.391 -5.281 1 86.19 121 CYS B CA 1
ATOM 3871 C C . CYS B 1 121 ? -4.391 -21.812 -5.09 1 86.19 121 CYS B C 1
ATOM 3873 O O . CYS B 1 121 ? -3.74 -21.391 -4.133 1 86.19 121 CYS B O 1
ATOM 3875 N N . SER B 1 122 ? -3.977 -22.609 -6.062 1 94.44 122 SER B N 1
ATOM 3876 C CA . SER B 1 122 ? -2.596 -23.078 -6.031 1 94.44 122 SER B CA 1
ATOM 3877 C C . SER B 1 122 ? -1.63 -21.984 -6.469 1 94.44 122 SER B C 1
ATOM 3879 O O . SER B 1 122 ? -0.415 -22.109 -6.309 1 94.44 122 SER B O 1
ATOM 3881 N N . SER B 1 123 ? -2.184 -20.875 -6.969 1 92.31 123 SER B N 1
ATOM 3882 C CA . SER B 1 123 ? -1.349 -19.766 -7.434 1 92.31 123 SER B CA 1
ATOM 3883 C C . SER B 1 123 ? -1.062 -18.781 -6.309 1 92.31 123 SER B C 1
ATOM 3885 O O . SER B 1 123 ? -0.238 -17.875 -6.461 1 92.31 123 SER B O 1
ATOM 3887 N N . THR B 1 124 ? -1.667 -18.922 -5.191 1 93.19 124 THR B N 1
ATOM 3888 C CA . THR B 1 124 ? -1.467 -18.016 -4.066 1 93.19 124 THR B CA 1
ATOM 3889 C C . THR B 1 124 ? -0.05 -18.156 -3.514 1 93.19 124 THR B C 1
ATOM 3891 O O . THR B 1 124 ? 0.382 -19.25 -3.15 1 93.19 124 THR B O 1
ATOM 3894 N N . LEU B 1 125 ? 0.621 -17.031 -3.451 1 96.06 125 LEU B N 1
ATOM 3895 C CA . LEU B 1 125 ? 2.008 -17.078 -2.996 1 96.06 125 LEU B CA 1
ATOM 3896 C C . LEU B 1 125 ? 2.092 -16.859 -1.49 1 96.06 125 LEU B C 1
ATOM 3898 O O . LEU B 1 125 ? 2.848 -17.547 -0.8 1 96.06 125 LEU B O 1
ATOM 3902 N N . ALA B 1 126 ? 1.377 -15.922 -1.027 1 96.69 126 ALA B N 1
ATOM 3903 C CA . ALA B 1 126 ? 1.408 -15.562 0.388 1 96.69 126 ALA B CA 1
ATOM 3904 C C . ALA B 1 126 ? 0.107 -14.883 0.812 1 96.69 126 ALA B C 1
ATOM 3906 O O . ALA B 1 126 ? -0.876 -14.898 0.068 1 96.69 126 ALA B O 1
ATOM 3907 N N . THR B 1 127 ? 0.112 -14.469 2.105 1 94.44 127 THR B N 1
ATOM 3908 C CA . THR B 1 127 ? -1.107 -13.938 2.705 1 94.44 127 THR B CA 1
ATOM 3909 C C . THR B 1 127 ? -0.804 -12.703 3.547 1 94.44 127 THR B C 1
ATOM 3911 O O . THR B 1 127 ? 0.26 -12.609 4.164 1 94.44 127 THR B O 1
ATOM 3914 N N . THR B 1 128 ? -1.713 -11.758 3.467 1 91.31 128 THR B N 1
ATOM 3915 C CA . THR B 1 128 ? -1.722 -10.68 4.449 1 91.31 128 THR B CA 1
ATOM 3916 C C . THR B 1 128 ? -3.072 -10.609 5.156 1 91.31 128 THR B C 1
ATOM 3918 O O . THR B 1 128 ? -4.016 -11.305 4.781 1 91.31 128 THR B O 1
ATOM 3921 N N . TYR B 1 129 ? -3.09 -9.773 6.211 1 84.56 129 TYR B N 1
ATOM 3922 C CA . TYR B 1 129 ? -4.332 -9.633 6.965 1 84.56 129 TYR B CA 1
ATOM 3923 C C . TYR B 1 129 ? -5.352 -8.805 6.188 1 84.56 129 TYR B C 1
ATOM 3925 O O . TYR B 1 129 ? -4.98 -7.941 5.387 1 84.56 129 TYR B O 1
ATOM 3933 N N . SER B 1 130 ? -6.625 -9.18 6.355 1 77.25 130 SER B N 1
ATOM 3934 C CA . SER B 1 130 ? -7.766 -8.398 5.883 1 77.25 130 SER B CA 1
ATOM 3935 C C . SER B 1 130 ? -8.641 -7.941 7.043 1 77.25 130 SER B C 1
ATOM 3937 O O . SER B 1 130 ? -8.43 -8.352 8.188 1 77.25 130 SER B O 1
ATOM 3939 N N . SER B 1 131 ? -9.547 -6.855 6.852 1 60.66 131 SER B N 1
ATOM 3940 C CA . SER B 1 131 ? -10.43 -6.344 7.898 1 60.66 131 SER B CA 1
ATOM 3941 C C . SER B 1 131 ? -11.508 -7.363 8.258 1 60.66 131 SER B C 1
ATOM 3943 O O . SER B 1 131 ? -12.336 -7.113 9.141 1 60.66 131 SER B O 1
ATOM 3945 N N . GLY B 1 132 ? -11.812 -8.516 7.789 1 53.22 132 GLY B N 1
ATOM 3946 C CA . GLY B 1 132 ? -12.938 -9.414 8 1 53.22 132 GLY B CA 1
ATOM 3947 C C . GLY B 1 132 ? -13.211 -9.688 9.469 1 53.22 132 GLY B C 1
ATOM 3948 O O . GLY B 1 132 ? -12.305 -10.047 10.211 1 53.22 132 GLY B O 1
ATOM 3949 N N . THR B 1 133 ? -14.102 -8.938 10.172 1 44.5 133 THR B N 1
ATOM 3950 C CA . THR B 1 133 ? -14.586 -9.195 11.523 1 44.5 133 THR B CA 1
ATOM 3951 C C . THR B 1 133 ? -15.047 -10.641 11.672 1 44.5 133 THR B C 1
ATOM 3953 O O . THR B 1 133 ? -15.844 -11.125 10.875 1 44.5 133 THR B O 1
ATOM 3956 N N . PRO B 1 134 ? -14.625 -11.453 12.453 1 40.75 134 PRO B N 1
ATOM 3957 C CA . PRO B 1 134 ? -15.211 -12.773 12.734 1 40.75 134 PRO B CA 1
ATOM 3958 C C . PRO B 1 134 ? -16.734 -12.75 12.742 1 40.75 134 PRO B C 1
ATOM 3960 O O . PRO B 1 134 ? -17.375 -13.703 12.281 1 40.75 134 PRO B O 1
ATOM 3963 N N . GLY B 1 135 ? -17.453 -11.922 13.57 1 38.38 135 GLY B N 1
ATOM 3964 C CA . GLY B 1 135 ? -18.875 -12.039 13.906 1 38.38 135 GLY B CA 1
ATOM 3965 C C . GLY B 1 135 ? -19.781 -11.867 12.703 1 38.38 135 GLY B C 1
ATOM 3966 O O . GLY B 1 135 ? -20.969 -12.211 12.758 1 38.38 135 GLY B O 1
ATOM 3967 N N . HIS B 1 136 ? -19.609 -10.992 11.859 1 38.91 136 HIS B N 1
ATOM 3968 C CA . HIS B 1 136 ? -20.516 -10.969 10.719 1 38.91 136 HIS B CA 1
ATOM 3969 C C . HIS B 1 136 ? -20.156 -12.039 9.695 1 38.91 136 HIS B C 1
ATOM 3971 O O . HIS B 1 136 ? -20.734 -12.094 8.617 1 38.91 136 HIS B O 1
ATOM 3977 N N . ASP B 1 137 ? -19.203 -12.688 9.914 1 35.59 137 ASP B N 1
ATOM 3978 C CA . ASP B 1 137 ? -18.859 -13.797 9.031 1 35.59 137 ASP B CA 1
ATOM 3979 C C . ASP B 1 137 ? -19.891 -14.922 9.156 1 35.59 137 ASP B C 1
ATOM 3981 O O . ASP B 1 137 ? -19.625 -16.062 8.742 1 35.59 137 ASP B O 1
ATOM 3985 N N . LYS B 1 138 ? -20.969 -14.938 10.125 1 31.14 138 LYS B N 1
ATOM 3986 C CA . LYS B 1 138 ? -21.969 -15.992 9.984 1 31.14 138 LYS B CA 1
ATOM 3987 C C . LYS B 1 138 ? -22.734 -15.852 8.68 1 31.14 138 LYS B C 1
ATOM 3989 O O . LYS B 1 138 ? -23.25 -14.773 8.375 1 31.14 138 LYS B O 1
ATOM 3994 N N . SER B 1 139 ? -22.625 -16.781 7.852 1 29.8 139 SER B N 1
ATOM 3995 C CA . SER B 1 139 ? -23.562 -17.281 6.859 1 29.8 139 SER B CA 1
ATOM 3996 C C . SER B 1 139 ? -24.953 -17.453 7.457 1 29.8 139 SER B C 1
ATOM 3998 O O . SER B 1 139 ? -25.359 -18.562 7.805 1 29.8 139 SER B O 1
ATOM 4000 N N . VAL B 1 140 ? -25.641 -16.75 8.383 1 27.48 140 VAL B N 1
ATOM 4001 C CA . VAL B 1 140 ? -27 -17.266 8.383 1 27.48 140 VAL B CA 1
ATOM 4002 C C . VAL B 1 140 ? -27.594 -17.156 6.98 1 27.48 140 VAL B C 1
ATOM 4004 O O . VAL B 1 140 ? -27.766 -16.062 6.445 1 27.48 140 VAL B O 1
ATOM 4007 N N . ALA B 1 141 ? -27.469 -18.156 6.242 1 27.36 141 ALA B N 1
ATOM 4008 C CA . ALA B 1 141 ? -28.328 -18.688 5.191 1 27.36 141 ALA B CA 1
ATOM 4009 C C . ALA B 1 141 ? -29.797 -18.5 5.551 1 27.36 141 ALA B C 1
ATOM 4011 O O . ALA B 1 141 ? -30.531 -19.484 5.742 1 27.36 141 ALA B O 1
ATOM 4012 N N . THR B 1 142 ? -30.359 -17.844 6.512 1 26.8 142 THR B N 1
ATOM 4013 C CA . THR B 1 142 ? -31.797 -18.031 6.355 1 26.8 142 THR B CA 1
ATOM 4014 C C . THR B 1 142 ? -32.281 -17.5 5.008 1 26.8 142 THR B C 1
ATOM 4016 O O . THR B 1 142 ? -32.188 -16.297 4.75 1 26.8 142 THR B O 1
ATOM 4019 N N . VAL B 1 143 ? -32.125 -18.266 3.934 1 27.73 143 VAL B N 1
ATOM 4020 C CA . VAL B 1 143 ? -32.844 -18.25 2.664 1 27.73 143 VAL B CA 1
ATOM 4021 C C . VAL B 1 143 ? -34.344 -18.203 2.928 1 27.73 143 VAL B C 1
ATOM 4023 O O . VAL B 1 143 ? -35.156 -18.391 2.008 1 27.73 143 VAL B O 1
ATOM 4026 N N . ASP B 1 144 ? -34.969 -18.016 4.055 1 25.5 144 ASP B N 1
ATOM 4027 C CA . ASP B 1 144 ? -36.375 -18.156 3.709 1 25.5 144 ASP B CA 1
ATOM 4028 C C . ASP B 1 144 ? -36.812 -17.078 2.736 1 25.5 144 ASP B C 1
ATOM 4030 O O . ASP B 1 144 ? -37.031 -15.922 3.131 1 25.5 144 ASP B O 1
ATOM 4034 N N . MET B 1 145 ? -36.219 -17 1.517 1 25.97 145 MET B N 1
ATOM 4035 C CA . MET B 1 145 ? -36.906 -16.188 0.518 1 25.97 145 MET B CA 1
ATOM 4036 C C . MET B 1 145 ? -38.312 -16.734 0.237 1 25.97 145 MET B C 1
ATOM 4038 O O . MET B 1 145 ? -38.469 -17.672 -0.547 1 25.97 145 MET B O 1
ATOM 4042 N N . ASP B 1 146 ? -39.125 -16.922 1.195 1 24.83 146 ASP B N 1
ATOM 4043 C CA . ASP B 1 146 ? -40.406 -16.906 0.522 1 24.83 146 ASP B CA 1
ATOM 4044 C C . ASP B 1 146 ? -40.656 -15.594 -0.214 1 24.83 146 ASP B C 1
ATOM 4046 O O . ASP B 1 146 ? -40.438 -14.516 0.353 1 24.83 146 ASP B O 1
ATOM 4050 N N . ALA B 1 147 ? -40.625 -15.539 -1.594 1 27.84 147 ALA B N 1
ATOM 4051 C CA . ALA B 1 147 ? -41.031 -14.578 -2.617 1 27.84 147 ALA B CA 1
ATOM 4052 C C . ALA B 1 147 ? -42.25 -13.789 -2.17 1 27.84 147 ALA B C 1
ATOM 4054 O O . ALA B 1 147 ? -42.625 -12.797 -2.807 1 27.84 147 ALA B O 1
ATOM 4055 N N . ARG B 1 148 ? -43.094 -14.445 -1.682 1 28.72 148 ARG B N 1
ATOM 4056 C CA . ARG B 1 148 ? -44.375 -13.812 -1.885 1 28.72 148 ARG B CA 1
ATOM 4057 C C . ARG B 1 148 ? -44.469 -12.461 -1.193 1 28.72 148 ARG B C 1
ATOM 4059 O O . ARG B 1 148 ? -45.062 -11.516 -1.72 1 28.72 148 ARG B O 1
ATOM 4066 N N . LEU B 1 149 ? -44.562 -12.281 0.054 1 24.17 149 LEU B N 1
ATOM 4067 C CA . LEU B 1 149 ? -45.375 -11.18 0.542 1 24.17 149 LEU B CA 1
ATOM 4068 C C . LEU B 1 149 ? -44.594 -9.883 0.59 1 24.17 149 LEU B C 1
ATOM 4070 O O . LEU B 1 149 ? -45.062 -8.836 0.139 1 24.17 149 LEU B O 1
ATOM 4074 N N . ARG B 1 150 ? -43.781 -9.359 1.717 1 26.52 150 ARG B N 1
ATOM 4075 C CA . ARG B 1 150 ? -43.875 -7.906 1.852 1 26.52 150 ARG B CA 1
ATOM 4076 C C . ARG B 1 150 ? -42.906 -7.199 0.902 1 26.52 150 ARG B C 1
ATOM 4078 O O . ARG B 1 150 ? -41.875 -7.746 0.545 1 26.52 150 ARG B O 1
ATOM 4085 N N . PRO B 1 151 ? -43.094 -5.934 0.276 1 26.27 151 PRO B N 1
ATOM 4086 C CA . PRO B 1 151 ? -42.562 -5.02 -0.748 1 26.27 151 PRO B CA 1
ATOM 4087 C C . PRO B 1 151 ? -41.094 -4.668 -0.547 1 26.27 151 PRO B C 1
ATOM 4089 O O . PRO B 1 151 ? -40.344 -4.629 -1.513 1 26.27 151 PRO B O 1
ATOM 4092 N N . ASP B 1 152 ? -40.625 -3.91 0.585 1 24.81 152 ASP B N 1
ATOM 4093 C CA . ASP B 1 152 ? -39.562 -2.895 0.605 1 24.81 152 ASP B CA 1
ATOM 4094 C C . ASP B 1 152 ? -38.188 -3.529 0.802 1 24.81 152 ASP B C 1
ATOM 4096 O O . ASP B 1 152 ? -37.875 -4.012 1.892 1 24.81 152 ASP B O 1
ATOM 4100 N N . HIS B 1 153 ? -37.719 -4.422 0.121 1 27.48 153 HIS B N 1
ATOM 4101 C CA . HIS B 1 153 ? -36.562 -5.293 0.135 1 27.48 153 HIS B CA 1
ATOM 4102 C C . HIS B 1 153 ? -35.281 -4.484 0.202 1 27.48 153 HIS B C 1
ATOM 4104 O O . HIS B 1 153 ? -34.844 -3.904 -0.8 1 27.48 153 HIS B O 1
ATOM 4110 N N . ILE B 1 154 ? -35 -3.705 1.317 1 27.39 154 ILE B N 1
ATOM 4111 C CA . ILE B 1 154 ? -33.781 -2.959 1.598 1 27.39 154 ILE B CA 1
ATOM 4112 C C . ILE B 1 154 ? -32.562 -3.824 1.283 1 27.39 154 ILE B C 1
ATOM 4114 O O . ILE B 1 154 ? -32.375 -4.871 1.906 1 27.39 154 ILE B O 1
ATOM 4118 N N . CYS B 1 155 ? -32.281 -4.043 0.051 1 28.19 155 CYS B N 1
ATOM 4119 C CA . CYS B 1 155 ? -31.047 -4.602 -0.491 1 28.19 155 CYS B CA 1
ATOM 4120 C C . CYS B 1 155 ? -29.859 -4.207 0.364 1 28.19 155 CYS B C 1
ATOM 4122 O O . CYS B 1 155 ? -29.531 -3.023 0.49 1 28.19 155 CYS B O 1
ATOM 4124 N N . THR B 1 156 ? -29.688 -4.75 1.499 1 29.31 156 THR B N 1
ATOM 4125 C CA . THR B 1 156 ? -28.422 -4.625 2.227 1 29.31 156 THR B CA 1
ATOM 4126 C C . THR B 1 156 ? -27.234 -4.652 1.268 1 29.31 156 THR B C 1
ATOM 4128 O O . THR B 1 156 ? -27.203 -5.469 0.345 1 29.31 156 THR B O 1
ATOM 4131 N N . VAL B 1 157 ? -26.812 -3.576 0.68 1 31.73 157 VAL B N 1
ATOM 4132 C CA . VAL B 1 157 ? -25.562 -3.396 -0.054 1 31.73 157 VAL B CA 1
ATOM 4133 C C . VAL B 1 157 ? -24.516 -4.391 0.451 1 31.73 157 VAL B C 1
ATOM 4135 O O . VAL B 1 157 ? -24.125 -4.352 1.622 1 31.73 157 VAL B O 1
ATOM 4138 N N . GLU B 1 158 ? -24.641 -5.668 0.143 1 31.64 158 GLU B N 1
ATOM 4139 C CA . GLU B 1 158 ? -23.656 -6.73 0.34 1 31.64 158 GLU B CA 1
ATOM 4140 C C . GLU B 1 158 ? -22.234 -6.207 0.164 1 31.64 158 GLU B C 1
ATOM 4142 O O . GLU B 1 158 ? -21.938 -5.488 -0.793 1 31.64 158 GLU B O 1
ATOM 4147 N N . HIS B 1 159 ? -21.547 -5.785 1.117 1 36.03 159 HIS B N 1
ATOM 4148 C CA . HIS B 1 159 ? -20.125 -5.457 1.196 1 36.03 159 HIS B CA 1
ATOM 4149 C C . HIS B 1 159 ? -19.312 -6.316 0.237 1 36.03 159 HIS B C 1
ATOM 4151 O O . HIS B 1 159 ? -19.297 -7.543 0.355 1 36.03 159 HIS B O 1
ATOM 4157 N N . THR B 1 160 ? -19.438 -6.273 -1.021 1 38.88 160 THR B N 1
ATOM 4158 C CA . THR B 1 160 ? -18.469 -6.918 -1.911 1 38.88 160 THR B CA 1
ATOM 4159 C C . THR B 1 160 ? -17.047 -6.688 -1.428 1 38.88 160 THR B C 1
ATOM 4161 O O . THR B 1 160 ? -16.609 -5.543 -1.315 1 38.88 160 THR B O 1
ATOM 4164 N N . GLY B 1 161 ? -16.609 -7.215 -0.228 1 43.62 161 GLY B N 1
ATOM 4165 C CA . GLY B 1 161 ? -15.406 -7.145 0.596 1 43.62 161 GLY B CA 1
ATOM 4166 C C . GLY B 1 161 ? -14.125 -7.145 -0.214 1 43.62 161 GLY B C 1
ATOM 4167 O O . GLY B 1 161 ? -13.648 -8.203 -0.624 1 43.62 161 GLY B O 1
ATOM 4168 N N . THR B 1 162 ? -13.852 -6.223 -1.133 1 49.34 162 THR B N 1
ATOM 4169 C CA . THR B 1 162 ? -12.516 -6.113 -1.72 1 49.34 162 THR B CA 1
ATOM 4170 C C . THR B 1 162 ? -11.445 -6.23 -0.644 1 49.34 162 THR B C 1
ATOM 4172 O O . THR B 1 162 ? -11.5 -5.539 0.375 1 49.34 162 THR B O 1
ATOM 4175 N N . SER B 1 163 ? -10.578 -7.348 -0.815 1 64 163 SER B N 1
ATOM 4176 C CA . SER B 1 163 ? -9.562 -7.629 0.189 1 64 163 SER B CA 1
ATOM 4177 C C . SER B 1 163 ? -8.461 -6.574 0.174 1 64 163 SER B C 1
ATOM 4179 O O . SER B 1 163 ? -8.047 -6.113 -0.893 1 64 163 SER B O 1
ATOM 4181 N N . ALA B 1 164 ? -8.281 -5.82 1.209 1 75.31 164 ALA B N 1
ATOM 4182 C CA . ALA B 1 164 ? -7.172 -4.887 1.372 1 75.31 164 ALA B CA 1
ATOM 4183 C C . ALA B 1 164 ? -5.844 -5.629 1.499 1 75.31 164 ALA B C 1
ATOM 4185 O O . ALA B 1 164 ? -4.84 -5.051 1.919 1 75.31 164 ALA B O 1
ATOM 4186 N N . SER B 1 165 ? -5.855 -6.895 1.04 1 82.31 165 SER B N 1
ATOM 4187 C CA . SER B 1 165 ? -4.633 -7.68 1.184 1 82.31 165 SER B CA 1
ATOM 4188 C C . SER B 1 165 ? -3.553 -7.207 0.219 1 82.31 165 SER B C 1
ATOM 4190 O O . SER B 1 165 ? -2.377 -7.125 0.585 1 82.31 165 SER B O 1
ATOM 4192 N N . ALA B 1 166 ? -3.998 -6.84 -0.958 1 84.06 166 ALA B N 1
ATOM 4193 C CA . ALA B 1 166 ? -3.029 -6.453 -1.982 1 84.06 166 ALA B CA 1
ATOM 4194 C C . ALA B 1 166 ? -2.338 -5.145 -1.619 1 84.06 166 ALA B C 1
ATOM 4196 O O . ALA B 1 166 ? -1.107 -5.059 -1.64 1 84.06 166 ALA B O 1
ATOM 4197 N N . PRO B 1 167 ? -3.037 -4.137 -1.209 1 81.19 167 PRO B N 1
ATOM 4198 C CA . PRO B 1 167 ? -2.35 -2.9 -0.824 1 81.19 167 PRO B CA 1
ATOM 4199 C C . PRO B 1 167 ? -1.421 -3.09 0.372 1 81.19 167 PRO B C 1
ATOM 4201 O O . PRO B 1 167 ? -0.349 -2.482 0.429 1 81.19 167 PRO B O 1
ATOM 4204 N N . LEU B 1 168 ? -1.837 -3.857 1.328 1 84.62 168 LEU B N 1
ATOM 4205 C CA . LEU B 1 168 ? -0.953 -4.117 2.459 1 84.62 168 LEU B CA 1
ATOM 4206 C C . LEU B 1 168 ? 0.309 -4.844 2.008 1 84.62 168 LEU B C 1
ATOM 4208 O O . LEU B 1 168 ? 1.417 -4.48 2.412 1 84.62 168 LEU B O 1
ATOM 4212 N N . ALA B 1 169 ? 0.05 -5.781 1.213 1 90.12 169 ALA B N 1
ATOM 4213 C CA . ALA B 1 169 ? 1.194 -6.504 0.667 1 90.12 169 ALA B CA 1
ATOM 4214 C C . ALA B 1 169 ? 2.107 -5.57 -0.125 1 90.12 169 ALA B C 1
ATOM 4216 O O . ALA B 1 169 ? 3.332 -5.672 -0.041 1 90.12 169 ALA B O 1
ATOM 4217 N N . ALA B 1 170 ? 1.509 -4.75 -0.869 1 86.12 170 ALA B N 1
ATOM 4218 C CA . ALA B 1 170 ? 2.283 -3.779 -1.639 1 86.12 170 ALA B CA 1
ATOM 4219 C C . ALA B 1 170 ? 3.131 -2.902 -0.722 1 86.12 170 ALA B C 1
ATOM 4221 O O . ALA B 1 170 ? 4.281 -2.59 -1.04 1 86.12 170 ALA B O 1
ATOM 4222 N N . GLY B 1 171 ? 2.576 -2.484 0.346 1 84.69 171 GLY B N 1
ATOM 4223 C CA . GLY B 1 171 ? 3.332 -1.73 1.332 1 84.69 171 GLY B CA 1
ATOM 4224 C C . GLY B 1 171 ? 4.527 -2.49 1.879 1 84.69 171 GLY B C 1
ATOM 4225 O O . GLY B 1 171 ? 5.609 -1.924 2.043 1 84.69 171 GLY B O 1
ATOM 4226 N N . ILE B 1 172 ? 4.348 -3.717 2.146 1 88.19 172 ILE B N 1
ATOM 4227 C CA . ILE B 1 172 ? 5.422 -4.559 2.656 1 88.19 172 ILE B CA 1
ATOM 4228 C C . ILE B 1 172 ? 6.504 -4.719 1.59 1 88.19 172 ILE B C 1
ATOM 4230 O O . ILE B 1 172 ? 7.699 -4.652 1.894 1 88.19 172 ILE B O 1
ATOM 4234 N N . CYS B 1 173 ? 6.062 -4.902 0.385 1 90.62 173 CYS B N 1
ATOM 4235 C CA . CYS B 1 173 ? 7.016 -4.992 -0.715 1 90.62 173 CYS B CA 1
ATOM 4236 C C . CYS B 1 173 ? 7.801 -3.693 -0.863 1 90.62 173 CYS B C 1
ATOM 4238 O O . CYS B 1 173 ? 8.992 -3.717 -1.177 1 90.62 173 CYS B O 1
ATOM 4240 N N . ALA B 1 174 ? 7.152 -2.652 -0.642 1 84.5 174 ALA B N 1
ATOM 4241 C CA . ALA B 1 174 ? 7.824 -1.358 -0.725 1 84.5 174 ALA B CA 1
ATOM 4242 C C . ALA B 1 174 ? 8.922 -1.242 0.324 1 84.5 174 ALA B C 1
ATOM 4244 O O . ALA B 1 174 ? 9.984 -0.679 0.057 1 84.5 174 ALA B O 1
ATOM 4245 N N . LEU B 1 175 ? 8.688 -1.717 1.522 1 83.75 175 LEU B N 1
ATOM 4246 C CA . LEU B 1 175 ? 9.703 -1.728 2.572 1 83.75 175 LEU B CA 1
ATOM 4247 C C . LEU B 1 175 ? 10.922 -2.529 2.139 1 83.75 175 LEU B C 1
ATOM 4249 O O . LEU B 1 175 ? 12.062 -2.113 2.379 1 83.75 175 LEU B O 1
ATOM 4253 N N . ALA B 1 176 ? 10.641 -3.592 1.532 1 89.81 176 ALA B N 1
ATOM 4254 C CA . ALA B 1 176 ? 11.742 -4.43 1.063 1 89.81 176 ALA B CA 1
ATOM 4255 C C . ALA B 1 176 ? 12.547 -3.719 -0.025 1 89.81 176 ALA B C 1
ATOM 4257 O O . ALA B 1 176 ? 13.773 -3.777 -0.036 1 89.81 176 ALA B O 1
ATOM 4258 N N . LEU B 1 177 ? 11.867 -3.096 -0.947 1 86.81 177 LEU B N 1
ATOM 4259 C CA . LEU B 1 177 ? 12.539 -2.359 -2.012 1 86.81 177 LEU B CA 1
ATOM 4260 C C . LEU B 1 177 ? 13.367 -1.208 -1.441 1 86.81 177 LEU B C 1
ATOM 4262 O O . LEU B 1 177 ? 14.422 -0.875 -1.974 1 86.81 177 LEU B O 1
ATOM 4266 N N . GLU B 1 178 ? 12.82 -0.59 -0.463 1 79.94 178 GLU B N 1
ATOM 4267 C CA . GLU B 1 178 ? 13.562 0.473 0.202 1 79.94 178 GLU B CA 1
ATOM 4268 C C . GLU B 1 178 ? 14.867 -0.058 0.802 1 79.94 178 GLU B C 1
ATOM 4270 O O . GLU B 1 178 ? 15.906 0.601 0.725 1 79.94 178 GLU B O 1
ATOM 4275 N N . ALA B 1 179 ? 14.859 -1.215 1.341 1 82.88 179 ALA B N 1
ATOM 4276 C CA . ALA B 1 179 ? 16.016 -1.845 1.952 1 82.88 179 ALA B CA 1
ATOM 4277 C C . ALA B 1 179 ? 17.047 -2.26 0.893 1 82.88 179 ALA B C 1
ATOM 4279 O O . ALA B 1 179 ? 18.25 -2.246 1.144 1 82.88 179 ALA B O 1
ATOM 4280 N N . ASN B 1 180 ? 16.609 -2.66 -0.235 1 89.69 180 ASN B N 1
ATOM 4281 C CA . ASN B 1 180 ? 17.438 -3.086 -1.356 1 89.69 180 ASN B CA 1
ATOM 4282 C C . ASN B 1 180 ? 16.797 -2.73 -2.695 1 89.69 180 ASN B C 1
ATOM 4284 O O . ASN B 1 180 ? 16.031 -3.516 -3.246 1 89.69 180 ASN B O 1
ATOM 4288 N N . PRO B 1 181 ? 17.156 -1.618 -3.232 1 84.12 181 PRO B N 1
ATOM 4289 C CA . PRO B 1 181 ? 16.516 -1.134 -4.457 1 84.12 181 PRO B CA 1
ATOM 4290 C C . PRO B 1 181 ? 16.906 -1.951 -5.688 1 84.12 181 PRO B C 1
ATOM 4292 O O . PRO B 1 181 ? 16.312 -1.786 -6.758 1 84.12 181 PRO B O 1
ATOM 4295 N N . THR B 1 182 ? 17.766 -2.875 -5.508 1 90.62 182 THR B N 1
ATOM 4296 C CA . THR B 1 182 ? 18.234 -3.639 -6.656 1 90.62 182 THR B CA 1
ATOM 4297 C C . THR B 1 182 ? 17.406 -4.898 -6.848 1 90.62 182 THR B C 1
ATOM 4299 O O . THR B 1 182 ? 17.547 -5.605 -7.848 1 90.62 182 THR B O 1
ATOM 4302 N N . LEU B 1 183 ? 16.484 -5.078 -5.973 1 93.19 183 LEU B N 1
ATOM 4303 C CA . LEU B 1 183 ? 15.656 -6.277 -6.066 1 93.19 183 LEU B CA 1
ATOM 4304 C C . LEU B 1 183 ? 14.883 -6.305 -7.379 1 93.19 183 LEU B C 1
ATOM 4306 O O . LEU B 1 183 ? 14.266 -5.305 -7.762 1 93.19 183 LEU B O 1
ATOM 4310 N N . THR B 1 184 ? 14.922 -7.422 -8.055 1 94.44 184 THR B N 1
ATOM 4311 C CA . THR B 1 184 ? 14.055 -7.633 -9.203 1 94.44 184 THR B CA 1
ATOM 4312 C C . THR B 1 184 ? 12.688 -8.141 -8.766 1 94.44 184 THR B C 1
ATOM 4314 O O . THR B 1 184 ? 12.484 -8.461 -7.59 1 94.44 184 THR B O 1
ATOM 4317 N N . TRP B 1 185 ? 11.773 -8.227 -9.773 1 93.25 185 TRP B N 1
ATOM 4318 C CA . TRP B 1 185 ? 10.445 -8.766 -9.469 1 93.25 185 TRP B CA 1
ATOM 4319 C C . TRP B 1 185 ? 10.539 -10.211 -9 1 93.25 185 TRP B C 1
ATOM 4321 O O . TRP B 1 185 ? 9.789 -10.625 -8.109 1 93.25 185 TRP B O 1
ATOM 4331 N N . ARG B 1 186 ? 11.461 -10.992 -9.508 1 95.75 186 ARG B N 1
ATOM 4332 C CA . ARG B 1 186 ? 11.641 -12.383 -9.094 1 95.75 186 ARG B CA 1
ATOM 4333 C C . ARG B 1 186 ? 12.258 -12.469 -7.703 1 95.75 186 ARG B C 1
ATOM 4335 O O . ARG B 1 186 ? 11.875 -13.328 -6.902 1 95.75 186 ARG B O 1
ATOM 4342 N N . ASP B 1 187 ? 13.242 -11.57 -7.465 1 96.75 187 ASP B N 1
ATOM 4343 C CA . ASP B 1 187 ? 13.82 -11.516 -6.125 1 96.75 187 ASP B CA 1
ATOM 4344 C C . ASP B 1 187 ? 12.734 -11.305 -5.07 1 96.75 187 ASP B C 1
ATOM 4346 O O . ASP B 1 187 ? 12.758 -11.938 -4.016 1 96.75 187 ASP B O 1
ATOM 4350 N N . MET B 1 188 ? 11.812 -10.398 -5.41 1 96.62 188 MET B N 1
ATOM 4351 C CA . MET B 1 188 ? 10.727 -10.109 -4.477 1 96.62 188 MET B CA 1
ATOM 4352 C C . MET B 1 188 ? 9.906 -11.359 -4.184 1 96.62 188 MET B C 1
ATOM 4354 O O . MET B 1 188 ? 9.547 -11.617 -3.033 1 96.62 188 MET B O 1
ATOM 4358 N N . GLN B 1 189 ? 9.602 -12.133 -5.168 1 97.44 189 GLN B N 1
ATOM 4359 C CA . GLN B 1 189 ? 8.852 -13.367 -4.969 1 97.44 189 GLN B CA 1
ATOM 4360 C C . GLN B 1 189 ? 9.625 -14.344 -4.082 1 97.44 189 GLN B C 1
ATOM 4362 O O . GLN B 1 189 ? 9.039 -15 -3.219 1 97.44 189 GLN B O 1
ATOM 4367 N N . TYR B 1 190 ? 10.938 -14.414 -4.246 1 97.44 190 TYR B N 1
ATOM 4368 C CA . TYR B 1 190 ? 11.766 -15.258 -3.393 1 97.44 190 TYR B CA 1
ATOM 4369 C C . TYR B 1 190 ? 11.711 -14.797 -1.942 1 97.44 190 TYR B C 1
ATOM 4371 O O . TYR B 1 190 ? 11.555 -15.609 -1.03 1 97.44 190 TYR B O 1
ATOM 4379 N N . LEU B 1 191 ? 11.867 -13.508 -1.787 1 97.75 191 LEU B N 1
ATOM 4380 C CA . LEU B 1 191 ? 11.828 -12.977 -0.43 1 97.75 191 LEU B CA 1
ATOM 4381 C C . LEU B 1 191 ? 10.508 -13.328 0.253 1 97.75 191 LEU B C 1
ATOM 4383 O O . LEU B 1 191 ? 10.5 -13.719 1.421 1 97.75 191 LEU B O 1
ATOM 4387 N N . VAL B 1 192 ? 9.43 -13.195 -0.469 1 98.06 192 VAL B N 1
ATOM 4388 C CA . VAL B 1 192 ? 8.109 -13.477 0.077 1 98.06 192 VAL B CA 1
ATOM 4389 C C . VAL B 1 192 ? 8.016 -14.953 0.457 1 98.06 192 VAL B C 1
ATOM 4391 O O . VAL B 1 192 ? 7.617 -15.289 1.576 1 98.06 192 VAL B O 1
ATOM 4394 N N . VAL B 1 193 ? 8.43 -15.844 -0.388 1 98 193 VAL B N 1
ATOM 4395 C CA . VAL B 1 193 ? 8.336 -17.281 -0.159 1 98 193 VAL B CA 1
ATOM 4396 C C . VAL B 1 193 ? 9.195 -17.672 1.039 1 98 193 VAL B C 1
ATOM 4398 O O . VAL B 1 193 ? 8.766 -18.453 1.889 1 98 193 VAL B O 1
ATOM 4401 N N . LEU B 1 194 ? 10.336 -17.094 1.174 1 97.44 194 LEU B N 1
ATOM 4402 C CA . LEU B 1 194 ? 11.328 -17.547 2.145 1 97.44 194 LEU B CA 1
ATOM 4403 C C . LEU B 1 194 ? 11.031 -16.984 3.527 1 97.44 194 LEU B C 1
ATOM 4405 O O . LEU B 1 194 ? 11.477 -17.531 4.539 1 97.44 194 LEU B O 1
ATOM 4409 N N . THR B 1 195 ? 10.25 -15.906 3.572 1 97.94 195 THR B N 1
ATOM 4410 C CA . THR B 1 195 ? 10.117 -15.234 4.859 1 97.94 195 THR B CA 1
ATOM 4411 C C . THR B 1 195 ? 8.695 -15.383 5.398 1 97.94 195 THR B C 1
ATOM 4413 O O . THR B 1 195 ? 8.438 -15.109 6.57 1 97.94 195 THR B O 1
ATOM 4416 N N . SER B 1 196 ? 7.738 -15.773 4.543 1 97.88 196 SER B N 1
ATOM 4417 C CA . SER B 1 196 ? 6.363 -15.922 5.008 1 97.88 196 SER B CA 1
ATOM 4418 C C . SER B 1 196 ? 6.262 -16.969 6.117 1 97.88 196 SER B C 1
ATOM 4420 O O . SER B 1 196 ? 6.988 -17.969 6.109 1 97.88 196 SER B O 1
ATOM 4422 N N . ARG B 1 197 ? 5.27 -16.719 7.051 1 97.62 197 ARG B N 1
ATOM 4423 C CA . ARG B 1 197 ? 5.137 -17.578 8.219 1 97.62 197 ARG B CA 1
ATOM 4424 C C . ARG B 1 197 ? 3.795 -18.297 8.219 1 97.62 197 ARG B C 1
ATOM 4426 O O . ARG B 1 197 ? 2.74 -17.656 8.172 1 97.62 197 ARG B O 1
ATOM 4433 N N . SER B 1 198 ? 3.863 -19.578 8.414 1 97.56 198 SER B N 1
ATOM 4434 C CA . SER B 1 198 ? 2.637 -20.359 8.477 1 97.56 198 SER B CA 1
ATOM 4435 C C . SER B 1 198 ? 2.061 -20.375 9.891 1 97.56 198 SER B C 1
ATOM 4437 O O . SER B 1 198 ? 0.854 -20.562 10.07 1 97.56 198 SER B O 1
ATOM 4439 N N . THR B 1 199 ? 2.814 -20.078 10.914 1 96.81 199 THR B N 1
ATOM 4440 C CA . THR B 1 199 ? 2.482 -20.312 12.312 1 96.81 199 THR B CA 1
ATOM 4441 C C . THR B 1 199 ? 1.219 -19.562 12.703 1 96.81 199 THR B C 1
ATOM 4443 O O . THR B 1 199 ? 0.299 -20.125 13.289 1 96.81 199 THR B O 1
ATOM 4446 N N . PRO B 1 200 ? 1.115 -18.328 12.297 1 94.62 200 PRO B N 1
ATOM 4447 C CA . PRO B 1 200 ? -0.074 -17.609 12.742 1 94.62 200 PRO B CA 1
ATOM 4448 C C . PRO B 1 200 ? -1.359 -18.125 12.102 1 94.62 200 PRO B C 1
ATOM 4450 O O . PRO B 1 200 ? -2.457 -17.781 12.547 1 94.62 200 PRO B O 1
ATOM 4453 N N . LEU B 1 201 ? -1.208 -18.922 11.07 1 96.38 201 LEU B N 1
ATOM 4454 C CA . LEU B 1 201 ? -2.375 -19.312 10.289 1 96.38 201 LEU B CA 1
ATOM 4455 C C . LEU B 1 201 ? -2.646 -20.797 10.414 1 96.38 201 LEU B C 1
ATOM 4457 O O . LEU B 1 201 ? -3.506 -21.344 9.719 1 96.38 201 LEU B O 1
ATOM 4461 N N . GLU B 1 202 ? -2.004 -21.453 11.289 1 95.75 202 GLU B N 1
ATOM 4462 C CA . GLU B 1 202 ? -2.023 -22.906 11.344 1 95.75 202 GLU B CA 1
ATOM 4463 C C . GLU B 1 202 ? -3.303 -23.422 12.008 1 95.75 202 GLU B C 1
ATOM 4465 O O . GLU B 1 202 ? -3.568 -24.625 12.008 1 95.75 202 GLU B O 1
ATOM 4470 N N . LYS B 1 203 ? -4.113 -22.516 12.539 1 93.75 203 LYS B N 1
ATOM 4471 C CA . LYS B 1 203 ? -5.422 -22.938 13.031 1 93.75 203 LYS B CA 1
ATOM 4472 C C . LYS B 1 203 ? -6.305 -23.422 11.891 1 93.75 203 LYS B C 1
ATOM 4474 O O . LYS B 1 203 ? -7.242 -24.203 12.109 1 93.75 203 LYS B O 1
ATOM 4479 N N . GLU B 1 204 ? -6.035 -22.922 10.766 1 94.06 204 GLU B N 1
ATOM 4480 C CA . GLU B 1 204 ? -6.734 -23.406 9.578 1 94.06 204 GLU B CA 1
ATOM 4481 C C . GLU B 1 204 ? -6.113 -24.688 9.055 1 94.06 204 GLU B C 1
ATOM 4483 O O . GLU B 1 204 ? -4.891 -24.844 9.055 1 94.06 204 GLU B O 1
ATOM 4488 N N . ASN B 1 205 ? -6.938 -25.531 8.688 1 94.44 205 ASN B N 1
ATOM 4489 C CA . ASN B 1 205 ? -6.461 -26.797 8.117 1 94.44 205 ASN B CA 1
ATOM 4490 C C . ASN B 1 205 ? -6.039 -26.625 6.664 1 94.44 205 ASN B C 1
ATOM 4492 O O . ASN B 1 205 ? -6.25 -25.578 6.066 1 94.44 205 ASN B O 1
ATOM 4496 N N . GLY B 1 206 ? -5.34 -27.672 6.129 1 95.19 206 GLY B N 1
ATOM 4497 C CA . GLY B 1 206 ? -5.039 -27.703 4.707 1 95.19 206 GLY B CA 1
ATOM 4498 C C . GLY B 1 206 ? -3.58 -27.422 4.398 1 95.19 206 GLY B C 1
ATOM 4499 O O . GLY B 1 206 ? -3.215 -27.203 3.24 1 95.19 206 GLY B O 1
ATOM 4500 N N . TRP B 1 207 ? -2.822 -27.422 5.43 1 97.5 207 TRP B N 1
ATOM 4501 C CA . TRP B 1 207 ? -1.392 -27.234 5.211 1 97.5 207 TRP B CA 1
ATOM 4502 C C . TRP B 1 207 ? -0.733 -28.547 4.77 1 97.5 207 TRP B C 1
ATOM 4504 O O . TRP B 1 207 ? -1.053 -29.609 5.293 1 97.5 207 TRP B O 1
ATOM 4514 N N . ILE B 1 208 ? 0.155 -28.438 3.795 1 97.25 208 ILE B N 1
ATOM 4515 C CA . ILE B 1 208 ? 1.013 -29.547 3.414 1 97.25 208 ILE B CA 1
ATOM 4516 C C . ILE B 1 208 ? 2.475 -29.109 3.439 1 97.25 208 ILE B C 1
ATOM 4518 O O . ILE B 1 208 ? 2.77 -27.906 3.484 1 97.25 208 ILE B O 1
ATOM 4522 N N . THR B 1 209 ? 3.354 -30.062 3.512 1 98 209 THR B N 1
ATOM 4523 C CA . THR B 1 209 ? 4.789 -29.828 3.4 1 98 209 THR B CA 1
ATOM 4524 C C . THR B 1 209 ? 5.309 -30.281 2.043 1 98 209 THR B C 1
ATOM 4526 O O . THR B 1 209 ? 5.102 -31.438 1.652 1 98 209 THR B O 1
ATOM 4529 N N . ASN B 1 210 ? 5.945 -29.375 1.329 1 98.19 210 ASN B N 1
ATOM 4530 C CA . ASN B 1 210 ? 6.395 -29.75 -0.004 1 98.19 210 ASN B CA 1
ATOM 4531 C C . ASN B 1 210 ? 7.73 -30.484 0.045 1 98.19 210 ASN B C 1
ATOM 4533 O O . ASN B 1 210 ? 8.234 -30.797 1.126 1 98.19 210 ASN B O 1
ATOM 4537 N N . GLY B 1 211 ? 8.266 -30.766 -1.107 1 98.06 211 GLY B N 1
ATOM 4538 C CA . GLY B 1 211 ? 9.438 -31.609 -1.21 1 98.06 211 GLY B CA 1
ATOM 4539 C C . GLY B 1 211 ? 10.68 -31 -0.604 1 98.06 211 GLY B C 1
ATOM 4540 O O . GLY B 1 211 ? 11.641 -31.703 -0.291 1 98.06 211 GLY B O 1
ATOM 4541 N N . VAL B 1 212 ? 10.727 -29.703 -0.414 1 97.38 212 VAL B N 1
ATOM 4542 C CA . VAL B 1 212 ? 11.883 -29.062 0.191 1 97.38 212 VAL B CA 1
ATOM 4543 C C . VAL B 1 212 ? 11.547 -28.625 1.617 1 97.38 212 VAL B C 1
ATOM 4545 O O . VAL B 1 212 ? 12.164 -27.703 2.154 1 97.38 212 VAL B O 1
ATOM 4548 N N . LYS B 1 213 ? 10.484 -29.141 2.139 1 97.62 213 LYS B N 1
ATOM 4549 C CA . LYS B 1 213 ? 10.109 -29.062 3.547 1 97.62 213 LYS B CA 1
ATOM 4550 C C . LYS B 1 213 ? 9.586 -27.672 3.896 1 97.62 213 LYS B C 1
ATOM 4552 O O . LYS B 1 213 ? 9.883 -27.141 4.973 1 97.62 213 LYS B O 1
ATOM 4557 N N . ARG B 1 214 ? 8.844 -27.109 3.006 1 97.5 214 ARG B N 1
ATOM 4558 C CA . ARG B 1 214 ? 8.148 -25.859 3.283 1 97.5 214 ARG B CA 1
ATOM 4559 C C . ARG B 1 214 ? 6.641 -26.078 3.387 1 97.5 214 ARG B C 1
ATOM 4561 O O . ARG B 1 214 ? 6.066 -26.844 2.605 1 97.5 214 ARG B O 1
ATOM 4568 N N . LYS B 1 215 ? 6.141 -25.469 4.359 1 97.94 215 LYS B N 1
ATOM 4569 C CA . LYS B 1 215 ? 4.688 -25.531 4.5 1 97.94 215 LYS B CA 1
ATOM 4570 C C . LYS B 1 215 ? 3.994 -24.656 3.465 1 97.94 215 LYS B C 1
ATOM 4572 O O . LYS B 1 215 ? 4.465 -23.547 3.164 1 97.94 215 LYS B O 1
ATOM 4577 N N . ILE B 1 216 ? 2.934 -25.172 2.912 1 97.81 216 ILE B N 1
ATOM 4578 C CA . ILE B 1 216 ? 2.188 -24.438 1.896 1 97.81 216 ILE B CA 1
ATOM 4579 C C . ILE B 1 216 ? 0.711 -24.812 1.964 1 97.81 216 ILE B C 1
ATOM 4581 O O . ILE B 1 216 ? 0.367 -25.922 2.412 1 97.81 216 ILE B O 1
ATOM 4585 N N . SER B 1 217 ? -0.182 -23.938 1.693 1 96.44 217 SER B N 1
ATOM 4586 C CA . SER B 1 217 ? -1.619 -24.188 1.687 1 96.44 217 SER B CA 1
ATOM 4587 C C . SER B 1 217 ? -2.303 -23.484 0.524 1 96.44 217 SER B C 1
ATOM 4589 O O . SER B 1 217 ? -1.809 -22.469 0.038 1 96.44 217 SER B O 1
ATOM 4591 N N . HIS B 1 218 ? -3.434 -24.047 0.108 1 94.81 218 HIS B N 1
ATOM 4592 C CA . HIS B 1 218 ? -4.23 -23.422 -0.938 1 94.81 218 HIS B CA 1
ATOM 4593 C C . HIS B 1 218 ? -4.891 -22.141 -0.434 1 94.81 218 HIS B C 1
ATOM 4595 O O . HIS B 1 218 ? -5.23 -21.25 -1.225 1 94.81 218 HIS B O 1
ATOM 4601 N N . LYS B 1 219 ? -5.031 -22.062 0.831 1 93.19 219 LYS B N 1
ATOM 4602 C CA . LYS B 1 219 ? -5.707 -20.922 1.437 1 93.19 219 LYS B CA 1
ATOM 4603 C C . LYS B 1 219 ? -4.766 -19.734 1.561 1 93.19 219 LYS B C 1
ATOM 4605 O O . LYS B 1 219 ? -5.152 -18.594 1.286 1 93.19 219 LYS B O 1
ATOM 4610 N N . PHE B 1 220 ? -3.479 -20.062 1.919 1 95.38 220 PHE B N 1
ATOM 4611 C CA . PHE B 1 220 ? -2.66 -18.969 2.422 1 95.38 220 PHE B CA 1
ATOM 4612 C C . PHE B 1 220 ? -1.3 -18.953 1.737 1 95.38 220 PHE B C 1
ATOM 4614 O O . PHE B 1 220 ? -0.421 -18.172 2.111 1 95.38 220 PHE B O 1
ATOM 4621 N N . GLY B 1 221 ? -1.091 -19.781 0.75 1 96.75 221 GLY B N 1
ATOM 4622 C CA . GLY B 1 221 ? 0.246 -19.875 0.187 1 96.75 221 GLY B CA 1
ATOM 4623 C C . GLY B 1 221 ? 1.291 -20.297 1.198 1 96.75 221 GLY B C 1
ATOM 4624 O O . GLY B 1 221 ? 1.096 -21.281 1.924 1 96.75 221 GLY B O 1
ATOM 4625 N N . TYR B 1 222 ? 2.406 -19.625 1.212 1 98.31 222 TYR B N 1
ATOM 4626 C CA . TYR B 1 222 ? 3.49 -19.984 2.119 1 98.31 222 TYR B CA 1
ATOM 4627 C C . TYR B 1 222 ? 3.293 -19.328 3.486 1 98.31 222 TYR B C 1
ATOM 4629 O O . TYR B 1 222 ? 4.09 -19.547 4.402 1 98.31 222 TYR B O 1
ATOM 4637 N N . GLY B 1 223 ? 2.26 -18.531 3.633 1 98 223 GLY B N 1
ATOM 4638 C CA . GLY B 1 223 ? 1.926 -18.016 4.949 1 98 223 GLY B CA 1
ATOM 4639 C C . GLY B 1 223 ? 1.816 -16.5 4.984 1 98 223 GLY B C 1
ATOM 4640 O O . GLY B 1 223 ? 1.685 -15.859 3.939 1 98 223 GLY B O 1
ATOM 4641 N N . LEU B 1 224 ? 1.812 -16.016 6.211 1 96.81 224 LEU B N 1
ATOM 4642 C CA . LEU B 1 224 ? 1.675 -14.586 6.465 1 96.81 224 LEU B CA 1
ATOM 4643 C C . LEU B 1 224 ? 2.963 -13.844 6.121 1 96.81 224 LEU B C 1
ATOM 4645 O O . LEU B 1 224 ? 4.043 -14.219 6.59 1 96.81 224 LEU B O 1
ATOM 4649 N N . MET B 1 225 ? 2.785 -12.812 5.27 1 95.94 225 MET B N 1
ATOM 4650 C CA . MET B 1 225 ? 3.959 -12.008 4.941 1 95.94 225 MET B CA 1
ATOM 4651 C C . MET B 1 225 ? 4.547 -11.367 6.199 1 95.94 225 MET B C 1
ATOM 4653 O O . MET B 1 225 ? 3.811 -10.906 7.07 1 95.94 225 MET B O 1
ATOM 4657 N N . ASP B 1 226 ? 5.859 -11.406 6.277 1 94.25 226 ASP B N 1
ATOM 4658 C CA . ASP B 1 226 ? 6.598 -10.859 7.41 1 94.25 226 ASP B CA 1
ATOM 4659 C C . ASP B 1 226 ? 7.469 -9.68 6.98 1 94.25 226 ASP B C 1
ATOM 4661 O O . ASP B 1 226 ? 8.555 -9.867 6.438 1 94.25 226 ASP B O 1
ATOM 4665 N N . ALA B 1 227 ? 7.02 -8.469 7.293 1 89 227 ALA B N 1
ATOM 4666 C CA . ALA B 1 227 ? 7.684 -7.254 6.832 1 89 227 ALA B CA 1
ATOM 4667 C C . ALA B 1 227 ? 9.117 -7.184 7.348 1 89 227 ALA B C 1
ATOM 4669 O O . ALA B 1 227 ? 10.047 -6.918 6.582 1 89 227 ALA B O 1
ATOM 4670 N N . ALA B 1 228 ? 9.32 -7.438 8.625 1 86.69 228 ALA B N 1
ATOM 4671 C CA . ALA B 1 228 ? 10.656 -7.344 9.219 1 86.69 228 ALA B CA 1
ATOM 4672 C C . ALA B 1 228 ? 11.602 -8.367 8.602 1 86.69 228 ALA B C 1
ATOM 4674 O O . ALA B 1 228 ? 12.742 -8.031 8.258 1 86.69 228 ALA B O 1
ATOM 4675 N N . ALA B 1 229 ? 11.133 -9.547 8.461 1 93.5 229 ALA B N 1
ATOM 4676 C CA . ALA B 1 229 ? 11.969 -10.594 7.887 1 93.5 229 ALA B CA 1
ATOM 4677 C C . ALA B 1 229 ? 12.312 -10.289 6.434 1 93.5 229 ALA B C 1
ATOM 4679 O O . ALA B 1 229 ? 13.43 -10.547 5.984 1 93.5 229 ALA B O 1
ATOM 4680 N N . MET B 1 230 ? 11.375 -9.773 5.695 1 93.94 230 MET B N 1
ATOM 4681 C CA . MET B 1 230 ? 11.617 -9.422 4.297 1 93.94 230 MET B CA 1
ATOM 4682 C C . MET B 1 230 ? 12.664 -8.328 4.18 1 93.94 230 MET B C 1
ATOM 4684 O O . MET B 1 230 ? 13.547 -8.391 3.318 1 93.94 230 MET B O 1
ATOM 4688 N N . VAL B 1 231 ? 12.555 -7.328 5.047 1 88.5 231 VAL B N 1
ATOM 4689 C CA . VAL B 1 231 ? 13.516 -6.234 5.031 1 88.5 231 VAL B CA 1
ATOM 4690 C C . VAL B 1 231 ? 14.906 -6.77 5.371 1 88.5 231 VAL B C 1
ATOM 4692 O O . VAL B 1 231 ? 15.883 -6.465 4.676 1 88.5 231 VAL B O 1
ATOM 4695 N N . ASN B 1 232 ? 15.008 -7.609 6.449 1 91.44 232 ASN B N 1
ATOM 4696 C CA . ASN B 1 232 ? 16.281 -8.164 6.875 1 91.44 232 ASN B CA 1
ATOM 4697 C C . ASN B 1 232 ? 16.922 -9.008 5.773 1 91.44 232 ASN B C 1
ATOM 4699 O O . ASN B 1 232 ? 18.109 -8.867 5.488 1 91.44 232 ASN B O 1
ATOM 4703 N N . LEU B 1 233 ? 16.141 -9.758 5.141 1 95.88 233 LEU B N 1
ATOM 4704 C CA . LEU B 1 233 ? 16.672 -10.609 4.086 1 95.88 233 LEU B CA 1
ATOM 4705 C C . LEU B 1 233 ? 17.016 -9.797 2.848 1 95.88 233 LEU B C 1
ATOM 4707 O O . LEU B 1 233 ? 18 -10.086 2.158 1 95.88 233 LEU B O 1
ATOM 4711 N N . ALA B 1 234 ? 16.203 -8.805 2.533 1 93.5 234 ALA B N 1
ATOM 4712 C CA . ALA B 1 234 ? 16.453 -7.938 1.384 1 93.5 234 ALA B CA 1
ATOM 4713 C C . ALA B 1 234 ? 17.828 -7.262 1.492 1 93.5 234 ALA B C 1
ATOM 4715 O O . ALA B 1 234 ? 18.547 -7.133 0.497 1 93.5 234 ALA B O 1
ATOM 4716 N N . GLU B 1 235 ? 18.172 -6.902 2.664 1 91.19 235 GLU B N 1
ATOM 4717 C CA . GLU B 1 235 ? 19.438 -6.207 2.883 1 91.19 235 GLU B CA 1
ATOM 4718 C C . GLU B 1 235 ? 20.625 -7.098 2.521 1 91.19 235 GLU B C 1
ATOM 4720 O O . GLU B 1 235 ? 21.672 -6.605 2.092 1 91.19 235 GLU B O 1
ATOM 4725 N N . LEU B 1 236 ? 20.469 -8.367 2.666 1 94.25 236 LEU B N 1
ATOM 4726 C CA . LEU B 1 236 ? 21.562 -9.312 2.436 1 94.25 236 LEU B CA 1
ATOM 4727 C C . LEU B 1 236 ? 21.375 -10.039 1.107 1 94.25 236 LEU B C 1
ATOM 4729 O O . LEU B 1 236 ? 22.219 -10.836 0.71 1 94.25 236 LEU B O 1
ATOM 4733 N N . TRP B 1 237 ? 20.438 -9.656 0.338 1 95.06 237 TRP B N 1
ATOM 4734 C CA . TRP B 1 237 ? 19.984 -10.453 -0.797 1 95.06 237 TRP B CA 1
ATOM 4735 C C . TRP B 1 237 ? 20.859 -10.195 -2.02 1 95.06 237 TRP B C 1
ATOM 4737 O O . TRP B 1 237 ? 21.219 -9.047 -2.305 1 95.06 237 TRP B O 1
ATOM 4747 N N . THR B 1 238 ? 21.203 -11.281 -2.635 1 94.5 238 THR B N 1
ATOM 4748 C CA . THR B 1 238 ? 21.812 -11.227 -3.959 1 94.5 238 THR B CA 1
ATOM 4749 C C . THR B 1 238 ? 20.812 -11.664 -5.031 1 94.5 238 THR B C 1
ATOM 4751 O O . THR B 1 238 ? 20.156 -12.688 -4.887 1 94.5 238 THR B O 1
ATOM 4754 N N . THR B 1 239 ? 20.766 -10.914 -6.07 1 94.56 239 THR B N 1
ATOM 4755 C CA . THR B 1 239 ? 19.797 -11.156 -7.145 1 94.56 239 THR B CA 1
ATOM 4756 C C . THR B 1 239 ? 19.922 -12.586 -7.664 1 94.56 239 THR B C 1
ATOM 4758 O O . THR B 1 239 ? 21.031 -13.094 -7.848 1 94.56 239 THR B O 1
ATOM 4761 N N . VAL B 1 240 ? 18.828 -13.203 -7.879 1 94.75 240 VAL B N 1
ATOM 4762 C CA . VAL B 1 240 ? 18.828 -14.57 -8.383 1 94.75 240 VAL B CA 1
ATOM 4763 C C . VAL B 1 240 ? 19.234 -14.578 -9.852 1 94.75 240 VAL B C 1
ATOM 4765 O O . VAL B 1 240 ? 19.062 -13.578 -10.562 1 94.75 240 VAL B O 1
ATOM 4768 N N . PRO B 1 241 ? 19.797 -15.719 -10.273 1 92.44 241 PRO B N 1
ATOM 4769 C CA . PRO B 1 241 ? 20.156 -15.836 -11.688 1 92.44 241 PRO B CA 1
ATOM 4770 C C . PRO B 1 241 ? 18.953 -15.742 -12.617 1 92.44 241 PRO B C 1
ATOM 4772 O O . PRO B 1 241 ? 17.812 -15.828 -12.156 1 92.44 241 PRO B O 1
ATOM 4775 N N . PRO B 1 242 ? 19.203 -15.57 -13.906 1 90.75 242 PRO B N 1
ATOM 4776 C CA . PRO B 1 242 ? 18.094 -15.484 -14.852 1 90.75 242 PRO B CA 1
ATOM 4777 C C . PRO B 1 242 ? 17.188 -16.719 -14.82 1 90.75 242 PRO B C 1
ATOM 4779 O O . PRO B 1 242 ? 17.672 -17.828 -14.594 1 90.75 242 PRO B O 1
ATOM 4782 N N . GLN B 1 243 ? 15.992 -16.438 -15.031 1 94.19 243 GLN B N 1
ATOM 4783 C CA . GLN B 1 243 ? 15 -17.516 -15.039 1 94.19 243 GLN B CA 1
ATOM 4784 C C . GLN B 1 243 ? 15.07 -18.312 -16.344 1 94.19 243 GLN B C 1
ATOM 4786 O O . GLN B 1 243 ? 15.25 -17.734 -17.422 1 94.19 243 GLN B O 1
ATOM 4791 N N . HIS B 1 244 ? 14.953 -19.625 -16.203 1 96.38 244 HIS B N 1
ATOM 4792 C CA . HIS B 1 244 ? 14.82 -20.516 -17.344 1 96.38 244 HIS B CA 1
ATOM 4793 C C . HIS B 1 244 ? 13.391 -21.016 -17.484 1 96.38 244 HIS B C 1
ATOM 4795 O O . HIS B 1 244 ? 12.648 -21.078 -16.5 1 96.38 244 HIS B O 1
ATOM 4801 N N . ILE B 1 245 ? 13.031 -21.281 -18.734 1 96.44 245 ILE B N 1
ATOM 4802 C CA . ILE B 1 245 ? 11.727 -21.859 -19.047 1 96.44 245 ILE B CA 1
ATOM 4803 C C . ILE B 1 245 ? 11.922 -23.203 -19.75 1 96.44 245 ILE B C 1
ATOM 4805 O O . ILE B 1 245 ? 12.578 -23.266 -20.797 1 96.44 245 ILE B O 1
ATOM 4809 N N . CYS B 1 246 ? 11.438 -24.203 -19.141 1 98.19 246 CYS B N 1
ATOM 4810 C CA . CYS B 1 246 ? 11.469 -25.531 -19.75 1 98.19 246 CYS B CA 1
ATOM 4811 C C . CYS B 1 246 ? 10.062 -26.047 -20.047 1 98.19 246 CYS B C 1
ATOM 4813 O O . CYS B 1 246 ? 9.234 -26.156 -19.141 1 98.19 246 CYS B O 1
ATOM 4815 N N . LYS B 1 247 ? 9.797 -26.344 -21.266 1 97.62 247 LYS B N 1
ATOM 4816 C CA . LYS B 1 247 ? 8.531 -26.953 -21.672 1 97.62 247 LYS B CA 1
ATOM 4817 C C . LYS B 1 247 ? 8.688 -28.453 -21.891 1 97.62 247 LYS B C 1
ATOM 4819 O O . LYS B 1 247 ? 9.578 -28.891 -22.625 1 97.62 247 LYS B O 1
ATOM 4824 N N . SER B 1 248 ? 7.875 -29.141 -21.25 1 97.19 248 SER B N 1
ATOM 4825 C CA . SER B 1 248 ? 7.883 -30.594 -21.469 1 97.19 248 SER B CA 1
ATOM 4826 C C . SER B 1 248 ? 7.277 -30.938 -22.812 1 97.19 248 SER B C 1
ATOM 4828 O O . SER B 1 248 ? 6.855 -30.062 -23.562 1 97.19 248 SER B O 1
ATOM 4830 N N . GLN B 1 249 ? 7.367 -32.25 -23.062 1 94.75 249 GLN B N 1
ATOM 4831 C CA . GLN B 1 249 ? 6.613 -32.719 -24.219 1 94.75 249 GLN B CA 1
ATOM 4832 C C . GLN B 1 249 ? 5.113 -32.5 -24.031 1 94.75 249 GLN B C 1
ATOM 4834 O O . GLN B 1 249 ? 4.625 -32.5 -22.891 1 94.75 249 GLN B O 1
ATOM 4839 N N . GLU B 1 250 ? 4.52 -32.156 -25.109 1 94.94 250 GLU B N 1
ATOM 4840 C CA . GLU B 1 250 ? 3.059 -32.125 -25.094 1 94.94 250 GLU B CA 1
ATOM 4841 C C . GLU B 1 250 ? 2.482 -33.531 -25.344 1 94.94 250 GLU B C 1
ATOM 4843 O O . GLU B 1 250 ? 2.705 -34.125 -26.406 1 94.94 250 GLU B O 1
ATOM 4848 N N . LEU B 1 251 ? 1.821 -34.094 -24.406 1 94.44 251 LEU B N 1
ATOM 4849 C CA . LEU B 1 251 ? 1.241 -35.438 -24.547 1 94.44 251 LEU B CA 1
ATOM 4850 C C . LEU B 1 251 ? -0.186 -35.344 -25.078 1 94.44 251 LEU B C 1
ATOM 4852 O O . LEU B 1 251 ? -1.048 -34.719 -24.469 1 94.44 251 LEU B O 1
ATOM 4856 N N . LEU B 1 252 ? -0.345 -35.906 -26.203 1 93.5 252 LEU B N 1
ATOM 4857 C CA . LEU B 1 252 ? -1.687 -36.062 -26.75 1 93.5 252 LEU B CA 1
ATOM 4858 C C . LEU B 1 252 ? -2.34 -37.312 -26.219 1 93.5 252 LEU B C 1
ATOM 4860 O O . LEU B 1 252 ? -1.929 -38.438 -26.547 1 93.5 252 LEU B O 1
ATOM 4864 N N . GLU B 1 253 ? -3.299 -37.156 -25.359 1 88.81 253 GLU B N 1
ATOM 4865 C CA . GLU B 1 253 ? -3.889 -38.281 -24.672 1 88.81 253 GLU B CA 1
ATOM 4866 C C . GLU B 1 253 ? -5.168 -38.75 -25.359 1 88.81 253 GLU B C 1
ATOM 4868 O O . GLU B 1 253 ? -5.297 -39.938 -25.719 1 88.81 253 GLU B O 1
ATOM 4873 N N . ASP B 1 254 ? -6.098 -37.875 -25.672 1 92.62 254 ASP B N 1
ATOM 4874 C CA . ASP B 1 254 ? -7.434 -38.156 -26.188 1 92.62 254 ASP B CA 1
ATOM 4875 C C . ASP B 1 254 ? -8.094 -39.281 -25.391 1 92.62 254 ASP B C 1
ATOM 4877 O O . ASP B 1 254 ? -8.555 -40.281 -25.953 1 92.62 254 ASP B O 1
ATOM 4881 N N . LYS B 1 255 ? -8.023 -39.188 -24.156 1 92.69 255 LYS B N 1
ATOM 4882 C CA . LYS B 1 255 ? -8.562 -40.219 -23.266 1 92.69 255 LYS B CA 1
ATOM 4883 C C . LYS B 1 255 ? -9.891 -39.781 -22.656 1 92.69 255 LYS B C 1
ATOM 4885 O O . LYS B 1 255 ? -10.047 -38.625 -22.281 1 92.69 255 LYS B O 1
ATOM 4890 N N . GLU B 1 256 ? -10.734 -40.688 -22.594 1 91.06 256 GLU B N 1
ATOM 4891 C CA . GLU B 1 256 ? -12.047 -40.406 -22 1 91.06 256 GLU B CA 1
ATOM 4892 C C . GLU B 1 256 ? -11.977 -40.344 -20.484 1 91.06 256 GLU B C 1
ATOM 4894 O O . GLU B 1 256 ? -11.273 -41.125 -19.859 1 91.06 256 GLU B O 1
ATOM 4899 N N . ILE B 1 257 ? -12.641 -39.312 -20.031 1 88.62 257 ILE B N 1
ATOM 4900 C CA . ILE B 1 257 ? -12.766 -39.156 -18.594 1 88.62 257 ILE B CA 1
ATOM 4901 C C . ILE B 1 257 ? -14.023 -39.906 -18.109 1 88.62 257 ILE B C 1
ATOM 4903 O O . ILE B 1 257 ? -15.125 -39.656 -18.594 1 88.62 257 ILE B O 1
ATOM 4907 N N . PRO B 1 258 ? -13.875 -40.75 -17.125 1 84.69 258 PRO B N 1
ATOM 4908 C CA . PRO B 1 258 ? -15.047 -41.469 -16.641 1 84.69 258 PRO B CA 1
ATOM 4909 C C . PRO B 1 258 ? -16.141 -40.562 -16.094 1 84.69 258 PRO B C 1
ATOM 4911 O O . PRO B 1 258 ? -15.828 -39.531 -15.461 1 84.69 258 PRO B O 1
ATOM 4914 N N . PHE B 1 259 ? -17.359 -40.969 -16.25 1 83.12 259 PHE B N 1
ATOM 4915 C CA . PHE B 1 259 ? -18.484 -40.125 -15.852 1 83.12 259 PHE B CA 1
ATOM 4916 C C . PHE B 1 259 ? -18.922 -40.438 -14.422 1 83.12 259 PHE B C 1
ATOM 4918 O O . PHE B 1 259 ? -19.688 -39.688 -13.82 1 83.12 259 PHE B O 1
ATOM 4925 N N . ASP B 1 260 ? -18.438 -41.594 -13.883 1 86.12 260 ASP B N 1
ATOM 4926 C CA . ASP B 1 260 ? -18.859 -41.969 -12.547 1 86.12 260 ASP B CA 1
ATOM 4927 C C . ASP B 1 260 ? -18.328 -41 -11.5 1 86.12 260 ASP B C 1
ATOM 4929 O O . ASP B 1 260 ? -17.188 -40.531 -11.594 1 86.12 260 ASP B O 1
ATOM 4933 N N . TYR B 1 261 ? -19.188 -40.812 -10.586 1 87.81 261 TYR B N 1
ATOM 4934 C CA . TYR B 1 261 ? -18.781 -39.969 -9.469 1 87.81 261 TYR B CA 1
ATOM 4935 C C . TYR B 1 261 ? -17.547 -40.5 -8.773 1 87.81 261 TYR B C 1
ATOM 4937 O O . TYR B 1 261 ? -17.469 -41.719 -8.508 1 87.81 261 TYR B O 1
ATOM 4945 N N . ARG B 1 262 ? -16.484 -39.656 -8.641 1 87.5 262 ARG B N 1
ATOM 4946 C CA . ARG B 1 262 ? -15.242 -39.938 -7.926 1 87.5 262 ARG B CA 1
ATOM 4947 C C . ARG B 1 262 ? -14.297 -40.781 -8.773 1 87.5 262 ARG B C 1
ATOM 4949 O O . ARG B 1 262 ? -13.227 -41.188 -8.312 1 87.5 262 ARG B O 1
ATOM 4956 N N . ALA B 1 263 ? -14.75 -41.031 -9.977 1 88.88 263 ALA B N 1
ATOM 4957 C CA . ALA B 1 263 ? -13.82 -41.688 -10.875 1 88.88 263 ALA B CA 1
ATOM 4958 C C . ALA B 1 263 ? -12.625 -40.812 -11.211 1 88.88 263 ALA B C 1
ATOM 4960 O O . ALA B 1 263 ? -12.773 -39.594 -11.328 1 88.88 263 ALA B O 1
ATOM 4961 N N . SER B 1 264 ? -11.484 -41.438 -11.297 1 90.94 264 SER B N 1
ATOM 4962 C CA . SER B 1 264 ? -10.258 -40.688 -11.523 1 90.94 264 SER B CA 1
ATOM 4963 C C . SER B 1 264 ? -9.461 -41.281 -12.688 1 90.94 264 SER B C 1
ATOM 4965 O O . SER B 1 264 ? -9.539 -42.469 -12.961 1 90.94 264 SER B O 1
ATOM 4967 N N . LEU B 1 265 ? -8.859 -40.438 -13.383 1 93.5 265 LEU B N 1
ATOM 4968 C CA . LEU B 1 265 ? -7.879 -40.781 -14.398 1 93.5 265 LEU B CA 1
ATOM 4969 C C . LEU B 1 265 ? -6.484 -40.312 -14 1 93.5 265 LEU B C 1
ATOM 4971 O O . LEU B 1 265 ? -6.32 -39.188 -13.531 1 93.5 265 LEU B O 1
ATOM 4975 N N . ASP B 1 266 ? -5.547 -41.25 -14.195 1 96.06 266 ASP B N 1
ATOM 4976 C CA . ASP B 1 266 ? -4.164 -40.969 -13.828 1 96.06 266 ASP B CA 1
ATOM 4977 C C . ASP B 1 266 ? -3.271 -40.875 -15.07 1 96.06 266 ASP B C 1
ATOM 4979 O O . ASP B 1 266 ? -3.309 -41.781 -15.922 1 96.06 266 ASP B O 1
ATOM 4983 N N . PHE B 1 267 ? -2.572 -39.844 -15.133 1 96.62 267 PHE B N 1
ATOM 4984 C CA . PHE B 1 267 ? -1.586 -39.656 -16.188 1 96.62 267 PHE B CA 1
ATOM 4985 C C . PHE B 1 267 ? -0.205 -39.406 -15.609 1 96.62 267 PHE B C 1
ATOM 4987 O O . PHE B 1 267 ? -0.084 -38.781 -14.547 1 96.62 267 PHE B O 1
ATOM 4994 N N . TYR B 1 268 ? 0.826 -39.875 -16.312 1 97.25 268 TYR B N 1
ATOM 4995 C CA . TYR B 1 268 ? 2.199 -39.688 -15.844 1 97.25 268 TYR B CA 1
ATOM 4996 C C . TYR B 1 268 ? 3.086 -39.125 -16.953 1 97.25 268 TYR B C 1
ATOM 4998 O O . TYR B 1 268 ? 2.854 -39.406 -18.141 1 97.25 268 TYR B O 1
ATOM 5006 N N . MET B 1 269 ? 3.955 -38.312 -16.562 1 97.56 269 MET B N 1
ATOM 5007 C CA . MET B 1 269 ? 4.949 -37.781 -17.484 1 97.56 269 MET B CA 1
ATOM 5008 C C . MET B 1 269 ? 6.34 -37.781 -16.859 1 97.56 269 MET B C 1
ATOM 5010 O O . MET B 1 269 ? 6.543 -37.25 -15.773 1 97.56 269 MET B O 1
ATOM 5014 N N . ASP B 1 270 ? 7.23 -38.469 -17.516 1 97.69 270 ASP B N 1
ATOM 5015 C CA . ASP B 1 270 ? 8.633 -38.406 -17.125 1 97.69 270 ASP B CA 1
ATOM 5016 C C . ASP B 1 270 ? 9.312 -37.188 -17.766 1 97.69 270 ASP B C 1
ATOM 5018 O O . ASP B 1 270 ? 9.375 -37.062 -18.984 1 97.69 270 ASP B O 1
ATOM 5022 N N . VAL B 1 271 ? 9.742 -36.281 -16.938 1 97.5 271 VAL B N 1
ATOM 5023 C CA . VAL B 1 271 ? 10.32 -35.031 -17.422 1 97.5 271 VAL B CA 1
ATOM 5024 C C . VAL B 1 271 ? 11.812 -35 -17.109 1 97.5 271 VAL B C 1
ATOM 5026 O O . VAL B 1 271 ? 12.234 -35.438 -16.031 1 97.5 271 VAL B O 1
ATOM 5029 N N . ASN B 1 272 ? 12.625 -34.5 -18.031 1 97.12 272 ASN B N 1
ATOM 5030 C CA . ASN B 1 272 ? 14.055 -34.344 -17.797 1 97.12 272 ASN B CA 1
ATOM 5031 C C . ASN B 1 272 ? 14.414 -32.875 -17.531 1 97.12 272 ASN B C 1
ATOM 5033 O O . ASN B 1 272 ? 15.594 -32.531 -17.469 1 97.12 272 ASN B O 1
ATOM 5037 N N . ALA B 1 273 ? 13.414 -32.031 -17.5 1 97.12 273 ALA B N 1
ATOM 5038 C CA . ALA B 1 273 ? 13.578 -30.641 -17.156 1 97.12 273 ALA B CA 1
ATOM 5039 C C . ALA B 1 273 ? 14.539 -29.938 -18.109 1 97.12 273 ALA B C 1
ATOM 5041 O O . ALA B 1 273 ? 15.336 -29.094 -17.703 1 97.12 273 ALA B O 1
ATOM 5042 N N . CYS B 1 274 ? 14.531 -30.391 -19.328 1 97.69 274 CYS B N 1
ATOM 5043 C CA . CYS B 1 274 ? 15.367 -29.844 -20.391 1 97.69 274 CYS B CA 1
ATOM 5044 C C . CYS B 1 274 ? 16.844 -29.922 -20.016 1 97.69 274 CYS B C 1
ATOM 5046 O O . CYS B 1 274 ? 17.609 -29 -20.297 1 97.69 274 CYS B O 1
ATOM 5048 N N . ALA B 1 275 ? 17.266 -30.969 -19.406 1 96.19 275 ALA B N 1
ATOM 5049 C CA . ALA B 1 275 ? 18.641 -31.156 -18.938 1 96.19 275 ALA B CA 1
ATOM 5050 C C . ALA B 1 275 ? 19.641 -30.969 -20.094 1 96.19 275 ALA B C 1
ATOM 5052 O O . ALA B 1 275 ? 19.391 -31.422 -21.203 1 96.19 275 ALA B O 1
ATOM 5053 N N . ASN B 1 276 ? 20.781 -30.234 -19.812 1 94.19 276 ASN B N 1
ATOM 5054 C CA . ASN B 1 276 ? 21.906 -30.047 -20.719 1 94.19 276 ASN B CA 1
ATOM 5055 C C . ASN B 1 276 ? 21.547 -29.094 -21.859 1 94.19 276 ASN B C 1
ATOM 5057 O O . ASN B 1 276 ? 22.062 -29.203 -22.969 1 94.19 276 ASN B O 1
ATOM 5061 N N . THR B 1 277 ? 20.562 -28.312 -21.703 1 95.75 277 THR B N 1
ATOM 5062 C CA . THR B 1 277 ? 20.25 -27.25 -22.641 1 95.75 277 THR B CA 1
ATOM 5063 C C . THR B 1 277 ? 20.25 -25.891 -21.953 1 95.75 277 THR B C 1
ATOM 5065 O O . THR B 1 277 ? 20.422 -25.797 -20.734 1 95.75 277 THR B O 1
ATOM 5068 N N . LEU B 1 278 ? 20.062 -24.844 -22.734 1 94 278 LEU B N 1
ATOM 5069 C CA . LEU B 1 278 ? 20.016 -23.484 -22.203 1 94 278 LEU B CA 1
ATOM 5070 C C . LEU B 1 278 ? 18.719 -23.234 -21.438 1 94 278 LEU B C 1
ATOM 5072 O O . LEU B 1 278 ? 18.609 -22.266 -20.703 1 94 278 LEU B O 1
ATOM 5076 N N . ASN B 1 279 ? 17.75 -24.188 -21.5 1 96.38 279 ASN B N 1
ATOM 5077 C CA . ASN B 1 279 ? 16.438 -24.016 -20.875 1 96.38 279 ASN B CA 1
ATOM 5078 C C . ASN B 1 279 ? 16.297 -24.906 -19.641 1 96.38 279 ASN B C 1
ATOM 5080 O O . ASN B 1 279 ? 15.188 -25.047 -19.109 1 96.38 279 ASN B O 1
ATOM 5084 N N . GLU B 1 280 ? 17.375 -25.438 -19.188 1 97.06 280 GLU B N 1
ATOM 5085 C CA . GLU B 1 280 ? 17.312 -26.359 -18.062 1 97.06 280 GLU B CA 1
ATOM 5086 C C . GLU B 1 280 ? 16.766 -25.688 -16.812 1 97.06 280 GLU B C 1
ATOM 5088 O O . GLU B 1 280 ? 17.188 -24.578 -16.469 1 97.06 280 GLU B O 1
ATOM 5093 N N . VAL B 1 281 ? 15.789 -26.344 -16.281 1 97.81 281 VAL B N 1
ATOM 5094 C CA . VAL B 1 281 ? 15.266 -25.922 -14.977 1 97.81 281 VAL B CA 1
ATOM 5095 C C . VAL B 1 281 ? 15.5 -27.016 -13.945 1 97.81 281 VAL B C 1
ATOM 5097 O O . VAL B 1 281 ? 14.805 -28.047 -13.961 1 97.81 281 VAL B O 1
ATOM 5100 N N . ARG B 1 282 ? 16.391 -26.812 -13.062 1 96.25 282 ARG B N 1
ATOM 5101 C CA . ARG B 1 282 ? 16.672 -27.797 -12.023 1 96.25 282 ARG B CA 1
ATOM 5102 C C . ARG B 1 282 ? 15.828 -27.531 -10.781 1 96.25 282 ARG B C 1
ATOM 5104 O O . ARG B 1 282 ? 15.297 -28.469 -10.18 1 96.25 282 ARG B O 1
ATOM 5111 N N . PHE B 1 283 ? 15.711 -26.25 -10.414 1 96.81 283 PHE B N 1
ATOM 5112 C CA . PHE B 1 283 ? 14.953 -25.859 -9.227 1 96.81 283 PHE B CA 1
ATOM 5113 C C . PHE B 1 283 ? 13.75 -25 -9.617 1 96.81 283 PHE B C 1
ATOM 5115 O O . PHE B 1 283 ? 13.891 -24 -10.312 1 96.81 283 PHE B O 1
ATOM 5122 N N . LEU B 1 284 ? 12.641 -25.359 -9.055 1 98.12 284 LEU B N 1
ATOM 5123 C CA . LEU B 1 284 ? 11.367 -24.844 -9.539 1 98.12 284 LEU B CA 1
ATOM 5124 C C . LEU B 1 284 ? 11.016 -23.531 -8.836 1 98.12 284 LEU B C 1
ATOM 5126 O O . LEU B 1 284 ? 11.328 -23.344 -7.656 1 98.12 284 LEU B O 1
ATOM 5130 N N . GLU B 1 285 ? 10.383 -22.656 -9.578 1 97.62 285 GLU B N 1
ATOM 5131 C CA . GLU B 1 285 ? 9.586 -21.547 -9.094 1 97.62 285 GLU B CA 1
ATOM 5132 C C . GLU B 1 285 ? 8.102 -21.75 -9.391 1 97.62 285 GLU B C 1
ATOM 5134 O O . GLU B 1 285 ? 7.379 -22.344 -8.586 1 97.62 285 GLU B O 1
ATOM 5139 N N . HIS B 1 286 ? 7.703 -21.484 -10.617 1 97.31 286 HIS B N 1
ATOM 5140 C CA . HIS B 1 286 ? 6.336 -21.703 -11.062 1 97.31 286 HIS B CA 1
ATOM 5141 C C . HIS B 1 286 ? 6.234 -22.953 -11.922 1 97.31 286 HIS B C 1
ATOM 5143 O O . HIS B 1 286 ? 7.152 -23.266 -12.688 1 97.31 286 HIS B O 1
ATOM 5149 N N . VAL B 1 287 ? 5.121 -23.609 -11.719 1 98.31 287 VAL B N 1
ATOM 5150 C CA . VAL B 1 287 ? 4.789 -24.703 -12.609 1 98.31 287 VAL B CA 1
ATOM 5151 C C . VAL B 1 287 ? 3.41 -24.484 -13.219 1 98.31 287 VAL B C 1
ATOM 5153 O O . VAL B 1 287 ? 2.434 -24.266 -12.5 1 98.31 287 VAL B O 1
ATOM 5156 N N . GLN B 1 288 ? 3.404 -24.516 -14.484 1 96.25 288 GLN B N 1
ATOM 5157 C CA . GLN B 1 288 ? 2.127 -24.453 -15.188 1 96.25 288 GLN B CA 1
ATOM 5158 C C . GLN B 1 288 ? 1.781 -25.812 -15.812 1 96.25 288 GLN B C 1
ATOM 5160 O O . GLN B 1 288 ? 2.656 -26.5 -16.344 1 96.25 288 GLN B O 1
ATOM 5165 N N . CYS B 1 289 ? 0.579 -26.156 -15.664 1 96.81 289 CYS B N 1
ATOM 5166 C CA . CYS B 1 289 ? 0.009 -27.312 -16.344 1 96.81 289 CYS B CA 1
ATOM 5167 C C . CYS B 1 289 ? -1.023 -26.891 -17.375 1 96.81 289 CYS B C 1
ATOM 5169 O O . CYS B 1 289 ? -2.172 -26.609 -17.031 1 96.81 289 CYS B O 1
ATOM 5171 N N . LYS B 1 290 ? -0.571 -26.875 -18.562 1 94.62 290 LYS B N 1
ATOM 5172 C CA . LYS B 1 290 ? -1.445 -26.5 -19.672 1 94.62 290 LYS B CA 1
ATOM 5173 C C . LYS B 1 290 ? -2.312 -27.672 -20.109 1 94.62 290 LYS B C 1
ATOM 5175 O O . LYS B 1 290 ? -1.796 -28.734 -20.453 1 94.62 290 LYS B O 1
ATOM 5180 N N . ILE B 1 291 ? -3.658 -27.453 -20.125 1 94.44 291 ILE B N 1
ATOM 5181 C CA . ILE B 1 291 ? -4.566 -28.578 -20.328 1 94.44 291 ILE B CA 1
ATOM 5182 C C . ILE B 1 291 ? -5.617 -28.203 -21.375 1 94.44 291 ILE B C 1
ATOM 5184 O O . ILE B 1 291 ? -6.152 -27.078 -21.359 1 94.44 291 ILE B O 1
ATOM 5188 N N . SER B 1 292 ? -5.836 -29.031 -22.297 1 93.44 292 SER B N 1
ATOM 5189 C CA . SER B 1 292 ? -7.016 -29.016 -23.156 1 93.44 292 SER B CA 1
ATOM 5190 C C . SER B 1 292 ? -7.941 -30.188 -22.844 1 93.44 292 SER B C 1
ATOM 5192 O O . SER B 1 292 ? -7.547 -31.344 -22.969 1 93.44 292 SER B O 1
ATOM 5194 N N . LEU B 1 293 ? -9.102 -29.828 -22.406 1 92.19 293 LEU B N 1
ATOM 5195 C CA . LEU B 1 293 ? -10.016 -30.828 -21.875 1 92.19 293 LEU B CA 1
ATOM 5196 C C . LEU B 1 293 ? -11.469 -30.422 -22.094 1 92.19 293 LEU B C 1
ATOM 5198 O O . LEU B 1 293 ? -11.805 -29.234 -21.953 1 92.19 293 LEU B O 1
ATOM 5202 N N . ARG B 1 294 ? -12.25 -31.422 -22.438 1 89.81 294 ARG B N 1
ATOM 5203 C CA . ARG B 1 294 ? -13.695 -31.234 -22.531 1 89.81 294 ARG B CA 1
ATOM 5204 C C . ARG B 1 294 ? -14.422 -32.062 -21.484 1 89.81 294 ARG B C 1
ATOM 5206 O O . ARG B 1 294 ? -14.117 -33.25 -21.312 1 89.81 294 ARG B O 1
ATOM 5213 N N . PHE B 1 295 ? -15.242 -31.469 -20.719 1 88.19 295 PHE B N 1
ATOM 5214 C CA . PHE B 1 295 ? -16.062 -32.156 -19.719 1 88.19 295 PHE B CA 1
ATOM 5215 C C . PHE B 1 295 ? -17.281 -31.297 -19.344 1 88.19 295 PHE B C 1
ATOM 5217 O O . PHE B 1 295 ? -17.156 -30.094 -19.141 1 88.19 295 PHE B O 1
ATOM 5224 N N . PHE B 1 296 ? -18.422 -32 -19.25 1 84.5 296 PHE B N 1
ATOM 5225 C CA . PHE B 1 296 ? -19.641 -31.281 -18.906 1 84.5 296 PHE B CA 1
ATOM 5226 C C . PHE B 1 296 ? -20.375 -31.984 -17.766 1 84.5 296 PHE B C 1
ATOM 5228 O O . PHE B 1 296 ? -20.734 -33.156 -17.875 1 84.5 296 PHE B O 1
ATOM 5235 N N . PRO B 1 297 ? -20.672 -31.109 -16.781 1 87.12 297 PRO B N 1
ATOM 5236 C CA . PRO B 1 297 ? -20.266 -29.734 -16.484 1 87.12 297 PRO B CA 1
ATOM 5237 C C . PRO B 1 297 ? -18.828 -29.625 -16.016 1 87.12 297 PRO B C 1
ATOM 5239 O O . PRO B 1 297 ? -18.375 -30.453 -15.219 1 87.12 297 PRO B O 1
ATOM 5242 N N . ARG B 1 298 ? -18.156 -28.672 -16.438 1 84.56 298 ARG B N 1
ATOM 5243 C CA . ARG B 1 298 ? -16.75 -28.438 -16.125 1 84.56 298 ARG B CA 1
ATOM 5244 C C . ARG B 1 298 ? -16.547 -28.281 -14.617 1 84.56 298 ARG B C 1
ATOM 5246 O O . ARG B 1 298 ? -15.492 -28.656 -14.094 1 84.56 298 ARG B O 1
ATOM 5253 N N . GLY B 1 299 ? -17.547 -27.797 -13.977 1 86.25 299 GLY B N 1
ATOM 5254 C CA . GLY B 1 299 ? -17.484 -27.516 -12.555 1 86.25 299 GLY B CA 1
ATOM 5255 C C . GLY B 1 299 ? -17.297 -28.766 -11.711 1 86.25 299 GLY B C 1
ATOM 5256 O O . GLY B 1 299 ? -16.938 -28.672 -10.531 1 86.25 299 GLY B O 1
ATOM 5257 N N . ASN B 1 300 ? -17.469 -29.984 -12.289 1 88.25 300 ASN B N 1
ATOM 5258 C CA . ASN B 1 300 ? -17.312 -31.234 -11.555 1 88.25 300 ASN B CA 1
ATOM 5259 C C . ASN B 1 300 ? -15.844 -31.609 -11.391 1 88.25 300 ASN B C 1
ATOM 5261 O O . ASN B 1 300 ? -15.5 -32.438 -10.555 1 88.25 300 ASN B O 1
ATOM 5265 N N . LEU B 1 301 ? -15.055 -31.016 -12.156 1 89.62 301 LEU B N 1
ATOM 5266 C CA . LEU B 1 301 ? -13.688 -31.516 -12.297 1 89.62 301 LEU B CA 1
ATOM 5267 C C . LEU B 1 301 ? -12.828 -31.047 -11.125 1 89.62 301 LEU B C 1
ATOM 5269 O O . LEU B 1 301 ? -12.93 -29.891 -10.688 1 89.62 301 LEU B O 1
ATOM 5273 N N . ARG B 1 302 ? -12.094 -31.922 -10.703 1 92.62 302 ARG B N 1
ATOM 5274 C CA . ARG B 1 302 ? -10.93 -31.656 -9.859 1 92.62 302 ARG B CA 1
ATOM 5275 C C . ARG B 1 302 ? -9.648 -32.125 -10.531 1 92.62 302 ARG B C 1
ATOM 5277 O O . ARG B 1 302 ? -9.586 -33.25 -11.039 1 92.62 302 ARG B O 1
ATOM 5284 N N . ILE B 1 303 ? -8.703 -31.297 -10.57 1 95 303 ILE B N 1
ATOM 5285 C CA . ILE B 1 303 ? -7.445 -31.641 -11.211 1 95 303 ILE B CA 1
ATOM 5286 C C . ILE B 1 303 ? -6.301 -31.484 -10.211 1 95 303 ILE B C 1
ATOM 5288 O O . ILE B 1 303 ? -6.16 -30.438 -9.578 1 95 303 ILE B O 1
ATOM 5292 N N . ILE B 1 304 ? -5.473 -32.531 -10.086 1 97.44 304 ILE B N 1
ATOM 5293 C CA . ILE B 1 304 ? -4.375 -32.562 -9.133 1 97.44 304 ILE B CA 1
ATOM 5294 C C . ILE B 1 304 ? -3.062 -32.875 -9.852 1 97.44 304 ILE B C 1
ATOM 5296 O O . ILE B 1 304 ? -3.004 -33.781 -10.695 1 97.44 304 ILE B O 1
ATOM 5300 N N . LEU B 1 305 ? -2.086 -32.094 -9.547 1 98.44 305 LEU B N 1
ATOM 5301 C CA . LEU B 1 305 ? -0.734 -32.312 -10.039 1 98.44 305 LEU B CA 1
ATOM 5302 C C . LEU B 1 305 ? 0.21 -32.688 -8.898 1 98.44 305 LEU B C 1
ATOM 5304 O O . LEU B 1 305 ? 0.25 -31.984 -7.879 1 98.44 305 LEU B O 1
ATOM 5308 N N . THR B 1 306 ? 0.968 -33.75 -9.023 1 98.81 306 THR B N 1
ATOM 5309 C CA . THR B 1 306 ? 1.915 -34.188 -8.008 1 98.81 306 THR B CA 1
ATOM 5310 C C . THR B 1 306 ? 3.338 -34.188 -8.555 1 98.81 306 THR B C 1
ATOM 5312 O O . THR B 1 306 ? 3.592 -34.719 -9.641 1 98.81 306 THR B O 1
ATOM 5315 N N . SER B 1 307 ? 4.227 -33.656 -7.816 1 98.75 307 SER B N 1
ATOM 5316 C CA . SER B 1 307 ? 5.617 -33.531 -8.234 1 98.75 307 SER B CA 1
ATOM 5317 C C . SER B 1 307 ? 6.398 -34.812 -7.965 1 98.75 307 SER B C 1
ATOM 5319 O O . SER B 1 307 ? 5.938 -35.656 -7.215 1 98.75 307 SER B O 1
ATOM 5321 N N . PRO B 1 308 ? 7.613 -34.906 -8.609 1 98.69 308 PRO B N 1
ATOM 5322 C CA . PRO B 1 308 ? 8.477 -36.062 -8.344 1 98.69 308 PRO B CA 1
ATOM 5323 C C . PRO B 1 308 ? 8.898 -36.156 -6.879 1 98.69 308 PRO B C 1
ATOM 5325 O O . PRO B 1 308 ? 9.258 -37.219 -6.406 1 98.69 308 PRO B O 1
ATOM 5328 N N . MET B 1 309 ? 8.82 -35.062 -6.188 1 98.38 309 MET B N 1
ATOM 5329 C CA . MET B 1 309 ? 9.266 -35.062 -4.797 1 98.38 309 MET B CA 1
ATOM 5330 C C . MET B 1 309 ? 8.094 -35.281 -3.85 1 98.38 309 MET B C 1
ATOM 5332 O O . MET B 1 309 ? 8.242 -35.188 -2.631 1 98.38 309 MET B O 1
ATOM 5336 N N . GLY B 1 310 ? 6.941 -35.5 -4.414 1 98.19 310 GLY B N 1
ATOM 5337 C CA . GLY B 1 310 ? 5.832 -36 -3.621 1 98.19 310 GLY B CA 1
ATOM 5338 C C . GLY B 1 310 ? 4.832 -34.938 -3.246 1 98.19 310 GLY B C 1
ATOM 5339 O O . GLY B 1 310 ? 3.846 -35.188 -2.557 1 98.19 310 GLY B O 1
ATOM 5340 N N . THR B 1 311 ? 4.984 -33.75 -3.631 1 98.62 311 THR B N 1
ATOM 5341 C CA . THR B 1 311 ? 4.051 -32.656 -3.328 1 98.62 311 THR B CA 1
ATOM 5342 C C . THR B 1 311 ? 2.836 -32.719 -4.25 1 98.62 311 THR B C 1
ATOM 5344 O O . THR B 1 311 ? 2.979 -32.719 -5.473 1 98.62 311 THR B O 1
ATOM 5347 N N . SER B 1 312 ? 1.652 -32.812 -3.66 1 98.38 312 SER B N 1
ATOM 5348 C CA . SER B 1 312 ? 0.406 -32.781 -4.418 1 98.38 312 SER B CA 1
ATOM 5349 C C . SER B 1 312 ? -0.272 -31.438 -4.355 1 98.38 312 SER B C 1
ATOM 5351 O O . SER B 1 312 ? -0.519 -30.906 -3.266 1 98.38 312 SER B O 1
ATOM 5353 N N . SER B 1 313 ? -0.567 -30.875 -5.48 1 98 313 SER B N 1
ATOM 5354 C CA . SER B 1 313 ? -1.223 -29.578 -5.586 1 98 313 SER B CA 1
ATOM 5355 C C . SER B 1 313 ? -2.504 -29.672 -6.406 1 98 313 SER B C 1
ATOM 5357 O O . SER B 1 313 ? -2.477 -30.094 -7.566 1 98 313 SER B O 1
ATOM 5359 N N . THR B 1 314 ? -3.625 -29.297 -5.805 1 96.12 314 THR B N 1
ATOM 5360 C CA . THR B 1 314 ? -4.867 -29.188 -6.559 1 96.12 314 THR B CA 1
ATOM 5361 C C . THR B 1 314 ? -4.883 -27.922 -7.406 1 96.12 314 THR B C 1
ATOM 5363 O O . THR B 1 314 ? -4.961 -26.812 -6.875 1 96.12 314 THR B O 1
ATOM 5366 N N . ILE B 1 315 ? -4.848 -28.078 -8.68 1 94.88 315 ILE B N 1
ATOM 5367 C CA . ILE B 1 315 ? -4.727 -26.922 -9.547 1 94.88 315 ILE B CA 1
ATOM 5368 C C . ILE B 1 315 ? -6.113 -26.484 -10.023 1 94.88 315 ILE B C 1
ATOM 5370 O O . ILE B 1 315 ? -6.277 -25.375 -10.555 1 94.88 315 ILE B O 1
ATOM 5374 N N . LEU B 1 316 ? -7.086 -27.312 -9.891 1 90.88 316 LEU B N 1
ATOM 5375 C CA . LEU B 1 316 ? -8.484 -26.969 -10.117 1 90.88 316 LEU B CA 1
ATOM 5376 C C . LEU B 1 316 ? -9.391 -27.656 -9.102 1 90.88 316 LEU B C 1
ATOM 5378 O O . LEU B 1 316 ? -9.398 -28.891 -9.008 1 90.88 316 LEU B O 1
ATOM 5382 N N . PHE B 1 317 ? -10.094 -26.812 -8.398 1 88.19 317 PHE B N 1
ATOM 5383 C CA . PHE B 1 317 ? -11.133 -27.344 -7.52 1 88.19 317 PHE B CA 1
ATOM 5384 C C . PHE B 1 317 ? -12.477 -27.375 -8.227 1 88.19 317 PHE B C 1
ATOM 5386 O O . PHE B 1 317 ? -12.711 -26.594 -9.164 1 88.19 317 PHE B O 1
ATOM 5393 N N . GLU B 1 318 ? -13.266 -28.203 -7.703 1 86.62 318 GLU B N 1
ATOM 5394 C CA . GLU B 1 318 ? -14.625 -28.234 -8.227 1 86.62 318 GLU B CA 1
ATOM 5395 C C . GLU B 1 318 ? -15.312 -26.875 -8.055 1 86.62 318 GLU B C 1
ATOM 5397 O O . GLU B 1 318 ? -15.086 -26.188 -7.062 1 86.62 318 GLU B O 1
ATOM 5402 N N . ARG B 1 319 ? -16.047 -26.547 -8.977 1 81.44 319 ARG B N 1
ATOM 5403 C CA . ARG B 1 319 ? -16.875 -25.344 -8.953 1 81.44 319 ARG B CA 1
ATOM 5404 C C . ARG B 1 319 ? -18.344 -25.672 -9.195 1 81.44 319 ARG B C 1
ATOM 5406 O O . ARG B 1 319 ? -18.828 -25.594 -10.328 1 81.44 319 ARG B O 1
ATOM 5413 N N . PRO B 1 320 ? -19.031 -25.906 -8.195 1 74.19 320 PRO B N 1
ATOM 5414 C CA . PRO B 1 320 ? -20.391 -26.438 -8.328 1 74.19 320 PRO B CA 1
ATOM 5415 C C . PRO B 1 320 ? -21.297 -25.531 -9.172 1 74.19 320 PRO B C 1
ATOM 5417 O O . PRO B 1 320 ? -22.25 -26 -9.789 1 74.19 320 PRO B O 1
ATOM 5420 N N . ARG B 1 321 ? -20.938 -24.266 -9.258 1 73.31 321 ARG B N 1
ATOM 5421 C CA . ARG B 1 321 ? -21.828 -23.359 -9.969 1 73.31 321 ARG B CA 1
ATOM 5422 C C . ARG B 1 321 ? -21.391 -23.203 -11.422 1 73.31 321 ARG B C 1
ATOM 5424 O O . ARG B 1 321 ? -22.062 -22.547 -12.219 1 73.31 321 ARG B O 1
ATOM 5431 N N . ASP B 1 322 ? -20.406 -23.812 -11.781 1 73.19 322 ASP B N 1
ATOM 5432 C CA . ASP B 1 322 ? -19.922 -23.766 -13.156 1 73.19 322 ASP B CA 1
ATOM 5433 C C . ASP B 1 322 ? -20.625 -24.797 -14.031 1 73.19 322 ASP B C 1
ATOM 5435 O O . ASP B 1 322 ? -20.141 -25.922 -14.188 1 73.19 322 ASP B O 1
ATOM 5439 N N . VAL B 1 323 ? -21.703 -24.328 -14.586 1 68.69 323 VAL B N 1
ATOM 5440 C CA . VAL B 1 323 ? -22.484 -25.234 -15.438 1 68.69 323 VAL B CA 1
ATOM 5441 C C . VAL B 1 323 ? -22.312 -24.828 -16.906 1 68.69 323 VAL B C 1
ATOM 5443 O O . VAL B 1 323 ? -23.078 -25.266 -17.766 1 68.69 323 VAL B O 1
ATOM 5446 N N . ILE B 1 324 ? -21.312 -23.984 -17.047 1 67 324 ILE B N 1
ATOM 5447 C CA . ILE B 1 324 ? -21.094 -23.5 -18.391 1 67 324 ILE B CA 1
ATOM 5448 C C . ILE B 1 324 ? -20.5 -24.625 -19.25 1 67 324 ILE B C 1
ATOM 5450 O O . ILE B 1 324 ? -19.656 -25.391 -18.781 1 67 324 ILE B O 1
ATOM 5454 N N . SER B 1 325 ? -21.078 -24.641 -20.391 1 66.56 325 SER B N 1
ATOM 5455 C CA . SER B 1 325 ? -20.609 -25.625 -21.359 1 66.56 325 SER B CA 1
ATOM 5456 C C . SER B 1 325 ? -19.391 -25.141 -22.109 1 66.56 325 SER B C 1
ATOM 5458 O O . SER B 1 325 ? -19.5 -24.688 -23.266 1 66.56 325 SER B O 1
ATOM 5460 N N . SER B 1 326 ? -18.328 -24.969 -21.453 1 73.75 326 SER B N 1
ATOM 5461 C CA . SER B 1 326 ? -17.109 -24.547 -22.109 1 73.75 326 SER B CA 1
ATOM 5462 C C . SER B 1 326 ? -15.945 -25.484 -21.766 1 73.75 326 SER B C 1
ATOM 5464 O O . SER B 1 326 ? -15.984 -26.172 -20.75 1 73.75 326 SER B O 1
ATOM 5466 N N . ASN B 1 327 ? -15.078 -25.625 -22.75 1 82.38 327 ASN B N 1
ATOM 5467 C CA . ASN B 1 327 ? -13.883 -26.453 -22.594 1 82.38 327 ASN B CA 1
ATOM 5468 C C . ASN B 1 327 ? -12.711 -25.656 -22.047 1 82.38 327 ASN B C 1
ATOM 5470 O O . ASN B 1 327 ? -12.719 -24.422 -22.078 1 82.38 327 ASN B O 1
ATOM 5474 N N . PHE B 1 328 ? -11.859 -26.422 -21.422 1 86.94 328 PHE B N 1
ATOM 5475 C CA . PHE B 1 328 ? -10.531 -25.844 -21.25 1 86.94 328 PHE B CA 1
ATOM 5476 C C . PHE B 1 328 ? -9.703 -26.016 -22.531 1 86.94 328 PHE B C 1
ATOM 5478 O O . PHE B 1 328 ? -9.594 -27.125 -23.047 1 86.94 328 PHE B O 1
ATOM 5485 N N . ASP B 1 329 ? -9.242 -24.938 -23.016 1 88.44 329 ASP B N 1
ATOM 5486 C CA . ASP B 1 329 ? -8.398 -24.953 -24.219 1 88.44 329 ASP B CA 1
ATOM 5487 C C . ASP B 1 329 ? -7.023 -24.344 -23.922 1 88.44 329 ASP B C 1
ATOM 5489 O O . ASP B 1 329 ? -6.883 -23.125 -23.859 1 88.44 329 ASP B O 1
ATOM 5493 N N . ASP B 1 330 ? -6.086 -25.25 -23.781 1 90.19 330 ASP B N 1
ATOM 5494 C CA . ASP B 1 330 ? -4.715 -24.844 -23.469 1 90.19 330 ASP B CA 1
ATOM 5495 C C . ASP B 1 330 ? -4.668 -23.906 -22.281 1 90.19 330 ASP B C 1
ATOM 5497 O O . ASP B 1 330 ? -3.984 -22.875 -22.312 1 90.19 330 ASP B O 1
ATOM 5501 N N . TRP B 1 331 ? -5.473 -24.203 -21.312 1 88.75 331 TRP B N 1
ATOM 5502 C CA . TRP B 1 331 ? -5.484 -23.359 -20.109 1 88.75 331 TRP B CA 1
ATOM 5503 C C . TRP B 1 331 ? -4.289 -23.672 -19.219 1 88.75 331 TRP B C 1
ATOM 5505 O O . TRP B 1 331 ? -4.074 -24.828 -18.844 1 88.75 331 TRP B O 1
ATOM 5515 N N . PRO B 1 332 ? -3.525 -22.656 -18.875 1 91.06 332 PRO B N 1
ATOM 5516 C CA . PRO B 1 332 ? -2.295 -22.875 -18.109 1 91.06 332 PRO B CA 1
ATOM 5517 C C . PRO B 1 332 ? -2.508 -22.781 -16.594 1 91.06 332 PRO B C 1
ATOM 5519 O O . PRO B 1 332 ? -2.084 -21.797 -15.977 1 91.06 332 PRO B O 1
ATOM 5522 N N . PHE B 1 333 ? -3.061 -23.828 -16.031 1 92.44 333 PHE B N 1
ATOM 5523 C CA . PHE B 1 333 ? -3.168 -23.828 -14.586 1 92.44 333 PHE B CA 1
ATOM 5524 C C . PHE B 1 333 ? -1.803 -23.625 -13.938 1 92.44 333 PHE B C 1
ATOM 5526 O O . PHE B 1 333 ? -0.796 -24.141 -14.414 1 92.44 333 PHE B O 1
ATOM 5533 N N . LEU B 1 334 ? -1.82 -22.844 -12.859 1 94.25 334 LEU B N 1
ATOM 5534 C CA . LEU B 1 334 ? -0.551 -22.469 -12.242 1 94.25 334 LEU B CA 1
ATOM 5535 C C . LEU B 1 334 ? -0.497 -22.938 -10.789 1 94.25 334 LEU B C 1
ATOM 5537 O O . LEU B 1 334 ? -1.485 -22.828 -10.062 1 94.25 334 LEU B O 1
ATOM 5541 N N . SER B 1 335 ? 0.707 -23.469 -10.406 1 97.06 335 SER B N 1
ATOM 5542 C CA . SER B 1 335 ? 0.958 -23.75 -9 1 97.06 335 SER B CA 1
ATOM 5543 C C . SER B 1 335 ? 2.32 -23.234 -8.562 1 97.06 335 SER B C 1
ATOM 5545 O O . SER B 1 335 ? 3.303 -23.344 -9.297 1 97.06 335 SER B O 1
ATOM 5547 N N . VAL B 1 336 ? 2.301 -22.656 -7.398 1 97.56 336 VAL B N 1
ATOM 5548 C CA . VAL B 1 336 ? 3.549 -22.234 -6.773 1 97.56 336 VAL B CA 1
ATOM 5549 C C . VAL B 1 336 ? 3.918 -23.203 -5.645 1 97.56 336 VAL B C 1
ATOM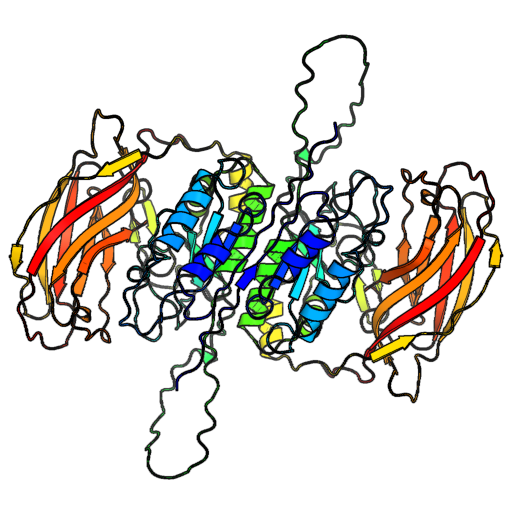 5551 O O . VAL B 1 336 ? 4.855 -22.938 -4.883 1 97.56 336 VAL B O 1
ATOM 5554 N N . HIS B 1 337 ? 3.277 -24.328 -5.57 1 98.31 337 HIS B N 1
ATOM 5555 C CA . HIS B 1 337 ? 3.436 -25.25 -4.445 1 98.31 337 HIS B CA 1
ATOM 5556 C C . HIS B 1 337 ? 4.742 -26.016 -4.543 1 98.31 337 HIS B C 1
ATOM 5558 O O . HIS B 1 337 ? 5.207 -26.594 -3.555 1 98.31 337 HIS B O 1
ATOM 5564 N N . PHE B 1 338 ? 5.34 -26 -5.648 1 98.56 338 PHE B N 1
ATOM 5565 C CA . PHE B 1 338 ? 6.512 -26.828 -5.902 1 98.56 338 PHE B CA 1
ATOM 5566 C C . PHE B 1 338 ? 7.789 -25.984 -5.816 1 98.56 338 PHE B C 1
ATOM 5568 O O . PHE B 1 338 ? 8.859 -26.438 -6.227 1 98.56 338 PHE B O 1
ATOM 5575 N N . TRP B 1 339 ? 7.66 -24.828 -5.289 1 98.19 339 TRP B N 1
ATOM 5576 C CA . TRP B 1 339 ? 8.758 -23.859 -5.281 1 98.19 339 TRP B CA 1
ATOM 5577 C C . TRP B 1 339 ? 9.984 -24.453 -4.598 1 98.19 339 TRP B C 1
ATOM 5579 O O . TRP B 1 339 ? 9.906 -24.906 -3.453 1 98.19 339 TRP B O 1
ATOM 5589 N N . GLY B 1 340 ? 11.109 -24.5 -5.273 1 96.94 340 GLY B N 1
ATOM 5590 C CA . GLY B 1 340 ? 12.359 -24.969 -4.719 1 96.94 340 GLY B CA 1
ATOM 5591 C C . GLY B 1 340 ? 12.617 -26.453 -4.996 1 96.94 340 GLY B C 1
ATOM 5592 O O . GLY B 1 340 ? 13.734 -26.938 -4.82 1 96.94 340 GLY B O 1
ATOM 5593 N N . GLU B 1 341 ? 11.641 -27.172 -5.457 1 97.88 341 GLU B N 1
ATOM 5594 C CA . GLU B 1 341 ? 11.805 -28.594 -5.746 1 97.88 341 GLU B CA 1
ATOM 5595 C C . GLU B 1 341 ? 12.602 -28.812 -7.027 1 97.88 341 GLU B C 1
ATOM 5597 O O . GLU B 1 341 ? 12.727 -27.891 -7.848 1 97.88 341 GLU B O 1
ATOM 5602 N N . LYS B 1 342 ? 13.07 -30.031 -7.105 1 97.69 342 LYS B N 1
ATOM 5603 C CA . LYS B 1 342 ? 13.68 -30.438 -8.367 1 97.69 342 LYS B CA 1
ATOM 5604 C C . LYS B 1 342 ? 12.617 -30.797 -9.398 1 97.69 342 LYS B C 1
ATOM 5606 O O . LYS B 1 342 ? 11.648 -31.5 -9.094 1 97.69 342 LYS B O 1
ATOM 5611 N N . ALA B 1 343 ? 12.797 -30.344 -10.562 1 97.94 343 ALA B N 1
ATOM 5612 C CA . ALA B 1 343 ? 11.797 -30.5 -11.617 1 97.94 343 ALA B CA 1
ATOM 5613 C C . ALA B 1 343 ? 11.852 -31.906 -12.203 1 97.94 343 ALA B C 1
ATOM 5615 O O . ALA B 1 343 ? 10.82 -32.469 -12.586 1 97.94 343 ALA B O 1
ATOM 5616 N N . GLU B 1 344 ? 13.07 -32.438 -12.297 1 98.06 344 GLU B N 1
ATOM 5617 C CA . GLU B 1 344 ? 13.273 -33.719 -12.992 1 98.06 344 GLU B CA 1
ATOM 5618 C C . GLU B 1 344 ? 12.594 -34.875 -12.25 1 98.06 344 GLU B C 1
ATOM 5620 O O . GLU B 1 344 ? 12.625 -34.938 -11.023 1 98.06 344 GLU B O 1
ATOM 5625 N N . GLY B 1 345 ? 12.008 -35.75 -13.031 1 98.38 345 GLY B N 1
ATOM 5626 C CA . GLY B 1 345 ? 11.367 -36.938 -12.469 1 98.38 345 GLY B CA 1
ATOM 5627 C C . GLY B 1 345 ? 9.984 -37.188 -13.023 1 98.38 345 GLY B C 1
ATOM 5628 O O . GLY B 1 345 ? 9.617 -36.656 -14.07 1 98.38 345 GLY B O 1
ATOM 5629 N N . ARG B 1 346 ? 9.25 -38.062 -12.359 1 98.44 346 ARG B N 1
ATOM 5630 C CA . ARG B 1 346 ? 7.926 -38.438 -12.828 1 98.44 346 ARG B CA 1
ATOM 5631 C C . ARG B 1 346 ? 6.84 -37.562 -12.203 1 98.44 346 ARG B C 1
ATOM 5633 O O . ARG B 1 346 ? 6.695 -37.531 -10.977 1 98.44 346 ARG B O 1
ATOM 5640 N N . TRP B 1 347 ? 6.156 -36.844 -13.039 1 98.69 347 TRP B N 1
ATOM 5641 C CA . TRP B 1 347 ? 5.012 -36.031 -12.625 1 98.69 347 TRP B CA 1
ATOM 5642 C C . TRP B 1 347 ? 3.705 -36.781 -12.82 1 98.69 347 TRP B C 1
ATOM 5644 O O . TRP B 1 347 ? 3.582 -37.594 -13.75 1 98.69 347 TRP B O 1
ATOM 5654 N N . HIS B 1 348 ? 2.83 -36.625 -11.914 1 98.62 348 HIS B N 1
ATOM 5655 C CA . HIS B 1 348 ? 1.552 -37.312 -11.891 1 98.62 348 HIS B CA 1
ATOM 5656 C C . HIS B 1 348 ? 0.385 -36.344 -12 1 98.62 348 HIS B C 1
ATOM 5658 O O . HIS B 1 348 ? 0.258 -35.438 -11.18 1 98.62 348 HIS B O 1
ATOM 5664 N N . LEU B 1 349 ? -0.418 -36.438 -13.07 1 98.12 349 LEU B N 1
ATOM 5665 C CA . LEU B 1 349 ? -1.64 -35.656 -13.258 1 98.12 349 LEU B CA 1
ATOM 5666 C C . LEU B 1 349 ? -2.873 -36.5 -13.008 1 98.12 349 LEU B C 1
ATOM 5668 O O . LEU B 1 349 ? -3.027 -37.562 -13.617 1 98.12 349 LEU B O 1
ATOM 5672 N N . GLN B 1 350 ? -3.693 -36.062 -12.148 1 97.19 350 GLN B N 1
ATOM 5673 C CA . GLN B 1 350 ? -4.941 -36.75 -11.844 1 97.19 350 GLN B CA 1
ATOM 5674 C C . GLN B 1 350 ? -6.148 -35.875 -12.195 1 97.19 350 GLN B C 1
ATOM 5676 O O . GLN B 1 350 ? -6.223 -34.719 -11.789 1 97.19 350 GLN B O 1
ATOM 5681 N N . ILE B 1 351 ? -7.062 -36.406 -12.961 1 95.5 351 ILE B N 1
ATOM 5682 C CA . ILE B 1 351 ? -8.336 -35.781 -13.281 1 95.5 351 ILE B CA 1
ATOM 5683 C C . ILE B 1 351 ? -9.484 -36.562 -12.648 1 95.5 351 ILE B C 1
ATOM 5685 O O . ILE B 1 351 ? -9.648 -37.75 -12.93 1 95.5 351 ILE B O 1
ATOM 5689 N N . ILE B 1 352 ? -10.25 -35.875 -11.844 1 93.44 352 ILE B N 1
ATOM 5690 C CA . ILE B 1 352 ? -11.281 -36.531 -11.055 1 93.44 352 ILE B CA 1
ATOM 5691 C C . ILE B 1 352 ? -12.633 -35.875 -11.32 1 93.44 352 ILE B C 1
ATOM 5693 O O . ILE B 1 352 ? -12.742 -34.656 -11.344 1 93.44 352 ILE B O 1
ATOM 5697 N N . ASN B 1 353 ? -13.617 -36.656 -11.594 1 91.62 353 ASN B N 1
ATOM 5698 C CA . ASN B 1 353 ? -14.984 -36.156 -11.523 1 91.62 353 ASN B CA 1
ATOM 5699 C C . ASN B 1 353 ? -15.477 -36.062 -10.078 1 91.62 353 ASN B C 1
ATOM 5701 O O . ASN B 1 353 ? -16.078 -37.031 -9.578 1 91.62 353 ASN B O 1
ATOM 5705 N N . ALA B 1 354 ? -15.32 -34.969 -9.539 1 88.88 354 ALA B N 1
ATOM 5706 C CA . ALA B 1 354 ? -15.539 -34.812 -8.102 1 88.88 354 ALA B CA 1
ATOM 5707 C C . ALA B 1 354 ? -16.859 -34.094 -7.816 1 88.88 354 ALA B C 1
ATOM 5709 O O . ALA B 1 354 ? -17.219 -33.906 -6.656 1 88.88 354 ALA B O 1
ATOM 5710 N N . GLY B 1 355 ? -17.5 -33.688 -8.812 1 86.75 355 GLY B N 1
ATOM 5711 C CA . GLY B 1 355 ? -18.781 -33 -8.625 1 86.75 355 GLY B CA 1
ATOM 5712 C C . GLY B 1 355 ? -19.953 -33.938 -8.586 1 86.75 355 GLY B C 1
ATOM 5713 O O . GLY B 1 355 ? -19.875 -35.062 -9.078 1 86.75 355 GLY B O 1
ATOM 5714 N N . VAL B 1 356 ? -21.094 -33.438 -8.016 1 82 356 VAL B N 1
ATOM 5715 C CA . VAL B 1 356 ? -22.25 -34.281 -7.816 1 82 356 VAL B CA 1
ATOM 5716 C C . VAL B 1 356 ? -23.234 -34.094 -8.977 1 82 356 VAL B C 1
ATOM 5718 O O . VAL B 1 356 ? -24.188 -34.875 -9.109 1 82 356 VAL B O 1
ATOM 5721 N N . ARG B 1 357 ? -22.906 -33.125 -9.773 1 83.81 357 ARG B N 1
ATOM 5722 C CA . ARG B 1 357 ? -23.844 -32.875 -10.875 1 83.81 357 ARG B CA 1
ATOM 5723 C C . ARG B 1 357 ? -23.75 -34 -11.914 1 83.81 357 ARG B C 1
ATOM 5725 O O . ARG B 1 357 ? -22.672 -34.562 -12.125 1 83.81 357 ARG B O 1
ATOM 5732 N N . HIS B 1 358 ? -24.906 -34.188 -12.508 1 84 358 HIS B N 1
ATOM 5733 C CA . HIS B 1 358 ? -24.969 -35.25 -13.523 1 84 358 HIS B CA 1
ATOM 5734 C C . HIS B 1 358 ? -24.141 -34.875 -14.75 1 84 358 HIS B C 1
ATOM 5736 O O . HIS B 1 358 ? -24.203 -33.75 -15.234 1 84 358 HIS B O 1
ATOM 5742 N N . VAL B 1 359 ? -23.422 -35.875 -15.148 1 82.31 359 VAL B N 1
ATOM 5743 C CA . VAL B 1 359 ? -22.594 -35.688 -16.328 1 82.31 359 VAL B CA 1
ATOM 5744 C C . VAL B 1 359 ? -23.375 -36.094 -17.578 1 82.31 359 VAL B C 1
ATOM 5746 O O . VAL B 1 359 ? -23.812 -37.219 -17.703 1 82.31 359 VAL B O 1
ATOM 5749 N N . SER B 1 360 ? -23.594 -35.156 -18.469 1 76.69 360 SER B N 1
ATOM 5750 C CA . SER B 1 360 ? -24.438 -35.406 -19.641 1 76.69 360 SER B CA 1
ATOM 5751 C C . SER B 1 360 ? -23.609 -35.875 -20.828 1 76.69 360 SER B C 1
ATOM 5753 O O . SER B 1 360 ? -24.141 -36.531 -21.734 1 76.69 360 SER B O 1
ATOM 5755 N N . GLN B 1 361 ? -22.375 -35.5 -20.844 1 77.88 361 GLN B N 1
ATOM 5756 C CA . GLN B 1 361 ? -21.5 -35.875 -21.953 1 77.88 361 GLN B CA 1
ATOM 5757 C C . GLN B 1 361 ? -20.172 -36.406 -21.438 1 77.88 361 GLN B C 1
ATOM 5759 O O . GLN B 1 361 ? -19.641 -35.906 -20.422 1 77.88 361 GLN B O 1
ATOM 5764 N N . ILE B 1 362 ? -19.719 -37.375 -22.172 1 78.88 362 ILE B N 1
ATOM 5765 C CA . ILE B 1 362 ? -18.422 -37.938 -21.797 1 78.88 362 ILE B CA 1
ATOM 5766 C C . ILE B 1 362 ? -17.328 -36.875 -21.953 1 78.88 362 ILE B C 1
ATOM 5768 O O . ILE B 1 362 ? -17.266 -36.188 -22.984 1 78.88 362 ILE B O 1
ATOM 5772 N N . GLY B 1 363 ? -16.516 -36.719 -21 1 88.62 363 GLY B N 1
ATOM 5773 C CA . GLY B 1 363 ? -15.383 -35.812 -21.047 1 88.62 363 GLY B CA 1
ATOM 5774 C C . GLY B 1 363 ? -14.141 -36.438 -21.656 1 88.62 363 GLY B C 1
ATOM 5775 O O . GLY B 1 363 ? -14.016 -37.656 -21.734 1 88.62 363 GLY B O 1
ATOM 5776 N N . VAL B 1 364 ? -13.32 -35.594 -22.25 1 92.56 364 VAL B N 1
ATOM 5777 C CA . VAL B 1 364 ? -12.094 -36.062 -22.891 1 92.56 364 VAL B CA 1
ATOM 5778 C C . VAL B 1 364 ? -10.938 -35.125 -22.516 1 92.56 364 VAL B C 1
ATOM 5780 O O . VAL B 1 364 ? -11.055 -33.906 -22.609 1 92.56 364 VAL B O 1
ATOM 5783 N N . LEU B 1 365 ? -9.891 -35.75 -22.016 1 94.88 365 LEU B N 1
ATOM 5784 C CA . LEU B 1 365 ? -8.617 -35.031 -21.969 1 94.88 365 LEU B CA 1
ATOM 5785 C C . LEU B 1 365 ? -7.906 -35.125 -23.312 1 94.88 365 LEU B C 1
ATOM 5787 O O . LEU B 1 365 ? -7.477 -36.188 -23.75 1 94.88 365 LEU B O 1
ATOM 5791 N N . LYS B 1 366 ? -7.758 -34.031 -23.938 1 95.06 366 LYS B N 1
ATOM 5792 C CA . LYS B 1 366 ? -7.133 -34 -25.266 1 95.06 366 LYS B CA 1
ATOM 5793 C C . LYS B 1 366 ? -5.609 -34 -25.141 1 95.06 366 LYS B C 1
ATOM 5795 O O . LYS B 1 366 ? -4.938 -34.875 -25.703 1 95.06 366 LYS B O 1
ATOM 5800 N N . LYS B 1 367 ? -5.133 -33.125 -24.438 1 96.38 367 LYS B N 1
ATOM 5801 C CA . LYS B 1 367 ? -3.686 -33 -24.312 1 96.38 367 LYS B CA 1
ATOM 5802 C C . LYS B 1 367 ? -3.316 -32.219 -23.047 1 96.38 367 LYS B C 1
ATOM 5804 O O . LYS B 1 367 ? -4.148 -31.516 -22.484 1 96.38 367 LYS B O 1
ATOM 5809 N N . TRP B 1 368 ? -2.047 -32.375 -22.625 1 97.19 368 TRP B N 1
ATOM 5810 C CA . TRP B 1 368 ? -1.511 -31.594 -21.516 1 97.19 368 TRP B CA 1
ATOM 5811 C C . TRP B 1 368 ? 0.005 -31.469 -21.625 1 97.19 368 TRP B C 1
ATOM 5813 O O . TRP B 1 368 ? 0.649 -32.219 -22.344 1 97.19 368 TRP B O 1
ATOM 5823 N N . GLN B 1 369 ? 0.51 -30.422 -21.047 1 97.81 369 GLN B N 1
ATOM 5824 C CA . GLN B 1 369 ? 1.924 -30.062 -21.062 1 97.81 369 GLN B CA 1
ATOM 5825 C C . GLN B 1 369 ? 2.328 -29.344 -19.781 1 97.81 369 GLN B C 1
ATOM 5827 O O . GLN B 1 369 ? 1.543 -28.578 -19.219 1 97.81 369 GLN B O 1
ATOM 5832 N N . LEU B 1 370 ? 3.506 -29.688 -19.344 1 98.5 370 LEU B N 1
ATOM 5833 C CA . LEU B 1 370 ? 4.043 -28.984 -18.188 1 98.5 370 LEU B CA 1
ATOM 5834 C C . LEU B 1 370 ? 5.043 -27.906 -18.625 1 98.5 370 LEU B C 1
ATOM 5836 O O . LEU B 1 370 ? 5.844 -28.141 -19.531 1 98.5 370 LEU B O 1
ATOM 5840 N N . ILE B 1 371 ? 4.895 -26.766 -18.062 1 97.62 371 ILE B N 1
ATOM 5841 C CA . ILE B 1 371 ? 5.852 -25.688 -18.25 1 97.62 371 ILE B CA 1
ATOM 5842 C C . ILE B 1 371 ? 6.492 -25.312 -16.922 1 97.62 371 ILE B C 1
ATOM 5844 O O . ILE B 1 371 ? 5.793 -24.984 -15.961 1 97.62 371 ILE B O 1
ATOM 5848 N N . PHE B 1 372 ? 7.852 -25.406 -16.891 1 98.31 372 PHE B N 1
ATOM 5849 C CA . PHE B 1 372 ? 8.609 -25.156 -15.664 1 98.31 372 PHE B CA 1
ATOM 5850 C C . PHE B 1 372 ? 9.336 -23.828 -15.742 1 98.31 372 PHE B C 1
ATOM 5852 O O . PHE B 1 372 ? 9.969 -23.516 -16.766 1 98.31 372 PHE B O 1
ATOM 5859 N N . TYR B 1 373 ? 9.172 -23.062 -14.742 1 97.5 373 TYR B N 1
ATOM 5860 C CA . TYR B 1 373 ? 9.945 -21.844 -14.555 1 97.5 373 TYR B CA 1
ATOM 5861 C C . TYR B 1 373 ? 10.883 -21.969 -13.359 1 97.5 373 TYR B C 1
ATOM 5863 O O . TYR B 1 373 ? 10.469 -22.406 -12.281 1 97.5 373 TYR B O 1
ATOM 5871 N N . GLY B 1 374 ? 12.133 -21.656 -13.547 1 97.31 374 GLY B N 1
ATOM 5872 C CA . GLY B 1 374 ? 13.062 -21.766 -12.43 1 97.31 374 GLY B CA 1
ATOM 5873 C C . GLY B 1 374 ? 14.508 -21.531 -12.828 1 97.31 374 GLY B C 1
ATOM 5874 O O . GLY B 1 374 ? 14.789 -20.734 -13.719 1 97.31 374 GLY B O 1
ATOM 5875 N N . MET B 1 375 ? 15.32 -22.188 -11.992 1 95 375 MET B N 1
ATOM 5876 C CA . MET B 1 375 ? 16.75 -21.938 -12.188 1 95 375 MET B CA 1
ATOM 5877 C C . MET B 1 375 ? 17.5 -23.25 -12.43 1 95 375 MET B C 1
ATOM 5879 O O . MET B 1 375 ? 17.016 -24.328 -12.094 1 95 375 MET B O 1
ATOM 5883 N N . SER B 1 376 ? 18.719 -23.016 -13.055 1 91.25 376 SER B N 1
ATOM 5884 C CA . SER B 1 376 ? 19.578 -24.172 -13.305 1 91.25 376 SER B CA 1
ATOM 5885 C C . SER B 1 376 ? 20.547 -24.406 -12.156 1 91.25 376 SER B C 1
ATOM 5887 O O . SER B 1 376 ? 21.109 -25.484 -12.023 1 91.25 376 SER B O 1
ATOM 5889 N N . TYR B 1 377 ? 20.75 -23.406 -11.383 1 81.69 377 TYR B N 1
ATOM 5890 C CA . TYR B 1 377 ? 21.641 -23.578 -10.242 1 81.69 377 TYR B CA 1
ATOM 5891 C C . TYR B 1 377 ? 21.031 -22.984 -8.977 1 81.69 377 TYR B C 1
ATOM 5893 O O . TYR B 1 377 ? 20.172 -22.109 -9.055 1 81.69 377 TYR B O 1
ATOM 5901 N N . PHE B 1 378 ? 21.359 -23.797 -7.938 1 65.25 378 PHE B N 1
ATOM 5902 C CA . PHE B 1 378 ? 20.734 -23.422 -6.668 1 65.25 378 PHE B CA 1
ATOM 5903 C C . PHE B 1 378 ? 21.328 -22.125 -6.141 1 65.25 378 PHE B C 1
ATOM 5905 O O . PHE B 1 378 ? 22.531 -21.875 -6.273 1 65.25 378 PHE B O 1
ATOM 5912 N N . LEU B 1 379 ? 20.266 -21.344 -5.77 1 61.12 379 LEU B N 1
ATOM 5913 C CA . LEU B 1 379 ? 20.703 -20.156 -5.051 1 61.12 379 LEU B CA 1
ATOM 5914 C C . LEU B 1 379 ? 21.344 -20.531 -3.713 1 61.12 379 LEU B C 1
ATOM 5916 O O . LEU B 1 379 ? 20.812 -21.391 -2.996 1 61.12 379 LEU B O 1
ATOM 5920 N N . ARG B 1 380 ? 22.672 -20.641 -3.498 1 50.84 380 ARG B N 1
ATOM 5921 C CA . ARG B 1 380 ? 23.219 -20.844 -2.162 1 50.84 380 ARG B CA 1
ATOM 5922 C C . ARG B 1 380 ? 22.656 -19.828 -1.177 1 50.84 380 ARG B C 1
ATOM 5924 O O . ARG B 1 380 ? 22.969 -18.641 -1.252 1 50.84 380 ARG B O 1
ATOM 5931 N N . LEU B 1 381 ? 21.359 -19.906 -0.921 1 45.91 381 LEU B N 1
ATOM 5932 C CA . LEU B 1 381 ? 20.953 -18.984 0.136 1 45.91 381 LEU B CA 1
ATOM 5933 C C . LEU B 1 381 ? 21.453 -19.469 1.495 1 45.91 381 LEU B C 1
ATOM 5935 O O . LEU B 1 381 ? 21.531 -20.672 1.738 1 45.91 381 LEU B O 1
#

Foldseek 3Di:
DDDDPQQAAAAADADPDDDPLVNLLCSLQPPLARYQHYFYEDWPDLQLADQDERDPSNVVSLVCQQQPGPNRLGHAAEYEQFQSLLQQHASLSTRVLQDPSYAYEYEAAPQQEFQSRGHFAQSHAFYEYFPRDPVVSDPPPPPPPPPDDDPDCPPPPPCSRRGCTRVVVRVLLVLLCVLPVSHGNVNSSVLQLVAADAVSNPVDDAWDAALVGQIAGRRGGSHYGDSVSSSVQSNVDDYDDDKAKFKFDKDFDFDWFDQDAFGKDKDKDFGAQPPPDPRRAFFFFKKWKFWWKFFAQPLQKWKWKAAQSGDIDTQDHHRQSHRDRDIRDRRTRMHRRRGGHTRGGMMMMMITRHDPDGTPDIMTTGIMMMMTMHDPDDDPD/DDDDPQQAAAAADADPDPDPLVNLLCSLQPPLARYQEYFYEDWDDLQLADQDERDPSNVVSLVCQQQPGPNRLGHAAEYEQFQSLLQQHASLSTRVLQDPSYAYEYEAAPQQEFQSRGHFAQSHAFYEYFPRDPVVSDPPPPPPPPVDDDPDPPPPPPCSRRGCTRVVVRVLLVLLCVLPVSHGNVNSSVLQLVAADAVSNPVDDAWDAALVGQIAGRRGGSHYGDSVSSSVQSNVDDYDDDKAKAKFDKDFDFDWFDQDAFGKDKDKDFGAQPPPDPRRAFFFFKKWKFWWKFFAQPLQKWKWKAAQSGDIDTQDHRRQSHRDRDIRDRRTRMHRRRGGHTRGGMMMMMITRHDPDGTPDIMTTGIMMMMTMHDPDDDPD

Nearest PDB structures (foldseek):
  4z2a-assembly1_A  TM=9.217E-01  e=1.563E-50  Homo sapiens
  6eqv-assembly1_A  TM=9.221E-01  e=6.017E-50  Homo sapiens
  1p8j-assembly1_A  TM=9.250E-01  e=8.690E-50  Mus musculus
  1ot5-assembly2_B  TM=9.036E-01  e=1.085E-38  Saccharomyces cerevisiae
  4qxl-assembly1_A  TM=7.692E-01  e=9.505E-06  Salmonella enterica

Radius of gyration: 28.57 Å; Cα contacts (8 Å, |Δi|>4): 2061; chains: 2; bounding box: 91×87×53 Å

Sequence (762 aa):
MAITSEITFTGVRMLDGVVNDAVEAKALGLNPEHIDIYSASWGPEDDGKTVDGPGPLARRAFIYGVTSGRKGKGSIFVWASGNGGRHIDSCNCDGYTNSIFTLSISSATQGGFKPWYLEECSSTLATTYSSGTPGHDKSVATVDMDARLRPDHICTVEHTGTSASAPLAAGICALALEANPTLTWRDMQYLVVLTSRSTPLEKENGWITNGVKRKISHKFGYGLMDAAAMVNLAELWTTVPPQHICKSQELLEDKEIPFDYRASLDFYMDVNACANTLNEVRFLEHVQCKISLRFFPRGNLRIILTSPMGTSSTILFERPRDVISSNFDDWPFLSVHFWGEKAEGRWHLQIINAGVRHVSQIGVLKKWQLIFYGMSYFLRLMAITSEITFTGVRMLDGVVNDAVEAKALGLNPEHIDIYSASWGPEDDGKTVDGPGPLARRAFIYGVTSGRKGKGSIFVWASGNGGRHIDSCNCDGYTNSIFTLSISSATQGGFKPWYLEECSSTLATTYSSGTPGHDKSVATVDMDARLRPDHICTVEHTGTSASAPLAAGICALALEANPTLTWRDMQYLVVLTSRSTPLEKENGWITNGVKRKISHKFGYGLMDAAAMVNLAELWTTVPPQHICKSQELLEDKEIPFDYRASLDFYMDVNACANTLNEVRFLEHVQCKISLRFFPRGNLRIILTSPMGTSSTILFERPRDVISSNFDDWPFLSVHFWGEKAEGRWHLQIINAGVRHVSQIGVLKKWQLIFYGMSYFLRL

Solvent-accessible surface area (backbone atoms only — not comparable to full-atom values): 37492 Å² total; per-residue (Å²): 133,86,79,74,57,72,22,60,1,37,22,15,48,6,51,36,54,89,55,50,42,66,56,45,16,47,66,60,46,5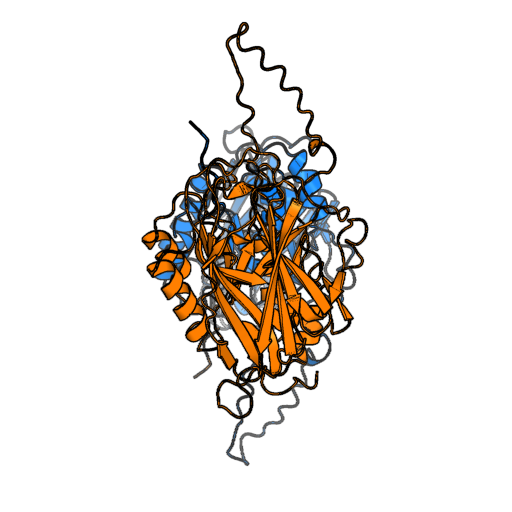2,56,34,82,31,27,39,31,38,13,25,55,53,64,60,68,56,63,17,56,63,72,41,52,62,38,73,55,27,44,47,24,48,51,46,25,43,53,51,4,50,85,50,32,13,24,36,36,25,28,25,46,39,57,15,17,74,38,43,21,44,33,43,36,23,37,64,42,39,32,95,72,37,44,14,22,16,51,22,22,84,86,22,38,77,46,73,34,52,24,49,18,29,33,30,45,24,16,31,60,29,46,63,59,74,79,76,62,64,77,78,64,77,67,77,69,71,81,73,73,90,83,85,74,77,72,71,79,70,74,78,61,60,63,19,11,11,41,35,46,42,8,41,51,36,21,20,38,48,39,25,73,76,54,27,39,66,42,49,52,49,41,50,52,73,39,23,39,46,74,71,40,58,85,41,82,67,70,45,65,27,60,72,71,43,60,35,25,41,60,30,12,26,14,38,65,36,56,67,53,28,22,60,47,33,60,72,58,72,79,69,77,78,76,19,62,20,70,52,74,73,46,76,61,67,38,76,42,63,74,48,74,68,30,69,46,82,44,77,44,80,40,63,28,46,66,96,49,93,29,21,21,42,31,29,40,42,38,28,45,26,31,24,34,40,39,37,40,41,15,21,36,27,32,35,41,27,45,53,61,66,32,75,42,59,46,36,63,51,11,87,61,14,68,52,89,54,62,44,71,64,40,53,29,27,32,44,69,53,48,62,23,58,51,49,37,51,31,37,41,35,46,27,28,66,30,87,68,76,57,84,48,82,17,33,40,42,33,39,31,44,37,40,30,19,23,69,64,79,76,86,118,135,87,82,73,57,74,19,59,2,32,30,11,50,6,54,38,57,90,55,50,43,66,55,46,16,48,62,58,47,53,57,34,81,33,26,41,34,36,15,25,55,54,65,60,68,55,65,18,55,61,71,40,50,62,38,72,53,26,46,47,24,49,53,46,24,43,53,49,5,50,85,50,32,13,24,34,35,24,28,24,46,36,58,17,18,74,39,42,22,44,32,42,36,24,38,63,42,38,31,94,72,36,46,15,21,16,51,24,22,85,86,21,37,77,46,74,34,52,25,48,18,29,34,28,46,24,15,29,61,29,44,63,58,74,81,76,63,64,74,78,70,77,64,80,68,72,80,72,74,91,84,86,72,77,72,69,78,70,74,75,60,60,63,22,12,9,41,34,46,42,9,41,50,36,21,21,37,48,39,24,75,76,54,28,39,65,41,50,53,49,42,49,52,74,38,23,39,46,73,70,38,58,84,40,82,68,69,43,64,27,62,72,70,43,59,35,25,43,62,31,11,26,13,38,64,36,58,67,52,29,21,59,46,32,60,71,58,72,79,69,76,75,76,20,62,20,69,51,72,72,46,76,61,69,39,75,42,62,72,48,75,67,30,69,45,82,45,76,44,81,39,63,28,47,66,97,49,94,29,20,21,41,32,28,40,43,37,28,46,28,32,24,34,42,39,37,41,42,15,21,34,27,32,35,42,28,44,53,61,67,29,74,42,58,47,35,62,51,10,87,61,14,68,53,90,54,64,44,71,64,39,55,30,26,32,45,69,52,49,63,24,58,51,49,37,52,32,38,41,36,44,26,28,67,31,87,68,76,58,84,46,82,18,33,40,40,33,41,29,46,37,39,29,18,23,69,63,80,76,88,118

Organism: Dendroctonus ponderosae (NCBI:txid77166)

Secondary structure (DSSP, 8-state):
--------EEEE----S---HHHHHHHHHS-TTTEEEEEE---S--SSS--B---HHHHHHHHHHHHHTTTTT--EEEEE--SGGGGT--GGGBTTTS-TTEEEEEEE-TTS---TTPPP-TT--EEEE----SGGG---------SSS--------------THHHHHHHHHHHHHHH-TT--HHHHHHHHHHH-BSGGGTTSS--EE-TTS-EEBTTTBT-B--HHHHHHHHHH--PPPPPEEEE---EEEEEEEP-STT-EEEEEEEE-TTTTSTT---EEEEEEEEEEEEEESGGGEEEEEE-TTS-EEEEE---TT------EEEEEEEE-TTTTSB--EEEEEEEEE---SPP-EEEEEEEEEEEEEEESS----/--------EEEE----S---HHHHHHHHHS-TTTEEEEEE---S--SSS--B---HHHHHHHHHHHHHTTTTT--EEEEE--SGGGGT--GGGBTTTS-TTEEEEEEE-TTS---TTPPP-TT--EEEE----GGGG----------SS-S------------THHHHHHHHHHHHHHH-TT--HHHHHHHHHHH-BSGGGTTSS-EEE-TTS-EEETTTBT-B--HHHHHHHHHH--PPPPPEEEE---EEEEEEEP-STT-EEEEEEEE-TTTTSTT---EEEEEEEEEEEEEESGGGEEEEEE-TTS-EEEEE---TT------EEEEEEEE-TTTTSB--EEEEEEEEE---SPP-EEEEEEEEEEEEEEESS----